Protein AF-A0AA40I6K6-F1 (afdb_monomer)

Radius of gyration: 44.99 Å; Cα contacts (8 Å, |Δi|>4): 572; chains: 1; bounding box: 157×96×134 Å

Organism: Cnephaeus nilssonii (NCBI:txid3371016)

InterPro domains:
  IPR001012 UBX domain [PF00789] (574-652)
  IPR001012 UBX domain [PS50033] (573-650)
  IPR001012 UBX domain [SM00166] (570-652)
  IPR004244 Transposase, L1 [PTHR11505] (8-268)
  IPR006577 UAS [SM00594] (302-425)
  IPR012336 Thioredoxin-like fold [PF13899] (318-398)
  IPR029071 Ubiquitin-like domain superfamily [SSF54236] (543-653)
  IPR035300 L1 transposable element, dsRBD-like domain [PF17490] (204-267)
  IPR036249 Thioredoxin-like superfamily [SSF52833] (298-427)
  IPR042566 L1 transposable element, C-terminal domain [G3DSA:3.30.250.20] (201-272)
  IPR043636 L1 transposable element, RRM domain [PF02994] (105-199)

Sequence (654 aa):
MEENKRLDIEFKTTVIRFFKNFMEKADKFNETLEDMKKDQLEIKHTLTEIKNIIQRPNSRLEDRKNQLKDLEYKEAKDTPPEKHEEKRIQKVEDSVRSLWDNFKRTNIRIMGVPEEEREQDAKNLFEEIMNENFPHLMKEIDLQVQEAHRTPNKRNPKRTTPRHIIIKMPRAKDKERILQAAREKQLVTYKGAPIRLSANFSTETMQARWEWQEIFKVMNSNNLQPRLLYPAKLSFRSEGQIKSFTDKKKLKEFITTKPVLYEMLKDLFLLWLVETSSSFCVSVRQEQELRNGGAIDKKLTTLADLFRPPIDLMHKGSFETAKECGQMQNKWLMINIQNVQDFACQCLNRDVWSNDAVKNIIREHFIFWQVYHDSEEGQRYIQFYKLGDFPYVSILDPRTGQKLVEWHQLDVSSFLDQVTGFLGEHGQLDGLSSSPPKKCARSESLIDASEDSQLEAAIRASLQETHFDSSQTKQDSRSDEESESELFSGSEEFISVCGSDEEEEIENLAKSRKSPHKDLGHRKEENRRLLTEPPPRTEPGTTTNHQGLSVMDSEILEMSPEKSDGIVEGIDVNGPKAQLMLRYPDGKREQITLPEQAKLLALVKHVQSKGYPNERFELLTNFPRRKLSHLDYDITLQEAGLCPQETVFVQERN

Solvent-accessible surface area (backbone atoms only — not comparable to full-atom values): 40325 Å² total; per-residue (Å²): 121,65,64,64,55,51,53,52,52,53,50,52,52,50,52,53,52,50,52,52,55,49,48,61,47,52,54,52,49,52,53,56,50,53,51,55,51,50,52,52,50,53,54,53,49,53,55,51,51,53,49,54,64,53,53,56,56,54,52,56,49,52,54,48,56,52,54,48,53,61,42,53,60,43,53,74,62,72,49,73,64,62,82,52,56,55,54,49,51,52,52,48,50,53,46,52,52,52,50,50,35,57,71,27,56,25,25,36,29,40,37,69,53,77,75,90,66,59,63,84,44,45,53,60,53,48,53,49,33,39,53,77,67,37,56,65,58,62,72,76,37,90,81,64,70,73,46,44,40,54,48,69,84,70,86,58,94,92,52,92,70,54,61,30,36,41,40,31,38,81,44,50,67,59,44,53,50,53,62,43,53,50,59,75,61,64,73,41,50,51,100,84,42,72,39,47,81,44,77,42,67,42,71,68,44,48,49,51,43,54,73,40,43,68,60,44,51,53,37,45,76,67,68,29,65,55,44,82,39,86,87,47,21,50,27,33,50,53,94,90,40,79,50,76,34,81,46,69,67,65,44,50,63,53,26,75,79,32,67,74,57,28,73,73,41,46,67,65,55,53,53,50,56,48,54,72,47,48,82,74,52,40,73,64,43,52,58,49,55,71,69,51,90,67,82,87,72,95,70,78,86,48,83,64,61,49,47,42,74,52,73,95,61,43,60,89,72,55,75,63,57,45,24,53,50,8,54,76,68,43,18,41,26,35,40,37,49,32,45,90,89,39,66,64,33,42,44,35,27,44,62,29,57,60,32,67,69,56,43,48,55,42,68,72,50,33,36,36,43,68,46,42,47,88,38,74,68,27,41,53,48,34,66,72,75,61,66,88,70,77,31,37,37,35,37,26,42,34,83,79,65,47,76,76,50,77,46,62,78,75,45,58,66,58,43,54,53,53,50,53,48,48,45,70,77,66,55,71,64,80,70,83,89,76,80,82,80,83,82,71,88,75,78,87,54,82,85,77,53,54,70,68,58,49,50,50,49,50,54,55,48,64,66,51,76,78,68,86,84,84,88,82,85,88,87,88,81,86,89,80,91,82,90,83,92,82,90,82,85,90,84,88,92,85,86,88,83,88,84,88,86,88,81,83,89,82,90,89,86,83,86,88,83,89,87,82,84,90,82,93,81,89,79,91,90,82,88,89,88,82,91,85,89,90,90,82,92,87,89,84,85,86,81,87,84,89,80,89,89,84,93,87,82,92,80,90,81,89,87,86,88,90,87,86,89,81,88,80,86,87,80,70,89,83,59,64,54,19,39,36,40,37,34,44,84,89,72,51,71,49,80,49,76,46,52,29,80,40,36,40,45,56,58,53,51,53,46,32,76,74,75,44,45,70,93,54,28,43,44,30,41,74,79,80,69,42,60,55,80,79,51,70,47,82,41,27,28,48,80,70,66,41,52,60,62,39,56,38,36,43,40,75,65,131

Foldseek 3Di:
DVVVVVVVVVVVVVVVVVVVVVVVVVVVVVVVVVVVVVVVVVVVVVVVVVVVVVPVVVVVVVVVVVVVVVVVVVCVVVPDPPVVVVVVVVVVVVVVQVVQCVVLLQKKKKFDDDPPDDQVCQVVQVVQLCCVQPVPLVVVDPFDWPDKGFPPNDDDPVDPGDTMMMTGGPDSVSVVVVVVSCVVSVFGDGPRHTMDMDRDHDPVLVVLQVLCVVVQVLCVVVVQCWDQDPPGKIWGHDPNDIDIGPDVVVVVVVCVVPVVSCVSCVVVVLVVVQVVCPPPPQPVVVVVCVVDVDDDDPDDDDSNNLQHALPVQADDDAPLVQLVVCVVVLAWEKEWEAEPPDVQSSVCSRFPCVDPVNSVLCNPHYHYHYDYCPDPRNVVVCVVVVDDAPGWIFIANSVPRDTDDIDHHDGNVRSVVVSVVVCVVPPTSDDDDDDDPDDDDDPDDLVPDDPVRNVVVVVVVVVVVVDDDDDDDDDDDDDDDDDDDDDDDDDDDDDDDDDDDDDDDDDDDDDDDDDDDDDDDDDDDDDDDDDDDDDDDDDDDDDDDDDDDDDDDDDDDDDDDDDDDDDDDDDDPPAAWQWEWEAEPVRDIDTDIGHQQDFLVVVQVVVVVVVQHPVFKWKFFDVVTDTLVVPDRRGGCVVSVRPDYTYIYIGTDD

Mean predicted aligned error: 24.09 Å

Structure (mmCIF, N/CA/C/O backbone):
data_AF-A0AA40I6K6-F1
#
_entry.id   AF-A0AA40I6K6-F1
#
loop_
_atom_site.group_PDB
_atom_site.id
_atom_site.type_symbol
_atom_site.label_atom_id
_atom_site.label_alt_id
_atom_site.label_comp_id
_atom_site.label_asym_id
_atom_site.label_entity_id
_atom_site.label_seq_id
_atom_site.pdbx_PDB_ins_code
_atom_site.Cartn_x
_atom_site.Cartn_y
_atom_site.Cartn_z
_atom_site.occupancy
_atom_site.B_iso_or_equiv
_atom_site.auth_seq_id
_atom_site.auth_comp_id
_atom_site.auth_asym_id
_atom_site.auth_atom_id
_atom_site.pdbx_PDB_model_num
ATOM 1 N N . MET A 1 1 ? -79.881 -4.100 96.043 1.00 56.75 1 MET A N 1
ATOM 2 C CA . MET A 1 1 ? -78.777 -3.210 96.491 1.00 56.75 1 MET A CA 1
ATOM 3 C C . MET A 1 1 ? -77.405 -3.768 96.104 1.00 56.75 1 MET A C 1
ATOM 5 O O . MET A 1 1 ? -76.534 -2.986 95.745 1.00 56.75 1 MET A O 1
ATOM 9 N N . GLU A 1 2 ? -77.197 -5.087 96.149 1.00 59.31 2 GLU A N 1
ATOM 10 C CA . GLU A 1 2 ? -75.897 -5.710 95.838 1.00 59.31 2 GLU A CA 1
ATOM 11 C C . GLU A 1 2 ? -75.481 -5.624 94.361 1.00 59.31 2 GLU A C 1
ATOM 13 O O . GLU A 1 2 ? -74.298 -5.442 94.091 1.00 59.31 2 GLU A O 1
ATOM 18 N N . GLU A 1 3 ? -76.419 -5.654 93.407 1.00 60.03 3 GLU A N 1
ATOM 19 C CA . GLU A 1 3 ? -76.103 -5.541 91.970 1.00 60.03 3 GLU A CA 1
ATOM 20 C C . GLU A 1 3 ? -75.320 -4.267 91.624 1.00 60.03 3 GLU A C 1
ATOM 22 O O . GLU A 1 3 ? -74.302 -4.352 90.944 1.00 60.03 3 GLU A O 1
ATOM 27 N N . ASN A 1 4 ? -75.697 -3.104 92.173 1.00 60.88 4 ASN A N 1
ATOM 28 C CA . ASN A 1 4 ? -74.950 -1.857 91.958 1.00 60.88 4 ASN A CA 1
ATOM 29 C C . ASN A 1 4 ? -73.519 -1.914 92.521 1.00 60.88 4 ASN A C 1
ATOM 31 O O . ASN A 1 4 ? -72.619 -1.315 91.939 1.00 60.88 4 ASN A O 1
ATOM 35 N N . LYS A 1 5 ? -73.277 -2.654 93.617 1.00 66.38 5 LYS A N 1
ATOM 36 C CA . LYS A 1 5 ? -71.908 -2.892 94.112 1.00 66.38 5 LYS A CA 1
ATOM 37 C C . LYS A 1 5 ? -71.134 -3.821 93.177 1.00 66.38 5 LYS A C 1
ATOM 39 O O . LYS A 1 5 ? -69.946 -3.608 92.962 1.00 66.38 5 LYS A O 1
ATOM 44 N N . ARG A 1 6 ? -71.798 -4.830 92.603 1.00 68.31 6 ARG A N 1
ATOM 45 C CA . ARG A 1 6 ? -71.190 -5.750 91.632 1.00 68.31 6 ARG A CA 1
ATOM 46 C C . ARG A 1 6 ? -70.787 -5.016 90.348 1.00 68.31 6 ARG A C 1
ATOM 48 O O . ARG A 1 6 ? -69.643 -5.158 89.928 1.00 68.31 6 ARG A O 1
ATOM 55 N N . LEU A 1 7 ? -71.669 -4.168 89.809 1.00 72.19 7 LEU A N 1
ATOM 56 C CA . LEU A 1 7 ? -71.395 -3.325 88.637 1.00 72.19 7 LEU A CA 1
ATOM 57 C C . LEU A 1 7 ? -70.227 -2.352 88.872 1.00 72.19 7 LEU A C 1
ATOM 59 O O . LEU A 1 7 ? -69.357 -2.221 88.018 1.00 72.19 7 LEU A O 1
ATOM 63 N N . ASP A 1 8 ? -70.180 -1.692 90.033 1.00 75.31 8 ASP A N 1
ATOM 64 C CA . ASP A 1 8 ? -69.096 -0.768 90.403 1.00 75.31 8 ASP A CA 1
ATOM 65 C C . ASP A 1 8 ? -67.734 -1.478 90.504 1.00 75.31 8 ASP A C 1
ATOM 67 O O . ASP A 1 8 ? -66.729 -0.987 89.982 1.00 75.31 8 ASP A O 1
ATOM 71 N N . ILE A 1 9 ? -67.698 -2.672 91.107 1.00 79.88 9 ILE A N 1
ATOM 72 C CA . ILE A 1 9 ? -66.492 -3.511 91.164 1.00 79.88 9 ILE A CA 1
ATOM 73 C C . ILE A 1 9 ? -66.077 -3.955 89.755 1.00 79.88 9 ILE A C 1
ATOM 75 O O . ILE A 1 9 ? -64.894 -3.895 89.425 1.00 79.88 9 ILE A O 1
ATOM 79 N N . GLU A 1 10 ? -67.015 -4.358 88.900 1.00 80.25 10 GLU A N 1
ATOM 80 C CA . GLU A 1 10 ? -66.740 -4.833 87.538 1.00 80.25 10 GLU A CA 1
ATOM 81 C C . GLU A 1 10 ? -66.256 -3.707 86.604 1.00 80.25 10 GLU A C 1
ATOM 83 O O . GLU A 1 10 ? -65.300 -3.893 85.838 1.00 80.25 10 GLU A O 1
ATOM 88 N N . PHE A 1 11 ? -66.824 -2.507 86.750 1.00 85.69 11 PHE A N 1
ATOM 89 C CA . PHE A 1 11 ? -66.365 -1.280 86.101 1.00 85.69 11 PHE A CA 1
ATOM 90 C C . PHE A 1 11 ? -64.946 -0.909 86.550 1.00 85.69 11 PHE A C 1
ATOM 92 O O . PHE A 1 11 ? -64.048 -0.811 85.712 1.00 85.69 11 PHE A O 1
ATOM 99 N N . LYS A 1 12 ? -64.695 -0.794 87.863 1.00 83.81 12 LYS A N 1
ATOM 100 C CA . LYS A 1 12 ? -63.358 -0.505 88.422 1.00 83.81 12 LYS A CA 1
ATOM 101 C C . LYS A 1 12 ? -62.317 -1.537 87.993 1.00 83.81 12 LYS A C 1
ATOM 103 O O . LYS A 1 12 ? -61.239 -1.161 87.540 1.00 83.81 12 LYS A O 1
ATOM 108 N N . THR A 1 13 ? -62.653 -2.826 88.050 1.00 83.38 13 THR A N 1
ATOM 109 C CA . THR A 1 13 ? -61.780 -3.913 87.570 1.00 83.38 13 THR A CA 1
ATOM 110 C C . THR A 1 13 ? -61.442 -3.750 86.087 1.00 83.38 13 THR A C 1
ATOM 112 O O . THR A 1 13 ? -60.300 -3.966 85.682 1.00 83.38 13 THR A O 1
ATOM 115 N N . THR A 1 14 ? -62.403 -3.323 85.266 1.00 86.50 14 THR A N 1
ATOM 116 C CA . THR A 1 14 ? -62.200 -3.115 83.826 1.00 86.50 14 THR A CA 1
ATOM 117 C C . THR A 1 14 ? -61.378 -1.863 83.519 1.00 86.50 14 THR A C 1
ATOM 119 O O . THR A 1 14 ? -60.494 -1.928 82.665 1.00 86.50 14 THR A O 1
ATOM 122 N N . VAL A 1 15 ? -61.568 -0.772 84.264 1.00 88.56 15 VAL A N 1
ATOM 123 C CA . VAL A 1 15 ? -60.722 0.432 84.188 1.00 88.56 15 VAL A CA 1
ATOM 124 C C . VAL A 1 15 ? -59.274 0.110 84.583 1.00 88.56 15 VAL A C 1
ATOM 126 O O . VAL A 1 15 ? -58.354 0.446 83.841 1.00 88.56 15 VAL A O 1
ATOM 129 N N . ILE A 1 16 ? -59.053 -0.617 85.685 1.00 88.06 16 ILE A N 1
ATOM 130 C CA . ILE A 1 16 ? -57.711 -1.056 86.115 1.00 88.06 16 ILE A CA 1
ATOM 131 C C . ILE A 1 16 ? -57.055 -1.950 85.050 1.00 88.06 16 ILE A C 1
ATOM 133 O O . ILE A 1 16 ? -55.886 -1.757 84.715 1.00 88.06 16 ILE A O 1
ATOM 137 N N . ARG A 1 17 ? -57.808 -2.891 84.461 1.00 86.94 17 ARG A N 1
ATOM 138 C CA . ARG A 1 17 ? -57.332 -3.755 83.366 1.00 86.94 17 ARG A CA 1
ATOM 139 C C . ARG A 1 17 ? -56.931 -2.946 82.126 1.00 86.94 17 ARG A C 1
ATOM 141 O O . ARG A 1 17 ? -55.919 -3.261 81.504 1.00 86.94 17 ARG A O 1
ATOM 148 N N . PHE A 1 18 ? -57.692 -1.902 81.787 1.00 92.00 18 PHE A N 1
ATOM 149 C CA . PHE A 1 18 ? -57.385 -1.000 80.675 1.00 92.00 18 PHE A CA 1
ATOM 150 C C . PHE A 1 18 ? -56.106 -0.194 80.937 1.00 92.00 18 PHE A C 1
ATOM 152 O O . PHE A 1 18 ? -55.203 -0.210 80.103 1.00 92.00 18 PHE A O 1
ATOM 159 N N . PHE A 1 19 ? -55.978 0.432 82.113 1.00 90.69 19 PHE A N 1
ATOM 160 C CA . PHE A 1 19 ? -54.765 1.166 82.492 1.00 90.69 19 PHE A CA 1
ATOM 161 C C . PHE A 1 19 ? -53.521 0.269 82.520 1.00 90.69 19 PHE A C 1
ATOM 163 O O . PHE A 1 19 ? -52.481 0.678 82.011 1.00 90.69 19 PHE A O 1
ATOM 170 N N . LYS A 1 20 ? -53.614 -0.970 83.025 1.00 88.56 20 LYS A N 1
ATOM 171 C CA . LYS A 1 20 ? -52.480 -1.912 83.010 1.00 88.56 20 LYS A CA 1
ATOM 172 C C . LYS A 1 20 ? -52.036 -2.256 81.581 1.00 88.56 20 LYS A C 1
ATOM 174 O O . LYS A 1 20 ? -50.850 -2.182 81.289 1.00 88.56 20 LYS A O 1
ATOM 179 N N . ASN A 1 21 ? -52.981 -2.543 80.679 1.00 90.94 21 ASN A N 1
ATOM 180 C CA . ASN A 1 21 ? -52.697 -2.813 79.260 1.00 90.94 21 ASN A CA 1
ATOM 181 C C . ASN A 1 21 ? -52.122 -1.580 78.532 1.00 90.94 21 ASN A C 1
ATOM 183 O O . ASN A 1 21 ? -51.294 -1.720 77.636 1.00 90.94 21 ASN A O 1
ATOM 187 N N . PHE A 1 22 ? -52.549 -0.371 78.916 1.00 93.12 22 PHE A N 1
ATOM 188 C CA . PHE A 1 22 ? -52.002 0.880 78.392 1.00 93.12 22 PHE A CA 1
ATOM 189 C C . PHE A 1 22 ? -50.550 1.102 78.842 1.00 93.12 22 PHE A C 1
ATOM 191 O O . PHE A 1 22 ? -49.703 1.382 77.999 1.00 93.12 22 PHE A O 1
ATOM 198 N N . MET A 1 23 ? -50.244 0.904 80.131 1.00 89.88 23 MET A N 1
ATOM 199 C CA . MET A 1 23 ? -48.870 0.994 80.648 1.00 89.88 23 MET A CA 1
ATOM 200 C C . MET A 1 23 ? -47.953 -0.048 79.993 1.00 89.88 23 MET A C 1
ATOM 202 O O . MET A 1 23 ? -46.938 0.325 79.421 1.00 89.88 23 MET A O 1
ATOM 206 N N . GLU A 1 24 ? -48.369 -1.318 79.923 1.00 90.50 24 GLU A N 1
ATOM 207 C CA . GLU A 1 24 ? -47.605 -2.390 79.252 1.00 90.50 24 GLU A CA 1
ATOM 208 C C . GLU A 1 24 ? -47.314 -2.104 77.764 1.00 90.50 24 GLU A C 1
ATOM 210 O O . GLU A 1 24 ? -46.344 -2.622 77.207 1.00 90.50 24 GLU A O 1
ATOM 215 N N . LYS A 1 25 ? -48.141 -1.285 77.100 1.00 91.12 25 LYS A N 1
ATOM 216 C CA . LYS A 1 25 ? -47.889 -0.796 75.735 1.00 91.12 25 LYS A CA 1
ATOM 217 C C . LYS A 1 25 ? -46.974 0.425 75.698 1.00 91.12 25 LYS A C 1
ATOM 219 O O . LYS A 1 25 ? -46.175 0.525 74.774 1.00 91.12 25 LYS A O 1
ATOM 224 N N . ALA A 1 26 ? -47.078 1.332 76.667 1.00 91.12 26 ALA A N 1
ATOM 225 C CA . ALA A 1 26 ? -46.191 2.486 76.789 1.00 91.12 26 ALA A CA 1
ATOM 226 C C . ALA A 1 26 ? -44.747 2.058 77.107 1.00 91.12 26 ALA A C 1
ATOM 228 O O . ALA A 1 26 ? -43.811 2.575 76.500 1.00 91.12 26 ALA A O 1
ATOM 229 N N . ASP A 1 27 ? -44.574 1.061 77.977 1.00 90.81 27 ASP A N 1
ATOM 230 C CA . ASP A 1 27 ? -43.268 0.494 78.325 1.00 90.81 27 ASP A CA 1
ATOM 231 C C . ASP A 1 27 ? -42.607 -0.154 77.095 1.00 90.81 27 ASP A C 1
ATOM 233 O O . ASP A 1 27 ? -41.481 0.195 76.744 1.00 90.81 27 ASP A O 1
ATOM 237 N N . LYS A 1 28 ? -43.346 -0.996 76.354 1.00 92.12 28 LYS A N 1
ATOM 238 C CA . LYS A 1 28 ? -42.874 -1.576 75.081 1.00 92.12 28 LYS A CA 1
ATOM 239 C C . LYS A 1 28 ? -42.581 -0.533 74.005 1.00 92.12 28 LYS A C 1
ATOM 241 O O . LYS A 1 28 ? -41.655 -0.709 73.222 1.00 92.12 28 LYS A O 1
ATOM 246 N N . PHE A 1 29 ? -43.364 0.544 73.945 1.00 93.12 29 PHE A N 1
ATOM 247 C CA . PHE A 1 29 ? -43.107 1.634 73.007 1.00 93.12 29 PHE A CA 1
ATOM 248 C C . PHE A 1 29 ? -41.784 2.338 73.334 1.00 93.12 29 PHE A C 1
ATOM 250 O O . PHE A 1 29 ? -40.974 2.532 72.431 1.00 93.12 29 PHE A O 1
ATOM 257 N N . ASN A 1 30 ? -41.519 2.636 74.612 1.00 90.25 30 ASN A N 1
ATOM 258 C CA . ASN A 1 30 ? -40.234 3.189 75.054 1.00 90.25 30 ASN A CA 1
ATOM 259 C C . ASN A 1 30 ? -39.059 2.245 74.747 1.00 90.25 30 ASN A C 1
ATOM 261 O O . ASN A 1 30 ? -38.040 2.710 74.244 1.00 90.25 30 ASN A O 1
ATOM 265 N N . GLU A 1 31 ? -39.213 0.939 74.985 1.00 92.38 31 GLU A N 1
ATOM 266 C CA . GLU A 1 31 ? -38.206 -0.086 74.664 1.00 92.38 31 GLU A CA 1
ATOM 267 C C . GLU A 1 31 ? -37.831 -0.042 73.170 1.00 92.38 31 GLU A C 1
ATOM 269 O O . GLU A 1 31 ? -36.672 0.200 72.830 1.00 92.38 31 GLU A O 1
ATOM 274 N N . THR A 1 32 ? -38.823 -0.092 72.268 1.00 91.75 32 THR A N 1
ATOM 275 C 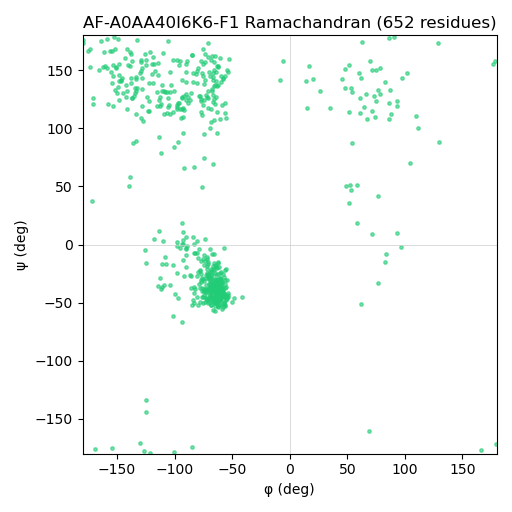CA . THR A 1 32 ? -38.579 0.051 70.818 1.00 91.75 32 THR A CA 1
ATOM 276 C C . THR A 1 32 ? -37.991 1.409 70.412 1.00 91.75 32 THR A C 1
ATOM 278 O O . THR A 1 32 ? -37.325 1.508 69.383 1.00 91.75 32 THR A O 1
ATOM 281 N N . LEU A 1 33 ? -38.212 2.466 71.198 1.00 92.56 33 LEU A N 1
ATOM 282 C CA . LEU A 1 33 ? -37.712 3.813 70.910 1.00 92.56 33 LEU A CA 1
ATOM 283 C C . LEU A 1 33 ? -36.224 3.951 71.282 1.00 92.56 33 LEU A C 1
ATOM 285 O O . LEU A 1 33 ? -35.485 4.631 70.567 1.00 92.56 33 LEU A O 1
ATOM 289 N N . GLU A 1 34 ? -35.753 3.275 72.336 1.00 91.06 34 GLU A N 1
ATOM 290 C CA . GLU A 1 34 ? -34.314 3.178 72.632 1.00 91.06 34 GLU A CA 1
ATOM 291 C C . GLU A 1 34 ? -33.568 2.292 71.623 1.00 91.06 34 GLU A C 1
ATOM 293 O O . GLU A 1 34 ? -32.495 2.693 71.163 1.00 91.06 34 GLU A O 1
ATOM 298 N N . ASP A 1 35 ? -34.151 1.172 71.181 1.00 93.12 35 ASP A N 1
ATOM 299 C CA . ASP A 1 35 ? -33.576 0.369 70.088 1.00 93.12 35 ASP A CA 1
ATOM 300 C C . ASP A 1 35 ? -33.454 1.194 68.793 1.00 93.12 35 ASP A C 1
ATOM 302 O O . ASP A 1 35 ? -32.368 1.302 68.221 1.00 93.12 35 ASP A O 1
ATOM 306 N N . MET A 1 36 ? -34.507 1.917 68.387 1.00 91.94 36 MET A N 1
ATOM 307 C CA . MET A 1 36 ? -34.450 2.814 67.220 1.00 91.94 36 MET A CA 1
ATOM 308 C C . MET A 1 36 ? -33.387 3.924 67.340 1.00 91.94 36 MET A C 1
ATOM 310 O O . MET A 1 36 ? -32.828 4.358 66.328 1.00 91.94 36 MET A O 1
ATOM 314 N N . LYS A 1 37 ? -33.088 4.416 68.552 1.00 92.50 37 LYS A N 1
ATOM 315 C CA . LYS A 1 37 ? -31.997 5.386 68.779 1.00 92.50 37 LYS A CA 1
ATOM 316 C C . LYS A 1 37 ? -30.621 4.740 68.626 1.00 92.50 37 LYS A C 1
ATOM 318 O O . LYS A 1 37 ? -29.719 5.378 68.078 1.00 92.50 37 LYS A O 1
ATOM 323 N N . LYS A 1 38 ? -30.459 3.505 69.108 1.00 93.88 38 LYS A N 1
ATOM 324 C CA . LYS A 1 38 ? -29.228 2.717 68.984 1.00 93.88 38 LYS A CA 1
ATOM 325 C C . LYS A 1 38 ? -28.929 2.415 67.513 1.00 93.88 38 LYS A C 1
ATOM 327 O O . LYS A 1 38 ? -27.845 2.764 67.047 1.00 93.88 38 LYS A O 1
ATOM 332 N N . ASP A 1 39 ? -29.913 1.919 66.766 1.00 93.44 39 ASP A N 1
ATOM 333 C CA . ASP A 1 39 ? -29.803 1.679 65.321 1.00 93.44 39 ASP A CA 1
ATOM 334 C C . ASP A 1 39 ? -29.419 2.964 64.569 1.00 93.44 39 ASP A C 1
ATOM 336 O O . ASP A 1 39 ? -28.532 2.965 63.715 1.00 93.44 39 ASP A O 1
ATOM 340 N N . GLN A 1 40 ? -30.016 4.110 64.928 1.00 92.62 40 GLN A N 1
ATOM 341 C CA . GLN A 1 40 ? -29.657 5.399 64.326 1.00 92.62 40 GLN A CA 1
ATOM 342 C C . GLN A 1 40 ? -28.193 5.799 64.597 1.00 92.62 40 GLN A C 1
ATOM 344 O O . GLN A 1 40 ? -27.577 6.473 63.766 1.00 92.62 40 GLN A O 1
ATOM 349 N N . LEU A 1 41 ? -27.622 5.423 65.745 1.00 94.06 41 LEU A N 1
ATOM 350 C CA . LEU A 1 41 ? -26.220 5.695 66.075 1.00 94.06 41 LEU A CA 1
ATOM 351 C C . LEU A 1 41 ? -25.269 4.804 65.259 1.00 94.06 41 LEU A C 1
ATOM 353 O O . LEU A 1 41 ? -24.259 5.292 64.750 1.00 94.06 41 LEU A O 1
ATOM 357 N N . GLU A 1 42 ? -25.626 3.537 65.063 1.00 92.94 42 GLU A N 1
ATOM 358 C CA . GLU A 1 42 ? -24.865 2.566 64.264 1.00 92.94 42 GLU A CA 1
ATOM 359 C C . GLU A 1 42 ? -24.902 2.905 62.757 1.00 92.94 42 GLU A C 1
ATOM 361 O O . GLU A 1 42 ? -23.869 2.910 62.078 1.00 92.94 42 GLU A O 1
ATOM 366 N N . ILE A 1 43 ? -26.055 3.361 62.252 1.00 93.81 43 ILE A N 1
ATOM 367 C CA . ILE A 1 43 ? -26.203 3.934 60.900 1.00 93.81 43 ILE A CA 1
ATOM 368 C C . ILE A 1 43 ? -25.329 5.192 60.724 1.00 93.81 43 ILE A C 1
ATOM 370 O O . ILE A 1 43 ? -24.725 5.394 59.669 1.00 93.81 43 ILE A O 1
ATOM 374 N N . LYS A 1 44 ? -25.203 6.047 61.749 1.00 91.88 44 LYS A N 1
ATOM 375 C CA . LYS A 1 44 ? -24.311 7.224 61.702 1.00 91.88 44 LYS A CA 1
ATOM 376 C C . LYS A 1 44 ? -22.827 6.843 61.692 1.00 91.88 44 LYS A C 1
ATOM 378 O O . LYS A 1 44 ? -22.042 7.526 61.027 1.00 91.88 44 LYS A O 1
ATOM 383 N N . HIS A 1 45 ? -22.439 5.779 62.398 1.00 95.12 45 HIS A N 1
ATOM 384 C CA . HIS A 1 45 ? -21.065 5.271 62.392 1.00 95.12 45 HIS A CA 1
ATOM 385 C C . HIS A 1 45 ? -20.684 4.748 61.002 1.00 95.12 45 HIS A C 1
ATOM 387 O O . HIS A 1 45 ? -19.784 5.292 60.359 1.00 95.12 45 HIS A O 1
ATOM 393 N N . THR A 1 46 ? -21.453 3.787 60.489 1.00 93.19 46 THR A N 1
ATOM 394 C CA . THR A 1 46 ? -21.221 3.154 59.180 1.00 93.19 46 THR A CA 1
ATOM 395 C C . THR A 1 46 ? -21.231 4.163 58.028 1.00 93.19 46 THR A C 1
ATOM 397 O O . THR A 1 46 ? -20.354 4.126 57.164 1.00 93.19 46 THR A O 1
ATOM 400 N N . LEU A 1 47 ? -22.134 5.152 58.037 1.00 92.69 47 LEU A N 1
ATOM 401 C CA . LEU A 1 47 ? -22.148 6.228 57.035 1.00 92.69 47 LEU A CA 1
ATOM 402 C C . LEU A 1 47 ? -20.896 7.131 57.100 1.00 92.69 47 LEU A C 1
ATOM 404 O O . LEU A 1 47 ? -20.445 7.650 56.075 1.00 92.69 47 LEU A O 1
ATOM 408 N N . THR A 1 48 ? -20.294 7.288 58.282 1.00 90.31 48 THR A N 1
ATOM 409 C CA . THR A 1 48 ? -19.026 8.015 58.463 1.00 90.31 48 THR A CA 1
ATOM 410 C C . THR A 1 48 ? -17.833 7.197 57.956 1.00 90.31 48 THR A C 1
ATOM 412 O O . THR A 1 48 ? -16.936 7.746 57.311 1.00 90.31 48 THR A O 1
ATOM 415 N N . GLU A 1 49 ? -17.835 5.881 58.169 1.00 91.81 49 GLU A N 1
ATOM 416 C CA . GLU A 1 49 ? -16.823 4.965 57.629 1.00 91.81 49 GLU A CA 1
ATOM 417 C C . GLU A 1 49 ? -16.871 4.908 56.100 1.00 91.81 49 GLU A C 1
ATOM 419 O O . GLU A 1 49 ? -15.846 5.129 55.453 1.00 91.81 49 GLU A O 1
ATOM 424 N N . ILE A 1 50 ? -18.059 4.737 55.511 1.00 90.56 50 ILE A N 1
ATOM 425 C CA . ILE A 1 50 ? -18.282 4.764 54.055 1.00 90.56 50 ILE A CA 1
ATOM 426 C C . ILE A 1 50 ? -17.766 6.079 53.453 1.00 90.56 50 ILE A C 1
ATOM 428 O O . ILE A 1 50 ? -17.039 6.065 52.456 1.00 90.56 50 ILE A O 1
ATOM 432 N N . LYS A 1 51 ? -18.055 7.225 54.086 1.00 90.25 51 LYS A N 1
ATOM 433 C CA . LYS A 1 51 ? -17.530 8.529 53.653 1.00 90.25 51 LYS A CA 1
ATOM 434 C C . LYS A 1 51 ? -15.996 8.559 53.648 1.00 90.25 51 LYS A C 1
ATOM 436 O O . LYS A 1 51 ? -15.401 9.007 52.668 1.00 90.25 51 LYS A O 1
ATOM 441 N N . ASN A 1 52 ? -15.350 8.055 54.699 1.00 87.75 52 ASN A N 1
ATOM 442 C CA . ASN A 1 52 ? -13.887 7.999 54.792 1.00 87.75 52 ASN A CA 1
ATOM 443 C C . ASN A 1 52 ? -13.263 7.033 53.764 1.00 87.75 52 ASN A C 1
ATOM 445 O O . ASN A 1 52 ? -12.204 7.334 53.204 1.00 87.75 52 ASN A O 1
ATOM 449 N N . ILE A 1 53 ? -13.933 5.909 53.482 1.00 89.38 53 ILE A N 1
ATOM 450 C CA . ILE A 1 53 ? -13.545 4.926 52.459 1.00 89.38 53 ILE A CA 1
ATOM 451 C C . ILE A 1 53 ? -13.617 5.534 51.053 1.00 89.38 53 ILE A C 1
ATOM 453 O O . ILE A 1 53 ? -12.722 5.279 50.256 1.00 89.38 53 ILE A O 1
ATOM 457 N N . ILE A 1 54 ? -14.612 6.375 50.753 1.00 85.25 54 ILE A N 1
ATOM 458 C CA . ILE A 1 54 ? -14.759 7.043 49.445 1.00 85.25 54 ILE A CA 1
ATOM 459 C C . ILE A 1 54 ? -13.802 8.240 49.297 1.00 85.25 54 ILE A C 1
ATOM 461 O O . ILE A 1 54 ? -13.252 8.484 48.220 1.00 85.25 54 ILE A O 1
ATOM 465 N N . GLN A 1 55 ? -13.570 9.006 50.367 1.00 83.75 55 GLN A N 1
ATOM 466 C CA . GLN A 1 55 ? -12.853 10.281 50.267 1.00 83.75 55 GLN A CA 1
ATOM 467 C C . GLN A 1 55 ? -11.323 10.119 50.110 1.00 83.75 55 GLN A C 1
ATOM 469 O O . GLN A 1 55 ? -10.696 10.948 49.450 1.00 83.75 55 GLN A O 1
ATOM 474 N N . ARG A 1 56 ? -10.720 9.035 50.631 1.00 79.81 56 ARG A N 1
ATOM 475 C CA . ARG A 1 56 ? -9.276 8.726 50.469 1.00 79.81 56 ARG A CA 1
ATOM 476 C C . ARG A 1 56 ? -8.860 8.321 49.038 1.00 79.81 56 ARG A C 1
ATOM 478 O O . ARG A 1 56 ? -7.830 8.812 48.574 1.00 79.81 56 ARG A O 1
ATOM 485 N N . PRO A 1 57 ? -9.586 7.440 48.322 1.00 84.81 57 PRO A N 1
ATOM 486 C CA . PRO A 1 57 ? -9.332 7.155 46.911 1.00 84.81 57 PRO A CA 1
ATOM 487 C C . PRO A 1 57 ? -9.508 8.383 46.020 1.00 84.81 57 PRO A C 1
ATOM 489 O O . PRO A 1 57 ? -8.682 8.601 45.141 1.00 84.81 57 PRO A O 1
ATOM 492 N N . ASN A 1 58 ? -10.525 9.214 46.276 1.00 80.50 58 ASN A N 1
ATOM 493 C CA . ASN A 1 58 ? -10.807 10.383 45.442 1.00 80.50 58 ASN A CA 1
ATOM 494 C C . ASN A 1 58 ? -9.676 11.425 45.457 1.00 80.50 58 ASN A C 1
ATOM 496 O O . ASN A 1 58 ? -9.343 11.947 44.396 1.00 80.50 58 ASN A O 1
ATOM 500 N N . SER A 1 59 ? -9.032 11.691 46.603 1.00 83.88 59 SER A N 1
ATOM 501 C CA . SER A 1 59 ? -7.863 12.588 46.615 1.00 83.88 59 SER A CA 1
ATOM 502 C C . SER A 1 59 ? -6.683 11.977 45.849 1.00 83.88 59 SER A C 1
ATOM 504 O O . SER A 1 59 ? -6.136 12.616 44.956 1.00 83.8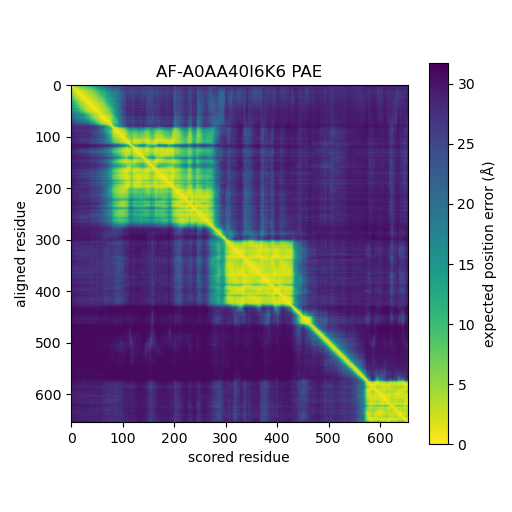8 59 SER A O 1
ATOM 506 N N . ARG A 1 60 ? -6.375 10.694 46.099 1.00 86.25 60 ARG A N 1
ATOM 507 C CA . ARG A 1 60 ? -5.312 9.948 45.396 1.00 86.25 60 ARG A CA 1
ATOM 508 C C . ARG A 1 60 ? -5.531 9.854 43.882 1.00 86.25 60 ARG A C 1
ATOM 510 O O . ARG A 1 60 ? -4.558 9.766 43.134 1.00 86.25 60 ARG A O 1
ATOM 517 N N . LEU A 1 61 ? -6.785 9.836 43.429 1.00 85.50 61 LEU A N 1
ATOM 518 C CA . LEU A 1 61 ? -7.143 9.873 42.013 1.00 85.50 61 LEU A CA 1
ATOM 519 C C . LEU A 1 61 ? -6.773 11.228 41.398 1.00 85.50 61 LEU A C 1
ATOM 521 O O . LEU A 1 61 ? -6.177 11.264 40.325 1.00 85.50 61 LEU A O 1
ATOM 525 N N . GLU A 1 62 ? -7.095 12.332 42.072 1.00 87.00 62 GLU A N 1
ATOM 526 C CA . GLU A 1 62 ? -6.809 13.681 41.573 1.00 87.00 62 GLU A CA 1
ATOM 527 C C . GLU A 1 62 ? -5.304 13.995 41.597 1.00 87.00 62 GLU A C 1
ATOM 529 O O . GLU A 1 62 ? -4.776 14.530 40.620 1.00 87.00 62 GLU A O 1
ATOM 534 N N . ASP A 1 63 ? -4.588 13.550 42.637 1.00 90.12 63 ASP A N 1
ATOM 535 C CA . ASP A 1 63 ? -3.119 13.584 42.695 1.00 90.12 63 ASP A CA 1
ATOM 536 C C . ASP A 1 63 ? -2.505 12.862 41.479 1.00 90.12 63 ASP A C 1
ATOM 538 O O . ASP A 1 63 ? -1.646 13.410 40.783 1.00 90.12 63 ASP A O 1
ATOM 542 N N . ARG A 1 64 ? -2.996 11.652 41.164 1.00 86.75 64 ARG A N 1
ATOM 543 C CA . ARG A 1 64 ? -2.545 10.863 40.005 1.00 86.75 64 ARG A CA 1
ATOM 544 C C . ARG A 1 64 ? -2.892 11.504 38.662 1.00 86.75 64 ARG A C 1
ATOM 546 O O . ARG A 1 64 ? -2.045 11.490 37.775 1.00 86.75 64 ARG A O 1
ATOM 553 N N . LYS A 1 65 ? -4.080 12.098 38.496 1.00 84.81 65 LYS A N 1
ATOM 554 C CA . LYS A 1 65 ? -4.437 12.839 37.267 1.00 84.81 65 LYS A CA 1
ATOM 555 C C . LYS A 1 65 ? -3.490 14.008 37.012 1.00 84.81 65 LYS A C 1
ATOM 557 O O . LYS A 1 65 ? -3.174 14.291 35.862 1.00 84.81 65 LYS A O 1
ATOM 562 N N . ASN A 1 66 ? -3.063 14.709 38.060 1.00 87.94 66 ASN A N 1
ATOM 563 C CA . ASN A 1 66 ? -2.152 15.842 37.913 1.00 87.94 66 ASN A CA 1
ATOM 564 C C . ASN A 1 66 ? -0.721 15.374 37.612 1.00 87.94 66 ASN A C 1
ATOM 566 O O . ASN A 1 66 ? -0.098 15.913 36.702 1.00 87.94 66 ASN A O 1
ATOM 570 N N . GLN A 1 67 ? -0.256 14.295 38.251 1.00 91.00 67 GLN A N 1
ATOM 571 C CA . GLN A 1 67 ? 0.999 13.632 37.870 1.00 91.00 67 GLN A CA 1
ATOM 572 C C . GLN A 1 67 ? 0.989 13.132 36.415 1.00 91.00 67 GLN A C 1
ATOM 574 O O . GLN A 1 67 ? 2.013 13.231 35.746 1.00 91.00 67 GLN A O 1
ATOM 579 N N . LEU A 1 68 ? -0.148 12.639 35.907 1.00 85.19 68 LEU A N 1
ATOM 580 C CA . LEU A 1 68 ? -0.270 12.193 34.515 1.00 85.19 68 LEU A CA 1
ATOM 581 C C . LEU A 1 68 ? -0.086 13.356 33.527 1.00 85.19 68 LEU A C 1
ATOM 583 O O . LEU A 1 68 ? 0.742 13.250 32.631 1.00 85.19 68 LEU A O 1
ATOM 587 N N . LYS A 1 69 ? -0.753 14.499 33.745 1.00 83.88 69 LYS A N 1
ATOM 588 C CA . LYS A 1 69 ? -0.584 15.715 32.917 1.00 83.88 69 LYS A CA 1
ATOM 589 C C . LYS A 1 69 ? 0.864 16.222 32.916 1.00 83.88 69 LYS A C 1
ATOM 591 O O . LYS A 1 69 ? 1.386 16.626 31.880 1.00 83.88 69 LYS A O 1
ATOM 596 N N . ASP A 1 70 ? 1.526 16.183 34.074 1.00 85.25 70 ASP A N 1
ATOM 597 C CA . ASP A 1 70 ? 2.938 16.567 34.218 1.00 85.25 70 ASP A CA 1
ATOM 598 C C . ASP A 1 70 ? 3.901 15.593 33.517 1.00 85.25 70 ASP A C 1
ATOM 600 O O . ASP A 1 70 ? 5.038 15.971 33.222 1.00 85.25 70 ASP A O 1
ATOM 604 N N . LEU A 1 71 ? 3.483 14.344 33.284 1.00 81.06 71 LEU A N 1
ATOM 605 C CA . LEU A 1 71 ? 4.217 13.353 32.495 1.00 81.06 71 LEU A CA 1
ATOM 606 C C . LEU A 1 71 ? 3.939 13.530 30.999 1.00 81.06 71 LEU A C 1
ATOM 608 O O . LEU A 1 71 ? 4.899 13.655 30.247 1.00 81.06 71 LEU A O 1
ATOM 612 N N . GLU A 1 72 ? 2.678 13.673 30.581 1.00 77.81 72 GLU A N 1
ATOM 613 C CA . GLU A 1 72 ? 2.280 13.987 29.196 1.00 77.81 72 GLU A CA 1
ATOM 614 C C . GLU A 1 72 ? 3.000 15.246 28.674 1.00 77.81 72 GLU A C 1
ATOM 616 O O . GLU A 1 72 ? 3.541 15.258 27.568 1.00 77.81 72 GLU A O 1
ATOM 621 N N . TYR A 1 73 ? 3.086 16.301 29.494 1.00 76.38 73 TYR A N 1
ATOM 622 C CA . TYR A 1 73 ? 3.792 17.539 29.146 1.00 76.38 73 TYR A CA 1
ATOM 623 C C . TYR A 1 73 ? 5.321 17.376 29.045 1.00 76.38 73 TYR A C 1
ATOM 625 O O . TYR A 1 73 ? 5.971 18.129 28.317 1.00 76.38 73 TYR A O 1
ATOM 633 N N . LYS A 1 74 ? 5.914 16.406 29.753 1.00 74.94 74 LYS A N 1
ATOM 634 C CA . LYS A 1 74 ? 7.343 16.065 29.618 1.00 74.94 74 LYS A CA 1
ATOM 635 C C . LYS A 1 74 ? 7.579 15.178 28.405 1.00 74.94 74 LYS A C 1
ATOM 637 O O . LYS A 1 74 ? 8.457 15.481 27.612 1.00 74.94 74 LYS A O 1
ATOM 642 N N . GLU A 1 75 ? 6.758 14.157 28.194 1.00 70.25 75 GLU A N 1
ATOM 643 C CA . GLU A 1 75 ? 6.835 13.269 27.032 1.00 70.25 75 GLU A CA 1
ATOM 644 C C . GLU A 1 75 ? 6.706 14.057 25.718 1.00 70.25 75 GLU A C 1
ATOM 646 O O . GLU A 1 75 ? 7.552 13.924 24.833 1.00 70.25 75 GLU A O 1
ATOM 651 N N . ALA A 1 76 ? 5.755 14.994 25.636 1.00 65.12 76 ALA A N 1
ATOM 652 C CA . ALA A 1 76 ? 5.582 15.901 24.496 1.00 65.12 76 ALA A CA 1
ATOM 653 C C . ALA A 1 76 ? 6.723 16.928 24.296 1.00 65.12 76 ALA A C 1
ATOM 655 O O . ALA A 1 76 ? 6.730 17.650 23.296 1.00 65.12 76 ALA A O 1
ATOM 656 N N . LYS A 1 77 ? 7.667 17.025 25.240 1.00 64.25 77 LYS A N 1
ATOM 657 C CA . LYS A 1 77 ? 8.797 17.969 25.232 1.00 64.25 77 LYS A CA 1
ATOM 658 C C . LYS A 1 77 ? 10.150 17.273 25.045 1.00 64.25 77 LYS A C 1
ATOM 660 O O . LYS A 1 77 ? 11.021 17.819 24.370 1.00 64.25 77 LYS A O 1
ATOM 665 N N . ASP A 1 78 ? 10.315 16.102 25.651 1.00 57.50 78 ASP A N 1
ATOM 666 C CA . ASP A 1 78 ? 11.546 15.313 25.648 1.00 57.50 78 ASP A CA 1
ATOM 667 C C . ASP A 1 78 ? 11.582 14.327 24.461 1.00 57.50 78 ASP A C 1
ATOM 669 O O . ASP A 1 78 ? 12.664 13.929 24.025 1.00 57.50 78 ASP A O 1
ATOM 673 N N . THR A 1 79 ? 10.426 14.009 23.856 1.00 53.81 79 THR A N 1
ATOM 674 C CA . THR A 1 79 ? 10.365 13.397 22.518 1.00 53.81 79 THR A CA 1
ATOM 675 C C . THR A 1 79 ? 10.920 14.386 21.484 1.00 53.81 79 THR A C 1
ATOM 677 O O . THR A 1 79 ? 10.367 15.481 21.333 1.00 53.81 79 THR A O 1
ATOM 680 N N . PRO A 1 80 ? 11.983 14.044 20.725 1.00 54.75 80 PRO A N 1
ATOM 681 C CA . PRO A 1 80 ? 12.466 14.900 19.647 1.00 54.75 80 PRO A CA 1
ATOM 682 C C . PRO A 1 80 ? 11.346 15.134 18.626 1.00 54.75 80 PRO A C 1
ATOM 684 O O . PRO A 1 80 ? 10.615 14.193 18.321 1.00 54.75 80 PRO A O 1
ATOM 687 N N . PRO A 1 81 ? 11.207 16.338 18.038 1.00 55.72 81 PRO A N 1
ATOM 688 C CA . PRO A 1 81 ? 10.182 16.570 17.032 1.00 55.72 81 PRO A CA 1
ATOM 689 C C . PRO A 1 81 ? 10.421 15.629 15.847 1.00 55.72 81 PRO A C 1
ATOM 691 O O . PRO A 1 81 ? 11.356 15.829 15.077 1.00 55.72 81 PRO A O 1
ATOM 694 N N . GLU A 1 82 ? 9.558 14.625 15.704 1.00 57.66 82 GLU A N 1
ATOM 695 C CA . GLU A 1 82 ? 9.586 13.539 14.709 1.00 57.66 82 GLU A CA 1
ATOM 696 C C . GLU A 1 82 ? 9.967 14.052 13.304 1.00 57.66 82 GLU A C 1
ATOM 698 O O . GLU A 1 82 ? 10.929 13.601 12.681 1.00 57.66 82 GLU A O 1
ATOM 703 N N . LYS A 1 83 ? 9.340 15.174 12.924 1.00 60.38 83 LYS A N 1
ATOM 704 C CA . LYS A 1 83 ? 9.561 16.007 11.725 1.00 60.38 83 LYS A CA 1
ATOM 705 C C . LYS A 1 83 ? 10.976 16.566 11.523 1.00 60.38 83 LYS A C 1
ATOM 707 O O . LYS A 1 83 ? 11.202 17.300 10.554 1.00 60.38 83 LYS A O 1
ATOM 712 N N . HIS A 1 84 ? 11.906 16.341 12.442 1.00 63.25 84 HIS A N 1
ATOM 713 C CA . HI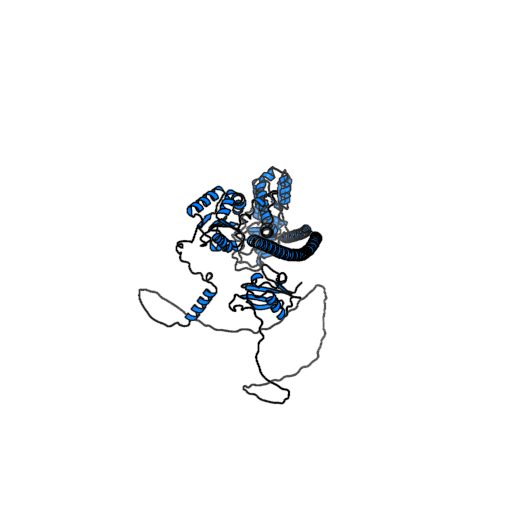S A 1 84 ? 13.328 16.643 12.304 1.00 63.25 84 HIS A CA 1
ATOM 714 C C . HIS A 1 84 ? 14.118 15.385 11.937 1.00 63.25 84 HIS A C 1
ATOM 716 O O . HIS A 1 84 ? 14.949 15.450 11.030 1.00 63.25 84 HIS A O 1
ATOM 722 N N . GLU A 1 85 ? 13.824 14.243 12.562 1.00 66.56 85 GLU A N 1
ATOM 723 C CA . GLU A 1 85 ? 14.499 12.986 12.238 1.00 66.56 85 GLU A CA 1
ATOM 724 C C . GLU A 1 85 ? 14.027 12.430 10.891 1.00 66.56 85 GLU A C 1
ATOM 726 O O . GLU A 1 85 ? 14.870 12.085 10.067 1.00 66.56 85 GLU A O 1
ATOM 731 N N . GLU A 1 86 ? 12.728 12.521 10.576 1.00 67.06 86 GLU A N 1
ATOM 732 C CA . GLU A 1 86 ? 12.193 12.285 9.221 1.00 67.06 86 GLU A CA 1
ATOM 733 C C . GLU A 1 86 ? 12.992 13.055 8.152 1.00 67.06 86 GLU A C 1
ATOM 735 O O . GLU A 1 86 ? 13.403 12.506 7.131 1.00 67.06 86 GLU A O 1
ATOM 740 N N . LYS A 1 87 ? 13.275 14.344 8.399 1.00 73.50 87 LYS A N 1
ATOM 741 C CA . LYS A 1 87 ? 14.034 15.197 7.467 1.00 73.50 87 LYS A CA 1
ATOM 742 C C . LYS A 1 87 ? 15.511 14.823 7.390 1.00 73.50 87 LYS A C 1
ATOM 744 O O . LYS A 1 87 ? 16.129 15.057 6.350 1.00 73.50 87 LYS A O 1
ATOM 749 N N . ARG A 1 88 ? 16.094 14.272 8.458 1.00 75.62 88 ARG A N 1
ATOM 750 C CA . ARG A 1 88 ? 17.467 13.743 8.445 1.00 75.62 88 ARG A CA 1
ATOM 751 C C . ARG A 1 88 ? 17.530 12.446 7.647 1.00 75.62 88 ARG A C 1
ATOM 753 O O . ARG A 1 88 ? 18.371 12.361 6.755 1.00 75.62 88 ARG A O 1
ATOM 760 N N . ILE A 1 89 ? 16.614 11.512 7.896 1.00 74.62 89 ILE A N 1
ATOM 761 C CA . ILE A 1 89 ? 16.476 10.247 7.162 1.00 74.62 89 ILE A CA 1
ATOM 762 C C . ILE A 1 89 ? 16.266 10.534 5.672 1.00 74.62 89 ILE A C 1
ATOM 764 O O . ILE A 1 89 ? 17.096 10.129 4.859 1.00 74.62 89 ILE A O 1
ATOM 768 N N . GLN A 1 90 ? 15.273 11.353 5.308 1.00 76.31 90 GLN A N 1
ATOM 769 C CA . GLN A 1 90 ? 14.996 11.690 3.907 1.00 76.31 90 GLN A CA 1
ATOM 770 C C . GLN A 1 90 ? 16.203 12.332 3.202 1.00 76.31 90 GLN A C 1
ATOM 772 O O . GLN A 1 90 ? 16.495 12.015 2.050 1.00 76.31 90 GLN A O 1
ATOM 777 N N . LYS A 1 91 ? 16.947 13.205 3.897 1.00 81.44 91 LYS A N 1
ATOM 778 C CA . LYS A 1 91 ? 18.171 13.832 3.372 1.00 81.44 91 LYS A CA 1
ATOM 779 C C . LYS A 1 91 ? 19.318 12.827 3.193 1.00 81.44 91 LYS A C 1
ATOM 781 O O . LYS A 1 91 ? 20.124 12.993 2.276 1.00 81.44 91 LYS A O 1
ATOM 786 N N . VAL A 1 92 ? 19.411 11.806 4.046 1.00 78.38 92 VAL A N 1
ATOM 787 C CA . VAL A 1 92 ? 20.374 10.703 3.897 1.00 78.38 92 VAL A CA 1
ATOM 788 C C . VAL A 1 92 ? 19.987 9.818 2.712 1.00 78.38 92 VAL A C 1
ATOM 790 O O . VAL A 1 92 ? 20.843 9.565 1.867 1.00 78.38 92 VAL A O 1
ATOM 793 N N . GLU A 1 93 ? 18.717 9.432 2.575 1.00 73.62 93 GLU A N 1
ATOM 794 C CA . GLU A 1 93 ? 18.214 8.677 1.417 1.00 73.62 93 GLU A CA 1
ATOM 795 C C . GLU A 1 93 ? 18.470 9.403 0.093 1.00 73.62 93 GLU A C 1
ATOM 797 O O . GLU A 1 93 ? 19.023 8.819 -0.838 1.00 73.62 93 GLU A O 1
ATOM 802 N N . ASP A 1 94 ? 18.124 10.691 0.011 1.00 77.12 94 ASP A N 1
ATOM 803 C CA . ASP A 1 94 ? 18.345 11.520 -1.177 1.00 77.12 94 ASP A CA 1
ATOM 804 C C . ASP A 1 94 ? 19.836 11.604 -1.541 1.00 77.12 94 ASP A C 1
ATOM 806 O O . ASP A 1 94 ? 20.200 11.574 -2.721 1.00 77.12 94 ASP A O 1
ATOM 810 N N . SER A 1 95 ? 20.710 11.661 -0.530 1.00 79.81 95 SER A N 1
ATOM 811 C CA . SER A 1 95 ? 22.165 11.630 -0.701 1.00 79.81 95 SER A CA 1
ATOM 812 C C . SER A 1 95 ? 22.645 10.272 -1.226 1.00 79.81 95 SER A C 1
ATOM 814 O O . SER A 1 95 ? 23.355 10.217 -2.231 1.00 79.81 95 SER A O 1
ATOM 816 N N . VAL A 1 96 ? 22.206 9.166 -0.616 1.00 79.50 96 VAL A N 1
ATOM 817 C CA . VAL A 1 96 ? 22.546 7.792 -1.028 1.00 79.50 96 VAL A CA 1
ATOM 818 C C . VAL A 1 96 ? 22.067 7.511 -2.456 1.00 79.50 96 VAL A C 1
ATOM 820 O O . VAL A 1 96 ? 22.846 7.013 -3.270 1.00 79.50 96 VAL A O 1
ATOM 823 N N . ARG A 1 97 ? 20.835 7.904 -2.800 1.00 78.50 97 ARG A N 1
ATOM 824 C CA . ARG A 1 97 ? 20.258 7.792 -4.152 1.00 78.50 97 ARG A CA 1
ATOM 825 C C . ARG A 1 97 ? 21.079 8.585 -5.173 1.00 78.50 97 ARG A C 1
ATOM 827 O O . ARG A 1 97 ? 21.461 8.051 -6.213 1.00 78.50 97 ARG A O 1
ATOM 834 N N . SER A 1 98 ? 21.426 9.832 -4.841 1.00 77.81 98 SER A N 1
ATOM 835 C CA . SER A 1 98 ? 22.270 10.709 -5.666 1.00 77.81 98 SER A CA 1
ATOM 836 C C . SER A 1 98 ? 23.675 10.131 -5.899 1.00 77.81 98 SER A C 1
ATOM 838 O O . SER A 1 98 ? 24.178 10.166 -7.024 1.00 77.81 98 SER A O 1
ATOM 840 N N . LEU A 1 99 ? 24.299 9.542 -4.873 1.00 80.62 99 LEU A N 1
ATOM 841 C CA . LEU A 1 99 ? 25.607 8.885 -4.975 1.00 80.62 99 LEU A CA 1
ATOM 842 C C . LEU A 1 99 ? 25.548 7.609 -5.830 1.00 80.62 99 LEU A C 1
ATOM 844 O O . LEU A 1 99 ? 26.391 7.431 -6.715 1.00 80.62 99 LEU A O 1
ATOM 848 N N . TRP A 1 100 ? 24.534 6.762 -5.634 1.00 77.00 100 TRP A N 1
ATOM 849 C CA . TRP A 1 100 ? 24.315 5.558 -6.445 1.00 77.00 100 TRP A CA 1
ATOM 850 C C . TRP A 1 100 ? 24.064 5.876 -7.918 1.00 77.00 100 TRP A C 1
ATOM 852 O O . TRP A 1 100 ? 24.636 5.222 -8.795 1.00 77.00 100 TRP A O 1
ATOM 862 N N . ASP A 1 101 ? 23.259 6.896 -8.211 1.00 80.81 101 ASP A N 1
ATOM 863 C CA . ASP A 1 101 ? 23.070 7.368 -9.579 1.00 80.81 101 ASP A CA 1
ATOM 864 C C . ASP A 1 101 ? 24.320 8.051 -10.136 1.00 80.81 101 ASP A C 1
ATOM 866 O O . ASP A 1 101 ? 24.558 7.957 -11.337 1.00 80.81 101 ASP A O 1
ATOM 870 N N . ASN A 1 102 ? 25.153 8.710 -9.328 1.00 82.38 102 ASN A N 1
ATOM 871 C CA . ASN A 1 102 ? 26.431 9.240 -9.811 1.00 82.38 102 ASN A CA 1
ATOM 872 C C . ASN A 1 102 ? 27.360 8.090 -10.246 1.00 82.38 102 ASN A C 1
ATOM 874 O O . ASN A 1 102 ? 27.862 8.095 -11.369 1.00 82.38 102 ASN A O 1
ATOM 878 N N . PHE A 1 103 ? 27.477 7.037 -9.430 1.00 81.50 103 PHE A N 1
ATOM 879 C CA . PHE A 1 103 ? 28.232 5.826 -9.772 1.00 81.50 103 PHE A CA 1
ATOM 880 C C . PHE A 1 103 ? 27.672 5.100 -11.010 1.00 81.50 103 PHE A C 1
ATOM 882 O O . PHE A 1 103 ? 28.429 4.667 -11.878 1.00 81.50 103 PHE A O 1
ATOM 889 N N . LYS A 1 104 ? 26.343 5.009 -11.149 1.00 84.50 104 LYS A N 1
ATOM 890 C CA . LYS A 1 104 ? 25.674 4.419 -12.326 1.00 84.50 104 LYS A CA 1
ATOM 891 C C . LYS A 1 104 ? 25.610 5.358 -13.541 1.00 84.50 104 LYS A C 1
ATOM 893 O O . LYS A 1 104 ? 25.168 4.937 -14.618 1.00 84.50 104 LYS A O 1
ATOM 898 N N . ARG A 1 105 ? 26.068 6.612 -13.430 1.00 85.00 105 ARG A N 1
ATOM 899 C CA . ARG A 1 105 ? 25.864 7.644 -14.460 1.00 85.00 105 ARG A CA 1
ATOM 900 C C . ARG A 1 105 ? 26.433 7.259 -15.814 1.00 85.00 105 ARG A C 1
ATOM 902 O O . ARG A 1 105 ? 25.771 7.525 -16.815 1.00 85.00 105 ARG A O 1
ATOM 909 N N . THR A 1 106 ? 27.578 6.584 -15.875 1.00 89.62 106 THR A N 1
ATOM 910 C CA . THR A 1 106 ? 28.180 6.131 -17.141 1.00 89.62 106 THR A CA 1
ATOM 911 C C . THR A 1 106 ? 27.780 4.710 -17.562 1.00 89.62 106 THR A C 1
ATOM 913 O O . THR A 1 106 ? 28.169 4.269 -18.641 1.00 89.62 106 THR A O 1
ATOM 916 N N . ASN A 1 107 ? 26.941 4.018 -16.780 1.00 91.81 107 ASN A N 1
ATOM 917 C CA . ASN A 1 107 ? 26.598 2.611 -17.009 1.00 91.81 107 ASN A CA 1
ATOM 918 C C . ASN A 1 107 ? 25.414 2.433 -17.980 1.00 91.81 107 ASN A C 1
ATOM 920 O O . ASN A 1 107 ? 24.313 2.947 -17.738 1.00 91.81 107 ASN A O 1
ATOM 924 N N . ILE A 1 108 ? 25.619 1.671 -19.049 1.00 91.81 108 ILE A N 1
ATOM 925 C CA . ILE A 1 108 ? 24.587 1.123 -19.941 1.00 91.81 108 ILE A CA 1
ATOM 926 C C . ILE A 1 108 ? 24.168 -0.257 -19.403 1.00 91.81 108 ILE A C 1
ATOM 928 O O . ILE A 1 108 ? 24.972 -0.962 -18.794 1.00 91.81 108 ILE A O 1
ATOM 932 N N . ARG A 1 109 ? 22.905 -0.636 -19.609 1.00 92.69 109 ARG A N 1
ATOM 933 C CA . ARG A 1 109 ? 22.354 -1.974 -19.357 1.00 92.69 109 ARG A CA 1
ATOM 934 C C . ARG A 1 109 ? 21.922 -2.582 -20.692 1.00 92.69 109 ARG A C 1
ATOM 936 O O . ARG A 1 109 ? 21.205 -1.923 -21.444 1.00 92.69 109 ARG A O 1
ATOM 943 N N . ILE A 1 110 ? 22.325 -3.819 -20.960 1.00 92.50 110 ILE A N 1
ATOM 944 C CA . ILE A 1 110 ? 21.909 -4.609 -22.127 1.00 92.50 110 ILE A CA 1
ATOM 945 C C . ILE A 1 110 ? 21.020 -5.757 -21.648 1.00 92.50 110 ILE A C 1
ATOM 947 O O . ILE A 1 110 ? 21.303 -6.390 -20.625 1.00 92.50 110 ILE A O 1
ATOM 951 N N . MET A 1 111 ? 19.929 -6.005 -22.369 1.00 91.25 111 MET A N 1
ATOM 952 C CA . MET A 1 111 ? 18.916 -7.009 -22.042 1.00 91.25 111 MET A CA 1
ATOM 953 C C . MET A 1 111 ? 18.567 -7.820 -23.298 1.00 91.25 111 MET A C 1
ATOM 955 O O . MET A 1 111 ? 18.521 -7.246 -24.385 1.00 91.25 111 MET A O 1
ATOM 959 N N . GLY A 1 112 ? 18.325 -9.128 -23.148 1.00 88.00 112 GLY A N 1
ATOM 960 C CA . GLY A 1 112 ? 18.019 -10.052 -24.256 1.00 88.00 112 GLY A CA 1
ATOM 961 C C . GLY A 1 112 ? 19.205 -10.862 -24.805 1.00 88.00 112 GLY A C 1
ATOM 962 O O . GLY A 1 112 ? 19.008 -11.700 -25.671 1.00 88.00 112 GLY A O 1
ATOM 963 N N . VAL A 1 113 ? 20.425 -10.653 -24.299 1.00 89.31 113 VAL A N 1
ATOM 964 C CA . VAL A 1 113 ? 21.633 -11.360 -24.769 1.00 89.31 113 VAL A CA 1
ATOM 965 C C . VAL A 1 113 ? 21.696 -12.795 -24.202 1.00 89.31 113 VAL A C 1
ATOM 967 O O . VAL A 1 113 ? 21.720 -12.914 -22.970 1.00 89.31 113 VAL A O 1
ATOM 970 N N . PRO A 1 114 ? 21.795 -13.859 -25.034 1.00 84.94 114 PRO A N 1
ATOM 971 C CA . PRO A 1 114 ? 21.918 -15.262 -24.597 1.00 84.94 114 PRO A CA 1
ATOM 972 C C . PRO A 1 114 ? 23.048 -15.515 -23.588 1.00 84.94 114 PRO A C 1
ATOM 974 O O . PRO A 1 114 ? 23.978 -14.720 -23.485 1.00 84.94 114 PRO A O 1
ATOM 977 N N . GLU A 1 115 ? 22.994 -16.609 -22.822 1.00 81.00 115 GLU A N 1
ATOM 978 C CA . GLU A 1 115 ? 23.977 -16.910 -21.755 1.00 81.00 115 GLU A CA 1
ATOM 979 C C . GLU A 1 115 ? 25.169 -17.786 -22.192 1.00 81.00 115 GLU A C 1
ATOM 981 O O . GLU A 1 115 ? 25.919 -18.257 -21.343 1.00 81.00 115 GLU A O 1
ATOM 986 N N . GLU A 1 116 ? 25.347 -18.011 -23.493 1.00 71.62 116 GLU A N 1
ATOM 987 C CA . GLU A 1 116 ? 26.320 -18.969 -24.052 1.00 71.62 116 GLU A CA 1
ATOM 988 C C . GLU A 1 116 ? 27.779 -18.466 -24.050 1.00 71.62 116 GLU A C 1
ATOM 990 O O . GLU A 1 116 ? 28.711 -19.253 -24.202 1.00 71.62 116 GLU A O 1
ATOM 995 N N . GLU A 1 117 ? 27.992 -17.165 -23.834 1.00 61.12 117 GLU A N 1
ATOM 996 C CA . GLU A 1 117 ? 29.306 -16.509 -23.878 1.00 61.12 117 GLU A CA 1
ATOM 997 C C . GLU A 1 117 ? 29.856 -16.191 -22.479 1.00 61.12 117 GLU A C 1
ATOM 999 O O . GLU A 1 117 ? 29.098 -15.917 -21.537 1.00 61.12 117 GLU A O 1
ATOM 1004 N N . ARG A 1 118 ? 31.188 -16.218 -22.324 1.00 60.84 118 ARG A N 1
ATOM 1005 C CA . ARG A 1 118 ? 31.842 -16.107 -21.011 1.00 60.84 118 ARG A CA 1
ATOM 1006 C C . ARG A 1 118 ? 31.844 -14.658 -20.533 1.00 60.84 118 ARG A C 1
ATOM 1008 O O . ARG A 1 118 ? 31.771 -13.708 -21.306 1.00 60.84 118 ARG A O 1
ATOM 1015 N N . GLU A 1 119 ? 31.979 -14.458 -19.224 1.00 59.44 119 GLU A N 1
ATOM 1016 C CA . GLU A 1 119 ? 31.912 -13.105 -18.644 1.00 59.44 119 GLU A CA 1
ATOM 1017 C C . GLU A 1 119 ? 33.092 -12.207 -19.065 1.00 59.44 119 GLU A C 1
ATOM 1019 O O . GLU A 1 119 ? 32.949 -10.985 -19.085 1.00 59.44 119 GLU A O 1
ATOM 1024 N N . GLN A 1 120 ? 34.208 -12.810 -19.495 1.00 57.69 120 GLN A N 1
ATOM 1025 C CA . GLN A 1 120 ? 35.355 -12.129 -20.105 1.00 57.69 120 GLN A CA 1
ATOM 1026 C C . GLN A 1 120 ? 35.002 -11.444 -21.442 1.00 57.69 120 GLN A C 1
ATOM 1028 O O . GLN A 1 120 ? 35.565 -10.399 -21.768 1.00 57.69 120 GLN A O 1
ATOM 1033 N N . ASP A 1 121 ? 34.056 -12.010 -22.199 1.00 72.38 121 ASP A N 1
ATOM 1034 C CA . ASP A 1 121 ? 33.743 -11.622 -23.582 1.00 72.38 121 ASP A CA 1
ATOM 1035 C C . ASP A 1 121 ? 32.806 -10.402 -23.659 1.00 72.38 121 ASP A C 1
ATOM 1037 O O . ASP A 1 121 ? 32.604 -9.821 -24.724 1.00 72.38 121 ASP A O 1
ATOM 1041 N N . ALA A 1 122 ? 32.270 -9.946 -22.519 1.00 81.81 122 ALA A N 1
ATOM 1042 C CA . ALA A 1 122 ? 31.267 -8.881 -22.441 1.00 81.81 122 ALA A CA 1
ATOM 1043 C C . ALA A 1 122 ? 31.731 -7.505 -22.974 1.00 81.81 122 ALA A C 1
ATOM 1045 O O . ALA A 1 122 ? 30.888 -6.639 -23.216 1.00 81.81 122 ALA A O 1
ATOM 1046 N N . LYS A 1 123 ? 33.044 -7.286 -23.164 1.00 85.56 123 LYS A N 1
ATOM 1047 C CA . LYS A 1 123 ? 33.575 -6.121 -23.903 1.00 85.56 123 LYS A CA 1
ATOM 1048 C C . LYS A 1 123 ? 33.486 -6.333 -25.417 1.00 85.56 123 LYS A C 1
ATOM 1050 O O . LYS A 1 123 ? 32.875 -5.517 -26.100 1.00 85.56 123 LYS A O 1
ATOM 1055 N N . ASN A 1 124 ? 34.002 -7.461 -25.904 1.00 86.00 124 ASN A N 1
ATOM 1056 C CA . ASN A 1 124 ? 33.998 -7.847 -27.318 1.00 86.00 124 ASN A CA 1
ATOM 1057 C C . ASN A 1 124 ? 32.565 -7.886 -27.877 1.00 86.00 124 ASN A C 1
ATOM 1059 O O . ASN A 1 124 ? 32.295 -7.325 -28.933 1.00 86.00 124 ASN A O 1
ATOM 1063 N N . LEU A 1 125 ? 31.624 -8.455 -27.117 1.00 88.88 125 LEU A N 1
ATOM 1064 C CA . LEU A 1 125 ? 30.198 -8.467 -27.451 1.00 88.88 125 LEU A CA 1
ATOM 1065 C C . LEU A 1 125 ? 29.602 -7.054 -27.560 1.00 88.88 125 LEU A C 1
ATOM 1067 O O . LEU A 1 125 ? 28.747 -6.806 -28.408 1.00 88.88 125 LEU A O 1
ATOM 1071 N N . PHE A 1 126 ? 30.036 -6.098 -26.732 1.00 89.94 126 PHE A N 1
ATOM 1072 C CA . PHE A 1 126 ? 29.572 -4.717 -26.870 1.00 89.94 126 PHE A CA 1
ATOM 1073 C C . PHE A 1 126 ? 30.123 -4.067 -28.144 1.00 89.94 126 PHE A C 1
ATOM 1075 O O . PHE A 1 126 ? 29.383 -3.373 -28.835 1.00 89.94 126 PHE A O 1
ATOM 1082 N N . GLU A 1 127 ? 31.379 -4.331 -28.495 1.00 88.38 127 GLU A N 1
ATOM 1083 C CA . GLU A 1 127 ? 31.977 -3.882 -29.757 1.00 88.38 127 GLU A CA 1
ATOM 1084 C C . GLU A 1 127 ? 31.300 -4.530 -30.980 1.00 88.38 127 GLU A C 1
ATOM 1086 O O . GLU A 1 127 ? 31.055 -3.845 -31.972 1.00 88.38 127 GLU A O 1
ATOM 1091 N N . GLU A 1 128 ? 30.902 -5.801 -30.901 1.00 89.44 128 GLU A N 1
ATOM 1092 C CA . GLU A 1 128 ? 30.110 -6.489 -31.931 1.00 89.44 128 GLU A CA 1
ATOM 1093 C C . GLU A 1 128 ? 28.720 -5.841 -32.093 1.00 89.44 128 GLU A C 1
ATOM 1095 O O . GLU A 1 128 ? 28.364 -5.435 -33.201 1.00 89.44 128 GLU A O 1
ATOM 1100 N N . ILE A 1 129 ? 27.986 -5.603 -30.994 1.00 91.69 129 ILE A N 1
ATOM 1101 C CA . ILE A 1 129 ? 26.710 -4.855 -31.001 1.00 91.69 129 ILE A CA 1
ATOM 1102 C C . ILE A 1 129 ? 26.886 -3.459 -31.616 1.00 91.69 129 ILE A C 1
ATOM 1104 O O . ILE A 1 129 ? 26.046 -3.020 -32.408 1.00 91.69 129 ILE A O 1
ATOM 1108 N N . MET A 1 130 ? 27.951 -2.738 -31.257 1.00 91.62 130 MET A N 1
ATOM 1109 C CA . MET A 1 130 ? 28.204 -1.383 -31.754 1.00 91.62 130 MET A CA 1
ATOM 1110 C C . MET A 1 130 ? 28.563 -1.362 -33.247 1.00 91.62 130 MET A C 1
ATOM 1112 O O . MET A 1 130 ? 28.108 -0.455 -33.948 1.00 91.62 130 MET A O 1
ATOM 1116 N N . ASN A 1 131 ? 29.284 -2.367 -33.755 1.00 90.25 131 ASN A N 1
ATOM 1117 C CA . ASN A 1 131 ? 29.543 -2.541 -35.189 1.00 90.25 131 ASN A CA 1
ATOM 1118 C C . ASN A 1 131 ? 28.275 -2.933 -35.967 1.00 90.25 131 ASN A C 1
ATOM 1120 O O . ASN A 1 131 ? 27.984 -2.317 -36.991 1.00 90.25 131 ASN A O 1
ATOM 1124 N N . GLU A 1 132 ? 27.498 -3.906 -35.474 1.00 92.25 132 GLU A N 1
ATOM 1125 C CA . GLU A 1 132 ? 26.250 -4.376 -36.102 1.00 92.25 132 GLU A CA 1
ATOM 1126 C C . GLU A 1 132 ? 25.199 -3.252 -36.191 1.00 92.25 132 GLU A C 1
ATOM 1128 O O . GLU A 1 132 ? 24.431 -3.169 -37.152 1.00 92.25 132 GLU A O 1
ATOM 1133 N N . ASN A 1 133 ? 25.157 -2.354 -35.198 1.00 92.81 133 ASN A N 1
ATOM 1134 C CA . ASN A 1 133 ? 24.073 -1.380 -35.076 1.00 92.81 133 ASN A CA 1
ATOM 1135 C C . ASN A 1 133 ? 24.440 0.071 -35.387 1.00 92.81 133 ASN A C 1
ATOM 1137 O O . ASN A 1 133 ? 23.581 0.788 -35.902 1.00 92.81 133 ASN A O 1
ATOM 1141 N N . PHE A 1 134 ? 25.657 0.520 -35.068 1.00 92.31 134 PHE A N 1
ATOM 1142 C CA . PHE A 1 134 ? 26.037 1.938 -35.098 1.00 92.31 134 PHE A CA 1
ATOM 1143 C C . PHE A 1 134 ? 27.458 2.177 -35.671 1.00 92.31 134 PHE A C 1
ATOM 1145 O O . PHE A 1 134 ? 28.240 2.927 -35.075 1.00 92.31 134 PHE A O 1
ATOM 1152 N N . PRO A 1 135 ? 27.816 1.617 -36.847 1.00 88.00 135 PRO A N 1
ATOM 1153 C CA . PRO A 1 135 ? 29.191 1.632 -37.371 1.00 88.00 135 PRO A CA 1
ATOM 1154 C C . PRO A 1 135 ? 29.735 3.034 -37.704 1.00 88.00 135 PRO A C 1
ATOM 1156 O O . PRO A 1 135 ? 30.945 3.219 -37.818 1.00 88.00 135 PRO A O 1
ATOM 1159 N N . HIS A 1 136 ? 28.864 4.038 -37.853 1.00 86.75 136 HIS A N 1
ATOM 1160 C CA . HIS A 1 136 ? 29.265 5.445 -37.965 1.00 86.75 136 HIS A CA 1
ATOM 1161 C C . HIS A 1 136 ? 29.679 6.023 -36.603 1.00 86.75 136 HIS A C 1
ATOM 1163 O O . HIS A 1 136 ? 30.741 6.628 -36.481 1.00 86.75 136 HIS A O 1
ATOM 1169 N N . LEU A 1 137 ? 28.893 5.758 -35.554 1.00 86.81 137 LEU A N 1
ATOM 1170 C CA . LEU A 1 137 ? 29.165 6.231 -34.195 1.00 86.81 137 LEU A CA 1
ATOM 1171 C C . LEU A 1 137 ? 30.460 5.625 -33.631 1.00 86.81 137 LEU A C 1
ATOM 1173 O O . LEU A 1 137 ? 31.186 6.298 -32.904 1.00 86.81 137 LEU A O 1
ATOM 1177 N N . MET A 1 138 ? 30.784 4.389 -34.027 1.00 82.00 138 MET A N 1
ATOM 1178 C CA . MET A 1 138 ? 32.041 3.712 -33.685 1.00 82.00 138 MET A CA 1
ATOM 1179 C C . MET A 1 138 ? 33.281 4.270 -34.411 1.00 82.00 138 MET A C 1
ATOM 1181 O O . MET A 1 138 ? 34.403 3.955 -34.031 1.00 82.00 138 MET A O 1
ATOM 1185 N N . LYS A 1 139 ? 33.100 5.134 -35.421 1.00 80.44 139 LYS A N 1
ATOM 1186 C CA . LYS A 1 139 ? 34.185 5.894 -36.072 1.00 80.44 139 LYS A CA 1
ATOM 1187 C C . LYS A 1 139 ? 34.313 7.323 -35.532 1.00 80.44 139 LYS A C 1
ATOM 1189 O O . LYS A 1 139 ? 35.389 7.905 -35.611 1.00 80.44 139 LYS A O 1
ATOM 1194 N N . GLU A 1 140 ? 33.237 7.888 -34.979 1.00 78.06 140 GLU A N 1
ATOM 1195 C CA . GLU A 1 140 ? 33.234 9.219 -34.346 1.00 78.06 140 GLU A CA 1
ATOM 1196 C C . GLU A 1 140 ? 33.658 9.210 -32.870 1.00 78.06 140 GLU A C 1
ATOM 1198 O O . GLU A 1 140 ? 34.131 10.225 -32.350 1.00 78.06 140 GLU A O 1
ATOM 1203 N N . ILE A 1 141 ? 33.441 8.096 -32.168 1.00 76.06 141 ILE A N 1
ATOM 1204 C CA . ILE A 1 141 ? 33.802 7.917 -30.762 1.00 76.06 141 ILE A CA 1
ATOM 1205 C C . ILE A 1 141 ? 34.917 6.877 -30.682 1.00 76.06 141 ILE A C 1
ATOM 1207 O O . ILE A 1 141 ? 34.698 5.721 -31.025 1.00 76.06 141 ILE A O 1
ATOM 1211 N N . ASP A 1 142 ? 36.077 7.277 -30.158 1.00 71.06 142 ASP A N 1
ATOM 1212 C CA . ASP A 1 142 ? 37.119 6.355 -29.689 1.00 71.06 142 ASP A CA 1
ATOM 1213 C C . ASP A 1 142 ? 36.566 5.533 -28.508 1.00 71.06 142 ASP A C 1
ATOM 1215 O O . ASP A 1 142 ? 36.454 6.014 -27.373 1.00 71.06 142 ASP A O 1
ATOM 1219 N N . LEU A 1 143 ? 36.070 4.334 -28.821 1.00 72.50 143 LEU A N 1
ATOM 1220 C CA . LEU A 1 143 ? 35.026 3.656 -28.053 1.00 72.50 143 LEU A CA 1
ATOM 1221 C C . LEU A 1 143 ? 35.604 2.736 -26.971 1.00 72.50 143 LEU A C 1
ATOM 1223 O O . LEU A 1 143 ? 35.455 1.521 -26.983 1.00 72.50 143 LEU A O 1
ATOM 1227 N N . GLN A 1 144 ? 36.262 3.350 -25.992 1.00 78.06 144 GLN A N 1
ATOM 1228 C CA . GLN A 1 144 ? 36.896 2.644 -24.882 1.00 78.06 144 GLN A CA 1
ATOM 1229 C C . GLN A 1 144 ? 35.856 2.180 -23.842 1.00 78.06 144 GLN A C 1
ATOM 1231 O O . GLN A 1 144 ? 35.111 2.996 -23.295 1.00 78.06 144 GLN A O 1
ATOM 1236 N N . VAL A 1 145 ? 35.827 0.885 -23.507 1.00 84.75 145 VAL A N 1
ATOM 1237 C CA . VAL A 1 145 ? 34.984 0.327 -22.427 1.00 84.75 145 VAL A CA 1
ATOM 1238 C C . VAL A 1 145 ? 35.801 0.167 -21.146 1.00 84.75 145 VAL A C 1
ATOM 1240 O O . VAL A 1 145 ? 36.760 -0.609 -21.108 1.00 84.75 145 VAL A O 1
ATOM 1243 N N . GLN A 1 146 ? 35.402 0.837 -20.058 1.00 86.44 146 GLN A N 1
ATOM 1244 C CA . GLN A 1 146 ? 36.103 0.721 -18.774 1.00 86.44 146 GLN A CA 1
ATOM 1245 C C . GLN A 1 146 ? 35.906 -0.680 -18.176 1.00 86.44 146 GLN A C 1
ATOM 1247 O O . GLN A 1 146 ? 36.872 -1.380 -17.871 1.00 86.44 146 GLN A O 1
ATOM 1252 N N . GLU A 1 147 ? 34.655 -1.122 -18.077 1.00 87.69 147 GLU A N 1
ATOM 1253 C CA . GLU A 1 147 ? 34.244 -2.340 -17.372 1.00 87.69 147 GLU A CA 1
ATOM 1254 C C . GLU A 1 147 ? 33.023 -2.952 -18.076 1.00 87.69 147 GLU A C 1
ATOM 1256 O O . GLU A 1 147 ? 32.182 -2.213 -18.593 1.00 87.69 147 GLU A O 1
ATOM 1261 N N . ALA A 1 148 ? 32.918 -4.279 -18.093 1.00 89.38 148 ALA A N 1
ATOM 1262 C CA . ALA A 1 148 ? 31.762 -5.006 -18.609 1.00 89.38 148 ALA A CA 1
ATOM 1263 C C . ALA A 1 148 ? 31.549 -6.270 -17.765 1.00 89.38 148 ALA A C 1
ATOM 1265 O O . ALA A 1 148 ? 32.514 -6.991 -17.524 1.00 89.38 148 ALA A O 1
ATOM 1266 N N . HIS A 1 149 ? 30.326 -6.526 -17.295 1.00 88.19 149 HIS A N 1
ATOM 1267 C CA . HIS A 1 149 ? 30.007 -7.719 -16.498 1.00 88.19 149 HIS A CA 1
ATOM 1268 C C . HIS A 1 149 ? 28.528 -8.129 -16.617 1.00 88.19 149 HIS A C 1
ATOM 1270 O O . HIS A 1 149 ? 27.654 -7.290 -16.857 1.00 88.19 149 HIS A O 1
ATOM 1276 N N . ARG A 1 150 ? 28.219 -9.417 -16.407 1.00 88.56 150 ARG A N 1
ATOM 1277 C CA . ARG A 1 150 ? 26.837 -9.907 -16.214 1.00 88.56 150 ARG A CA 1
ATOM 1278 C C . ARG A 1 150 ? 26.356 -9.564 -14.803 1.00 88.56 150 ARG A C 1
ATOM 1280 O O . ARG A 1 150 ? 27.140 -9.561 -13.861 1.00 88.56 150 ARG A O 1
ATOM 1287 N N . THR A 1 151 ? 25.060 -9.305 -14.631 1.00 83.69 151 THR A N 1
ATOM 1288 C CA . THR A 1 151 ? 24.460 -9.064 -13.312 1.00 83.69 151 THR A CA 1
ATOM 1289 C C . THR A 1 151 ? 23.142 -9.838 -13.130 1.00 83.69 151 THR A C 1
ATOM 1291 O O . THR A 1 151 ? 22.270 -9.768 -14.005 1.00 83.69 151 THR A O 1
ATOM 1294 N N . PRO A 1 152 ? 22.954 -10.574 -12.011 1.00 79.81 152 PRO A N 1
ATOM 1295 C CA . PRO A 1 152 ? 23.919 -10.838 -10.930 1.00 79.81 152 PRO A CA 1
ATOM 1296 C C . PRO A 1 152 ? 25.096 -11.729 -11.368 1.00 79.81 152 PRO A C 1
ATOM 1298 O O . PRO A 1 152 ? 24.968 -12.492 -12.320 1.00 79.81 152 PRO A O 1
ATOM 1301 N N . ASN A 1 153 ? 26.226 -11.689 -10.658 1.00 78.56 153 ASN A N 1
ATOM 1302 C CA . ASN A 1 153 ? 27.421 -12.474 -11.015 1.00 78.56 153 ASN A CA 1
ATOM 1303 C C . ASN A 1 153 ? 27.181 -13.996 -10.930 1.00 78.56 153 ASN A C 1
ATOM 1305 O O . ASN A 1 153 ? 27.747 -14.756 -11.703 1.00 78.56 153 ASN A O 1
ATOM 1309 N N . LYS A 1 154 ? 26.308 -14.459 -10.023 1.00 79.62 154 LYS A N 1
ATOM 1310 C CA . LYS A 1 154 ? 25.897 -15.870 -9.951 1.00 79.62 154 LYS A CA 1
ATOM 1311 C C . LYS A 1 154 ? 24.663 -16.117 -10.827 1.00 79.62 154 LYS A C 1
ATOM 1313 O O . LYS A 1 154 ? 23.657 -15.414 -10.702 1.00 79.62 154 LYS A O 1
ATOM 1318 N N . ARG A 1 155 ? 24.728 -17.139 -11.686 1.00 79.81 155 ARG A N 1
ATOM 1319 C CA . ARG A 1 155 ? 23.578 -17.670 -12.439 1.00 79.81 155 ARG A CA 1
ATOM 1320 C C . ARG A 1 155 ? 22.562 -18.280 -11.467 1.00 79.81 155 ARG A C 1
ATOM 1322 O O . ARG A 1 155 ? 22.954 -18.992 -10.547 1.00 79.81 155 ARG A O 1
ATOM 1329 N N . ASN A 1 156 ? 21.270 -18.027 -11.671 1.00 76.12 156 ASN A N 1
ATOM 1330 C CA . ASN A 1 156 ? 20.196 -18.678 -10.917 1.00 76.12 156 ASN A CA 1
ATOM 1331 C C . ASN A 1 156 ? 19.456 -19.655 -11.850 1.00 76.12 156 ASN A C 1
ATOM 1333 O O . ASN A 1 156 ? 18.779 -19.174 -12.759 1.00 76.12 156 ASN A O 1
ATOM 1337 N N . PRO A 1 157 ? 19.538 -20.984 -11.642 1.00 75.88 157 PRO A N 1
ATOM 1338 C CA . PRO A 1 157 ? 18.917 -21.967 -12.534 1.00 75.88 157 PRO A CA 1
ATOM 1339 C C . PRO A 1 157 ? 17.381 -21.906 -12.544 1.00 75.88 157 PRO A C 1
ATOM 1341 O O . PRO A 1 157 ? 16.764 -22.406 -13.476 1.00 75.88 157 PRO A O 1
ATOM 1344 N N . LYS A 1 158 ? 16.747 -21.253 -11.557 1.00 80.25 158 LYS A N 1
ATOM 1345 C CA . LYS A 1 158 ? 15.289 -21.031 -11.521 1.00 80.25 158 LYS A CA 1
ATOM 1346 C C . LYS A 1 158 ? 14.821 -19.845 -12.385 1.00 80.25 158 LYS A C 1
ATOM 1348 O O . LYS A 1 158 ? 13.642 -19.506 -12.347 1.00 80.25 158 LYS A O 1
ATOM 1353 N N . ARG A 1 159 ? 15.710 -19.166 -13.126 1.00 78.38 159 ARG A N 1
ATOM 1354 C CA . ARG A 1 159 ? 15.352 -18.073 -14.051 1.00 78.38 159 ARG A CA 1
ATOM 1355 C C . ARG A 1 159 ? 15.660 -18.453 -15.495 1.00 78.38 159 ARG A C 1
ATOM 1357 O O . ARG A 1 159 ? 16.813 -18.644 -15.854 1.00 78.38 159 ARG A O 1
ATOM 1364 N N . THR A 1 160 ? 14.618 -18.474 -16.321 1.00 81.38 160 THR A N 1
ATOM 1365 C CA . THR A 1 160 ? 14.684 -18.726 -17.771 1.00 81.38 160 THR A CA 1
ATOM 1366 C C . THR A 1 160 ? 15.150 -17.508 -18.578 1.00 81.38 160 THR A C 1
ATOM 1368 O O . THR A 1 160 ? 15.651 -17.654 -19.687 1.00 81.38 160 THR A O 1
ATOM 1371 N N . THR A 1 161 ? 15.013 -16.295 -18.034 1.00 83.38 161 THR A N 1
ATOM 1372 C CA . THR A 1 161 ? 15.455 -15.048 -18.680 1.00 83.38 161 THR A CA 1
ATOM 1373 C C . THR A 1 161 ? 16.976 -14.856 -18.559 1.00 83.38 161 THR A C 1
ATOM 1375 O O . THR A 1 161 ? 17.466 -14.840 -17.423 1.00 83.38 161 THR A O 1
ATOM 1378 N N . PRO A 1 162 ? 17.721 -14.609 -19.657 1.00 86.81 162 PRO A N 1
ATOM 1379 C CA . PRO A 1 162 ? 19.167 -14.382 -19.604 1.00 86.81 162 PRO A CA 1
ATOM 1380 C C . PRO A 1 162 ? 19.584 -13.211 -18.705 1.00 86.81 162 PRO A C 1
ATOM 1382 O O . PRO A 1 162 ? 18.923 -12.167 -18.669 1.00 86.81 162 PRO A O 1
ATOM 1385 N N . ARG A 1 163 ? 20.719 -13.344 -18.005 1.00 89.69 163 ARG A N 1
ATOM 1386 C CA . ARG A 1 163 ? 21.261 -12.263 -17.167 1.00 89.69 163 ARG A CA 1
ATOM 1387 C C . ARG A 1 163 ? 21.643 -11.032 -17.988 1.00 89.69 163 ARG A C 1
ATOM 1389 O O . ARG A 1 163 ? 22.319 -11.127 -19.014 1.00 89.69 163 ARG A O 1
ATOM 1396 N N . HIS A 1 164 ? 21.272 -9.864 -17.469 1.00 91.38 164 HIS A N 1
ATOM 1397 C CA . HIS A 1 164 ? 21.596 -8.564 -18.053 1.00 91.38 164 HIS A CA 1
ATOM 1398 C C . HIS A 1 164 ? 23.104 -8.284 -18.017 1.00 91.38 164 HIS A C 1
ATOM 1400 O O . HIS A 1 164 ? 23.788 -8.698 -17.081 1.00 91.38 164 HIS A O 1
ATOM 1406 N N . ILE A 1 165 ? 23.607 -7.520 -18.987 1.00 91.44 165 ILE A N 1
ATOM 1407 C CA . ILE A 1 165 ? 24.997 -7.038 -19.009 1.00 91.44 165 ILE A CA 1
ATOM 1408 C C . ILE A 1 165 ? 25.020 -5.565 -18.599 1.00 91.44 165 ILE A C 1
ATOM 1410 O O . ILE A 1 165 ? 24.175 -4.784 -19.045 1.00 91.44 165 ILE A O 1
ATOM 1414 N N . ILE A 1 166 ? 25.981 -5.176 -17.764 1.00 92.31 166 ILE A N 1
ATOM 1415 C CA . ILE A 1 166 ? 26.301 -3.779 -17.462 1.00 92.31 166 ILE A CA 1
ATOM 1416 C C . ILE A 1 166 ? 27.605 -3.414 -18.168 1.00 92.31 166 ILE A C 1
ATOM 1418 O O . ILE A 1 166 ? 28.616 -4.079 -17.964 1.00 92.31 166 ILE A O 1
ATOM 1422 N N . ILE A 1 167 ? 27.578 -2.344 -18.965 1.00 92.44 167 ILE A N 1
ATOM 1423 C CA . ILE A 1 167 ? 28.752 -1.762 -19.631 1.00 92.44 167 ILE A CA 1
ATOM 1424 C C . ILE A 1 167 ? 29.023 -0.388 -19.022 1.00 92.44 167 ILE A C 1
ATOM 1426 O O . ILE A 1 167 ? 28.127 0.457 -18.977 1.00 92.44 167 ILE A O 1
ATOM 1430 N N . LYS A 1 168 ? 30.248 -0.142 -18.566 1.00 91.94 168 LYS A N 1
ATOM 1431 C CA . LYS A 1 168 ? 30.671 1.116 -17.941 1.00 91.94 168 LYS A CA 1
ATOM 1432 C C . LYS A 1 168 ? 31.497 1.939 -18.918 1.00 91.94 168 LYS A C 1
ATOM 1434 O O . LYS A 1 168 ? 32.626 1.576 -19.256 1.00 91.94 168 LYS A O 1
ATOM 1439 N N . MET A 1 169 ? 30.940 3.067 -19.351 1.00 90.88 169 MET A N 1
ATOM 1440 C CA . MET A 1 169 ? 31.654 4.004 -20.217 1.00 90.88 169 MET A CA 1
ATOM 1441 C C . MET A 1 169 ? 32.603 4.894 -19.390 1.00 90.88 169 MET A C 1
ATOM 1443 O O . MET A 1 169 ? 32.275 5.243 -18.253 1.00 90.88 169 MET A O 1
ATOM 1447 N N . PRO A 1 170 ? 33.741 5.348 -19.944 1.00 88.19 170 PRO A N 1
ATOM 1448 C CA . PRO A 1 170 ? 34.619 6.321 -19.290 1.00 88.19 170 PRO A CA 1
ATOM 1449 C C . PRO A 1 170 ? 34.013 7.734 -19.263 1.00 88.19 170 PRO A C 1
ATOM 1451 O O . PRO A 1 170 ? 34.406 8.566 -18.447 1.00 88.19 170 PRO A O 1
ATOM 1454 N N . ARG A 1 171 ? 33.051 8.036 -20.149 1.00 89.00 171 ARG A N 1
ATOM 1455 C CA . ARG A 1 171 ? 32.416 9.356 -20.276 1.00 89.00 171 ARG A CA 1
ATOM 1456 C C . ARG A 1 171 ? 30.897 9.221 -20.384 1.00 89.00 171 ARG A C 1
ATOM 1458 O O . ARG A 1 171 ? 30.379 8.434 -21.171 1.00 89.00 171 ARG A O 1
ATOM 1465 N N . ALA A 1 172 ? 30.164 10.052 -19.639 1.00 86.25 172 ALA A N 1
ATOM 1466 C CA . ALA A 1 172 ? 28.696 10.056 -19.673 1.00 86.25 172 ALA A CA 1
ATOM 1467 C C . ALA A 1 172 ? 28.125 10.505 -21.034 1.00 86.25 172 ALA A C 1
ATOM 1469 O O . ALA A 1 172 ? 27.100 9.981 -21.461 1.00 86.25 172 ALA A O 1
ATOM 1470 N N . LYS A 1 173 ? 28.815 11.422 -21.734 1.00 87.75 173 LYS A N 1
ATOM 1471 C CA . LYS A 1 173 ? 28.420 11.916 -23.067 1.00 87.75 173 LYS A CA 1
ATOM 1472 C C . LYS A 1 173 ? 28.314 10.791 -24.100 1.00 87.75 173 LYS A C 1
ATOM 1474 O O . LYS A 1 173 ? 27.405 10.800 -24.922 1.00 87.75 173 LYS A O 1
ATOM 1479 N N . ASP A 1 174 ? 29.213 9.815 -24.031 1.00 89.06 174 ASP A N 1
ATOM 1480 C CA . ASP A 1 174 ? 29.295 8.747 -25.027 1.00 89.06 174 ASP A CA 1
ATOM 1481 C C . ASP A 1 174 ? 28.166 7.729 -24.795 1.00 89.06 174 ASP A C 1
ATOM 1483 O O . ASP A 1 174 ? 27.455 7.376 -25.733 1.00 89.06 174 ASP A O 1
ATOM 1487 N N . LYS A 1 175 ? 27.865 7.401 -23.526 1.00 88.94 175 LYS A N 1
ATOM 1488 C CA . LYS A 1 175 ? 26.620 6.705 -23.142 1.00 88.94 175 LYS A CA 1
ATOM 1489 C C . LYS A 1 175 ? 25.368 7.444 -23.626 1.00 88.94 175 LYS A C 1
ATOM 1491 O O . LYS A 1 175 ? 24.441 6.804 -24.115 1.00 88.94 175 LYS A O 1
ATOM 1496 N N . GLU A 1 176 ? 25.304 8.766 -23.463 1.00 88.56 176 GLU A N 1
ATOM 1497 C CA . GLU A 1 176 ? 24.144 9.563 -23.883 1.00 88.56 176 GLU A CA 1
ATOM 1498 C C . GLU A 1 176 ? 23.949 9.528 -25.408 1.00 88.56 176 GLU A C 1
ATOM 1500 O O . GLU A 1 176 ? 22.813 9.362 -25.851 1.00 88.56 176 GLU A O 1
ATOM 1505 N N . ARG A 1 177 ? 25.034 9.576 -26.197 1.00 89.94 177 ARG A N 1
ATOM 1506 C CA . ARG A 1 177 ? 25.014 9.389 -27.662 1.00 89.94 177 ARG A CA 1
ATOM 1507 C C . ARG A 1 177 ? 24.556 7.986 -28.070 1.00 89.94 177 ARG A C 1
ATOM 1509 O O . ARG A 1 177 ? 23.633 7.864 -28.868 1.00 89.94 177 ARG A O 1
ATOM 1516 N N . ILE A 1 178 ? 25.139 6.936 -27.489 1.00 90.81 178 ILE A N 1
ATOM 1517 C CA . ILE A 1 178 ? 24.806 5.533 -27.806 1.00 90.81 178 ILE A CA 1
ATOM 1518 C C . ILE A 1 178 ? 23.333 5.236 -27.481 1.00 90.81 178 ILE A C 1
ATOM 1520 O O . ILE A 1 178 ? 22.606 4.680 -28.301 1.00 90.81 178 ILE A O 1
ATOM 1524 N N . LEU A 1 179 ? 22.851 5.681 -26.316 1.00 91.06 179 LEU A N 1
ATOM 1525 C CA . LEU A 1 179 ? 21.443 5.537 -25.932 1.00 91.06 179 LEU A CA 1
ATOM 1526 C C . LEU A 1 179 ? 20.490 6.442 -26.725 1.00 91.06 179 LEU A C 1
ATOM 1528 O O . LEU A 1 179 ? 19.284 6.219 -26.657 1.00 91.06 179 LEU A O 1
ATOM 1532 N N . GLN A 1 180 ? 20.986 7.459 -27.431 1.00 89.19 180 GLN A N 1
ATOM 1533 C CA . GLN A 1 180 ? 20.179 8.267 -28.344 1.00 89.19 180 GLN A CA 1
ATOM 1534 C C . GLN A 1 180 ? 20.056 7.582 -29.710 1.00 89.19 180 GLN A C 1
ATOM 1536 O O . GLN A 1 180 ? 18.933 7.323 -30.138 1.00 89.19 180 GLN A O 1
ATOM 1541 N N . ALA A 1 181 ? 21.174 7.159 -30.306 1.00 90.12 181 ALA A N 1
ATOM 1542 C CA . ALA A 1 181 ? 21.186 6.388 -31.551 1.00 90.12 181 ALA A CA 1
ATOM 1543 C C . ALA A 1 181 ? 20.345 5.098 -31.442 1.00 90.12 181 ALA A C 1
ATOM 1545 O O . ALA A 1 181 ? 19.602 4.754 -32.358 1.00 90.12 181 ALA A O 1
ATOM 1546 N N . ALA A 1 182 ? 20.371 4.423 -30.286 1.00 91.75 182 ALA A N 1
ATOM 1547 C CA . ALA A 1 182 ? 19.531 3.252 -30.022 1.00 91.75 182 ALA A CA 1
ATOM 1548 C C . ALA A 1 182 ? 18.016 3.549 -30.002 1.00 91.75 182 ALA A C 1
ATOM 1550 O O . ALA A 1 182 ? 17.226 2.686 -30.377 1.00 91.75 182 ALA A O 1
ATOM 1551 N N . ARG A 1 183 ? 17.591 4.757 -29.597 1.00 87.12 183 ARG A N 1
ATOM 1552 C CA . ARG A 1 183 ? 16.176 5.180 -29.686 1.00 87.12 183 ARG A CA 1
ATOM 1553 C C . ARG A 1 183 ? 15.789 5.541 -31.113 1.00 87.12 183 ARG A C 1
ATOM 1555 O O . ARG A 1 183 ? 14.671 5.258 -31.519 1.00 87.12 183 ARG A O 1
ATOM 1562 N N . GLU A 1 184 ? 16.702 6.170 -31.845 1.00 88.50 184 GLU A N 1
ATOM 1563 C CA . GLU A 1 184 ? 16.491 6.605 -33.228 1.00 88.50 184 GLU A CA 1
ATOM 1564 C C . GLU A 1 184 ? 16.421 5.408 -34.188 1.00 88.50 184 GLU A C 1
ATOM 1566 O O . GLU A 1 184 ? 15.549 5.384 -35.052 1.00 88.50 184 GLU A O 1
ATOM 1571 N N . LYS A 1 185 ? 17.245 4.369 -33.977 1.00 88.19 185 LYS A N 1
ATOM 1572 C CA . LYS A 1 185 ? 17.164 3.095 -34.718 1.00 88.19 185 LYS A CA 1
ATOM 1573 C C . LYS A 1 185 ? 15.928 2.255 -34.345 1.00 88.19 185 LYS A C 1
ATOM 1575 O O . LYS A 1 185 ? 15.463 1.472 -35.166 1.00 88.19 185 LYS A O 1
ATOM 1580 N N . GLN A 1 186 ? 15.396 2.422 -33.129 1.00 83.62 186 GLN A N 1
ATOM 1581 C CA . GLN A 1 186 ? 14.288 1.670 -32.503 1.00 83.62 186 GLN A CA 1
ATOM 1582 C C . GLN A 1 186 ? 14.539 0.163 -32.299 1.00 83.62 186 GLN A C 1
ATOM 1584 O O . GLN A 1 186 ? 14.381 -0.329 -31.181 1.00 83.62 186 GLN A O 1
ATOM 1589 N N . LEU A 1 187 ? 14.956 -0.560 -33.340 1.00 91.62 187 LEU A N 1
ATOM 1590 C CA . LEU A 1 187 ? 15.349 -1.966 -33.290 1.00 91.62 187 LEU A CA 1
ATOM 1591 C C . LEU A 1 187 ? 16.877 -2.084 -33.206 1.00 91.62 187 LEU A C 1
ATOM 1593 O O . LEU A 1 187 ? 17.597 -1.696 -34.126 1.00 91.62 187 LEU A O 1
ATOM 1597 N N . VAL A 1 188 ? 17.366 -2.646 -32.101 1.00 93.44 188 VAL A N 1
ATOM 1598 C CA . VAL A 1 188 ? 18.777 -3.004 -31.906 1.00 93.44 188 VAL A CA 1
ATOM 1599 C C . VAL A 1 188 ? 18.869 -4.526 -31.883 1.00 93.44 188 VAL A C 1
ATOM 1601 O O . VAL A 1 188 ? 18.078 -5.178 -31.203 1.00 93.44 188 VAL A O 1
ATOM 1604 N N . THR A 1 189 ? 19.809 -5.091 -32.630 1.00 93.00 189 THR A N 1
ATOM 1605 C CA . THR A 1 189 ? 19.987 -6.544 -32.767 1.00 93.00 189 THR A CA 1
ATOM 1606 C C . THR A 1 189 ? 21.358 -6.994 -32.274 1.00 93.00 189 THR A C 1
ATOM 1608 O O . THR A 1 189 ? 22.267 -6.181 -32.100 1.00 93.00 189 THR A O 1
ATOM 1611 N N . TYR A 1 190 ? 21.483 -8.284 -31.987 1.00 91.25 190 TYR A N 1
ATOM 1612 C CA . TYR A 1 190 ? 22.745 -8.960 -31.736 1.00 91.25 190 TYR A CA 1
ATOM 1613 C C . TYR A 1 190 ? 22.695 -10.347 -32.365 1.00 91.25 190 TYR A C 1
ATOM 1615 O O . TYR A 1 190 ? 21.846 -11.153 -31.975 1.00 91.25 190 TYR A O 1
ATOM 1623 N N . LYS A 1 191 ? 23.551 -10.618 -33.357 1.00 88.19 191 LYS A N 1
ATOM 1624 C CA . LYS A 1 191 ? 23.539 -11.885 -34.122 1.00 88.19 191 LYS A CA 1
ATOM 1625 C C . LYS A 1 191 ? 22.134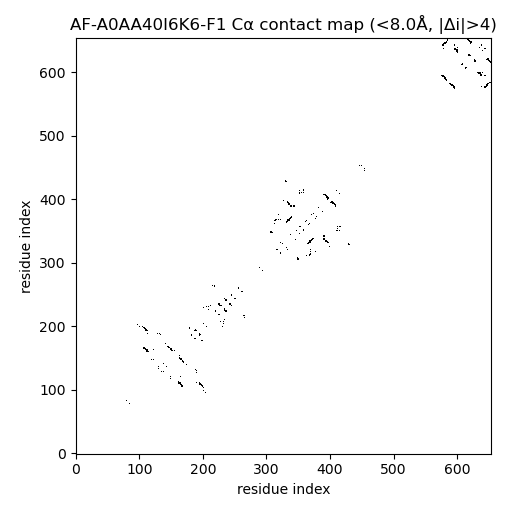 -12.206 -34.674 1.00 88.19 191 LYS A C 1
ATOM 1627 O O . LYS A 1 191 ? 21.696 -13.351 -34.696 1.00 88.19 191 LYS A O 1
ATOM 1632 N N . GLY A 1 192 ? 21.397 -11.162 -35.073 1.00 85.12 192 GLY A N 1
ATOM 1633 C CA . GLY A 1 192 ? 20.008 -11.237 -35.548 1.00 85.12 192 GLY A CA 1
ATOM 1634 C C . GLY A 1 192 ? 18.919 -11.281 -34.461 1.00 85.12 192 GLY A C 1
ATOM 1635 O O . GLY A 1 192 ? 17.760 -11.005 -34.768 1.00 85.12 192 GLY A O 1
ATOM 1636 N N . ALA A 1 193 ? 19.248 -11.553 -33.194 1.00 89.06 193 ALA A N 1
ATOM 1637 C CA . ALA A 1 193 ? 18.279 -11.541 -32.095 1.00 89.06 193 ALA A CA 1
ATOM 1638 C C . ALA A 1 193 ? 17.999 -10.103 -31.600 1.00 89.06 193 ALA A C 1
ATOM 1640 O O . ALA A 1 193 ? 18.938 -9.317 -31.462 1.00 89.06 193 ALA A O 1
ATOM 1641 N N . PRO A 1 194 ? 16.745 -9.717 -31.296 1.00 92.00 194 PRO A N 1
ATOM 1642 C CA . PRO A 1 194 ? 16.433 -8.376 -30.801 1.00 92.00 194 PRO A CA 1
ATOM 1643 C C . PRO A 1 194 ? 16.903 -8.179 -29.351 1.00 92.00 194 PRO A C 1
ATOM 1645 O O . PRO A 1 194 ? 16.556 -8.951 -28.456 1.00 92.00 194 PRO A O 1
ATOM 1648 N N . ILE A 1 195 ? 17.645 -7.099 -29.098 1.00 93.62 195 ILE A N 1
ATOM 1649 C CA . ILE A 1 195 ? 18.163 -6.727 -27.773 1.00 93.62 195 ILE A CA 1
ATOM 1650 C C . ILE A 1 195 ? 17.737 -5.311 -27.376 1.00 93.62 195 ILE A C 1
ATOM 1652 O O . ILE A 1 195 ? 17.414 -4.466 -28.211 1.00 93.62 195 ILE A O 1
ATOM 1656 N N . ARG A 1 196 ? 17.757 -5.016 -26.072 1.00 92.50 196 ARG A N 1
ATOM 1657 C CA . ARG A 1 196 ? 17.349 -3.708 -25.537 1.00 92.50 196 ARG A CA 1
ATOM 1658 C C . ARG A 1 196 ? 18.468 -3.044 -24.742 1.00 92.50 196 ARG A C 1
ATOM 1660 O O . ARG A 1 196 ? 18.836 -3.506 -23.662 1.00 92.50 196 ARG A O 1
ATOM 1667 N N . LEU A 1 197 ? 18.949 -1.914 -25.260 1.00 92.38 197 LEU A N 1
ATOM 1668 C CA . LEU A 1 197 ? 19.865 -1.002 -24.574 1.00 92.38 197 LEU A CA 1
ATOM 1669 C C . LEU A 1 197 ? 19.077 -0.011 -23.702 1.00 92.38 197 LEU A C 1
ATOM 1671 O O . LEU A 1 197 ? 18.138 0.636 -24.168 1.00 92.38 197 LEU A O 1
ATOM 1675 N N . SER A 1 198 ? 19.466 0.149 -22.438 1.00 88.94 198 SER A N 1
ATOM 1676 C CA . SER A 1 198 ? 18.924 1.183 -21.547 1.00 88.94 198 SER A CA 1
ATOM 1677 C C . SER A 1 198 ? 20.016 1.834 -20.700 1.00 88.94 198 SER A C 1
ATOM 1679 O O . SER A 1 198 ? 21.125 1.322 -20.561 1.00 88.94 198 SER A O 1
ATOM 1681 N N . ALA A 1 199 ? 19.708 2.971 -20.076 1.00 87.19 199 ALA A N 1
ATOM 1682 C CA . ALA A 1 199 ? 20.524 3.443 -18.963 1.00 87.19 199 ALA A CA 1
ATOM 1683 C C . ALA A 1 199 ? 20.337 2.517 -17.747 1.00 87.19 199 ALA A C 1
ATOM 1685 O O . ALA A 1 199 ? 19.242 1.997 -17.517 1.00 87.19 199 ALA A O 1
ATOM 1686 N N . ASN A 1 200 ? 21.407 2.327 -16.977 1.00 84.81 200 ASN A N 1
ATOM 1687 C CA . ASN A 1 200 ? 21.354 1.789 -15.620 1.00 84.81 200 ASN A CA 1
ATOM 1688 C C . ASN A 1 200 ? 21.050 2.941 -14.633 1.00 84.81 200 ASN A C 1
ATOM 1690 O O . ASN A 1 200 ? 21.580 4.041 -14.809 1.00 84.81 200 ASN A O 1
ATOM 1694 N N . PHE A 1 201 ? 20.206 2.686 -13.630 1.00 80.88 201 PHE A N 1
ATOM 1695 C CA . PHE A 1 201 ? 19.709 3.639 -12.623 1.00 80.88 201 PHE A CA 1
ATOM 1696 C C . PHE A 1 201 ? 19.623 2.962 -11.243 1.00 80.88 201 PHE A C 1
ATOM 1698 O O . PHE A 1 201 ? 19.740 1.732 -11.139 1.00 80.88 201 PHE A O 1
ATOM 1705 N N . SER A 1 202 ? 19.419 3.723 -10.167 1.00 76.62 202 SER A N 1
ATOM 1706 C CA . SER A 1 202 ? 18.880 3.160 -8.919 1.00 76.62 202 SER A CA 1
ATOM 1707 C C . SER A 1 202 ? 17.437 2.647 -9.100 1.00 76.62 202 SER A C 1
ATOM 1709 O O . SER A 1 202 ? 16.767 2.977 -10.083 1.00 76.62 202 SER A O 1
ATOM 1711 N N . THR A 1 203 ? 16.970 1.799 -8.182 1.00 73.31 203 THR A N 1
ATOM 1712 C CA . THR A 1 203 ? 15.589 1.284 -8.143 1.00 73.31 203 THR A CA 1
ATOM 1713 C C . THR A 1 203 ? 14.598 2.429 -7.932 1.00 73.31 203 THR A C 1
ATOM 1715 O O . THR A 1 203 ? 13.671 2.607 -8.717 1.00 73.31 203 THR A O 1
ATOM 1718 N N . GLU A 1 204 ? 14.891 3.286 -6.962 1.00 77.25 204 GLU A N 1
ATOM 1719 C CA . GLU A 1 204 ? 14.140 4.495 -6.606 1.00 77.25 204 GLU A CA 1
ATOM 1720 C C . GLU A 1 204 ? 14.101 5.498 -7.774 1.00 77.25 204 GLU A C 1
ATOM 1722 O O . GLU A 1 204 ? 13.062 6.075 -8.072 1.00 77.25 204 GLU A O 1
ATOM 1727 N N . THR A 1 205 ? 15.209 5.678 -8.502 1.00 80.94 205 THR A N 1
ATOM 1728 C CA . THR A 1 205 ? 15.257 6.534 -9.701 1.00 80.94 205 THR A CA 1
ATOM 1729 C C . THR A 1 205 ? 14.538 5.905 -10.896 1.00 80.94 205 THR A C 1
ATOM 1731 O O . THR A 1 205 ? 13.995 6.627 -11.735 1.00 80.94 205 THR A O 1
ATOM 1734 N N . MET A 1 206 ? 14.478 4.573 -10.990 1.00 80.69 206 MET A N 1
ATOM 1735 C CA . MET A 1 206 ? 13.636 3.892 -11.977 1.00 80.69 206 MET A CA 1
ATOM 1736 C C . MET A 1 206 ? 12.148 4.080 -11.653 1.00 80.69 206 MET A C 1
ATOM 1738 O O . MET A 1 206 ? 11.381 4.401 -12.559 1.00 80.69 206 MET A O 1
ATOM 1742 N N . GLN A 1 207 ? 11.762 3.988 -10.379 1.00 79.56 207 GLN A N 1
ATOM 1743 C CA . GLN A 1 207 ? 10.409 4.273 -9.895 1.00 79.56 207 GLN A CA 1
ATOM 1744 C C . GLN A 1 207 ? 10.030 5.745 -10.110 1.00 79.56 207 GLN A C 1
ATOM 1746 O O . GLN A 1 207 ? 9.019 6.020 -10.744 1.00 79.56 207 GLN A O 1
ATOM 1751 N N . ALA A 1 208 ? 10.896 6.697 -9.751 1.00 80.94 208 ALA A N 1
ATOM 1752 C CA . ALA A 1 208 ? 10.686 8.119 -10.030 1.00 80.94 208 ALA A CA 1
ATOM 1753 C C . ALA A 1 208 ? 10.576 8.421 -11.541 1.00 80.94 208 ALA A C 1
ATOM 1755 O O . ALA A 1 208 ? 9.895 9.360 -11.943 1.00 80.94 208 ALA A O 1
ATOM 1756 N N . ARG A 1 209 ? 11.214 7.627 -12.417 1.00 84.38 209 ARG A N 1
ATOM 1757 C CA . ARG A 1 209 ? 11.018 7.700 -13.881 1.00 84.38 209 ARG A CA 1
ATOM 1758 C C . ARG A 1 209 ? 9.719 7.052 -14.357 1.00 84.38 209 ARG A C 1
ATOM 1760 O O . ARG A 1 209 ? 9.165 7.528 -15.351 1.00 84.38 209 ARG A O 1
ATOM 1767 N N . TRP A 1 210 ? 9.255 6.000 -13.685 1.00 80.69 210 TRP A N 1
ATOM 1768 C CA . TRP A 1 210 ? 7.950 5.376 -13.915 1.00 80.69 210 TRP A CA 1
ATOM 1769 C C . TRP A 1 210 ? 6.819 6.344 -13.552 1.00 80.69 210 TRP A C 1
ATOM 1771 O O . TRP A 1 210 ? 5.927 6.604 -14.352 1.00 80.69 210 TRP A O 1
ATOM 1781 N N . GLU A 1 211 ? 6.940 6.993 -12.398 1.00 82.19 211 GLU A N 1
ATOM 1782 C CA . GLU A 1 211 ? 6.049 8.041 -11.899 1.00 82.19 211 GLU A CA 1
ATOM 1783 C C . GLU A 1 211 ? 5.885 9.250 -12.835 1.00 82.19 211 GLU A C 1
ATOM 1785 O O . GLU A 1 211 ? 4.897 9.978 -12.724 1.00 82.19 211 GLU A O 1
ATOM 1790 N N . TRP A 1 212 ? 6.835 9.478 -13.747 1.00 86.88 212 TRP A N 1
ATOM 1791 C CA . TRP A 1 212 ? 6.735 10.507 -14.783 1.00 86.88 212 TRP A CA 1
ATOM 1792 C C . TRP A 1 212 ? 6.091 10.014 -16.095 1.00 86.88 212 TRP A C 1
ATOM 1794 O O . TRP A 1 212 ? 5.834 10.859 -16.948 1.00 86.88 212 TRP A O 1
ATOM 1804 N N . GLN A 1 213 ? 5.834 8.712 -16.307 1.00 85.56 213 GLN A N 1
ATOM 1805 C CA . GLN A 1 213 ? 5.417 8.176 -17.621 1.00 85.56 213 GLN A CA 1
ATOM 1806 C C . GLN A 1 213 ? 4.084 8.745 -18.116 1.00 85.56 213 GLN A C 1
ATOM 1808 O O . GLN A 1 213 ? 4.042 9.294 -19.215 1.00 85.56 213 GLN A O 1
ATOM 1813 N N . GLU A 1 214 ? 3.015 8.683 -17.320 1.00 83.62 214 GLU A N 1
ATOM 1814 C CA . GLU A 1 214 ? 1.695 9.154 -17.768 1.00 83.62 214 GLU A CA 1
ATOM 1815 C C . GLU A 1 214 ? 1.662 10.679 -17.958 1.00 83.62 214 GLU A C 1
ATOM 1817 O O . GLU A 1 214 ? 1.129 11.175 -18.951 1.00 83.62 214 GLU A O 1
ATOM 1822 N N . ILE A 1 215 ? 2.355 11.429 -17.094 1.00 86.88 215 ILE A N 1
ATOM 1823 C CA . ILE A 1 215 ? 2.553 12.879 -17.263 1.00 86.88 215 ILE A CA 1
ATOM 1824 C C . ILE A 1 215 ? 3.327 13.163 -18.564 1.00 86.88 215 ILE A C 1
ATOM 1826 O O . ILE A 1 215 ? 2.940 14.037 -19.338 1.00 86.88 215 ILE A O 1
ATOM 1830 N N . PHE A 1 216 ? 4.393 12.408 -18.848 1.00 86.88 216 PHE A N 1
ATOM 1831 C CA . PHE A 1 216 ? 5.185 12.536 -20.075 1.00 86.88 216 PHE A CA 1
ATOM 1832 C C . PHE A 1 216 ? 4.348 12.224 -21.325 1.00 86.88 216 PHE A C 1
ATOM 1834 O O . PHE A 1 216 ? 4.404 12.970 -22.299 1.00 86.88 216 PHE A O 1
ATOM 1841 N N . LYS A 1 217 ? 3.540 11.161 -21.290 1.00 86.19 217 LYS A N 1
ATOM 1842 C CA . LYS A 1 217 ? 2.624 10.720 -22.355 1.00 86.19 217 LYS A CA 1
ATOM 1843 C C . LYS A 1 217 ? 1.568 11.784 -22.677 1.00 86.19 217 LYS A C 1
ATOM 1845 O O . LYS A 1 217 ? 1.410 12.143 -23.848 1.00 86.19 217 LYS A O 1
ATOM 1850 N N . VAL A 1 218 ? 0.923 12.365 -21.662 1.00 87.06 218 VAL A N 1
ATOM 1851 C CA . VAL A 1 218 ? -0.035 13.473 -21.841 1.00 87.06 218 VAL A CA 1
ATOM 1852 C C . VAL A 1 218 ? 0.659 14.738 -22.362 1.00 87.06 218 VAL A C 1
ATOM 1854 O O . VAL A 1 218 ? 0.192 15.327 -23.339 1.00 87.06 218 VAL A O 1
ATOM 1857 N N . MET A 1 219 ? 1.812 15.127 -21.805 1.00 86.56 219 MET A N 1
ATOM 1858 C CA . MET A 1 219 ? 2.585 16.280 -22.298 1.00 86.56 219 MET A CA 1
ATOM 1859 C C . MET A 1 219 ? 3.074 16.103 -23.744 1.00 86.56 219 MET A C 1
ATOM 1861 O O . MET A 1 219 ? 3.149 17.079 -24.492 1.00 86.56 219 MET A O 1
ATOM 1865 N N . ASN A 1 220 ? 3.407 14.875 -24.150 1.00 84.56 220 ASN A N 1
ATOM 1866 C CA . ASN A 1 220 ? 3.860 14.570 -25.506 1.00 84.56 220 ASN A CA 1
ATOM 1867 C C . ASN A 1 220 ? 2.698 14.637 -26.506 1.00 84.56 220 ASN A C 1
ATOM 1869 O O . ASN A 1 220 ? 2.842 15.247 -27.561 1.00 84.56 220 ASN A O 1
ATOM 1873 N N . SER A 1 221 ? 1.528 14.108 -26.130 1.00 86.88 221 SER A N 1
ATOM 1874 C CA . SER A 1 221 ? 0.284 14.215 -26.913 1.00 86.88 221 SER A CA 1
ATOM 1875 C C . SER A 1 221 ? -0.152 15.673 -27.126 1.00 86.88 221 SER A C 1
ATOM 1877 O O . SER A 1 221 ? -0.720 16.009 -28.158 1.00 86.88 221 SER A O 1
ATOM 1879 N N . ASN A 1 222 ? 0.179 16.558 -26.180 1.00 84.38 222 ASN A N 1
ATOM 1880 C CA . ASN A 1 222 ? -0.082 18.000 -26.245 1.00 84.38 222 ASN A CA 1
ATOM 1881 C C . ASN A 1 222 ? 1.098 18.824 -26.810 1.00 84.38 222 ASN A C 1
ATOM 1883 O O . ASN A 1 222 ? 1.164 20.036 -26.613 1.00 84.38 222 ASN A O 1
ATOM 1887 N N . ASN A 1 223 ? 2.042 18.191 -27.519 1.00 83.19 223 ASN A N 1
ATOM 1888 C CA . ASN A 1 223 ? 3.164 18.839 -28.217 1.00 83.19 223 ASN A CA 1
ATOM 1889 C C . ASN A 1 223 ? 4.123 19.685 -27.342 1.00 83.19 223 ASN A C 1
ATOM 1891 O O . ASN A 1 223 ? 4.917 20.465 -27.870 1.00 83.19 223 ASN A O 1
ATOM 1895 N N . LEU A 1 224 ? 4.146 19.499 -26.015 1.00 83.44 224 LEU A N 1
ATOM 1896 C CA . LEU A 1 224 ? 4.981 20.287 -25.084 1.00 83.44 224 LEU A CA 1
ATOM 1897 C C . LEU A 1 224 ? 6.488 19.937 -25.123 1.00 83.44 224 LEU A C 1
ATOM 1899 O O . LEU A 1 224 ? 7.278 20.471 -24.341 1.00 83.44 224 LEU A O 1
ATOM 1903 N N . GLN A 1 225 ? 6.903 19.052 -26.036 1.00 86.38 225 GLN A N 1
ATOM 1904 C CA . GLN A 1 225 ? 8.284 18.578 -26.220 1.00 86.38 225 GLN A CA 1
ATOM 1905 C C . GLN A 1 225 ? 8.938 18.053 -24.916 1.00 86.38 225 GLN A C 1
ATOM 1907 O O . GLN A 1 225 ? 10.037 18.505 -24.564 1.00 86.38 225 GLN A O 1
ATOM 1912 N N . PRO A 1 226 ? 8.295 17.131 -24.165 1.00 90.25 226 PRO A N 1
ATOM 1913 C CA . PRO A 1 226 ? 8.825 16.663 -22.889 1.00 90.25 226 PRO A CA 1
ATOM 1914 C C . PRO A 1 226 ? 10.126 15.853 -23.046 1.00 90.25 226 PRO A C 1
ATOM 1916 O O . PRO A 1 226 ? 10.354 15.151 -24.031 1.00 90.25 226 PRO A O 1
ATOM 1919 N N . ARG A 1 227 ? 11.007 15.950 -22.047 1.00 88.31 227 ARG A N 1
ATOM 1920 C CA . ARG A 1 227 ? 12.327 15.304 -21.970 1.00 88.31 227 ARG A CA 1
ATOM 1921 C C . ARG A 1 227 ? 12.599 14.850 -20.535 1.00 88.31 227 ARG A C 1
ATOM 1923 O O . ARG A 1 227 ? 12.540 15.655 -19.610 1.00 88.31 227 ARG A O 1
ATOM 1930 N N . LEU A 1 228 ? 12.935 13.572 -20.346 1.00 87.19 228 LEU A N 1
ATOM 1931 C CA . LEU A 1 228 ? 13.156 12.975 -19.021 1.00 87.19 228 LEU A CA 1
ATOM 1932 C C . LEU A 1 228 ? 14.660 12.861 -18.702 1.00 87.19 228 LEU A C 1
ATOM 1934 O O . LEU A 1 228 ? 15.299 11.825 -18.926 1.00 87.19 228 LEU A O 1
ATOM 1938 N N . LEU A 1 229 ? 15.223 13.964 -18.207 1.00 83.81 229 LEU A N 1
ATOM 1939 C CA . LEU A 1 229 ? 16.650 14.202 -17.965 1.00 83.81 229 LEU A CA 1
ATOM 1940 C C . LEU A 1 229 ? 17.189 13.474 -16.715 1.00 83.81 229 LEU A C 1
ATOM 1942 O O . LEU A 1 229 ? 16.439 12.936 -15.899 1.00 83.81 229 LEU A O 1
ATOM 1946 N N . TYR A 1 230 ? 18.515 13.450 -16.563 1.00 74.00 230 TYR A N 1
ATOM 1947 C CA . TYR A 1 230 ? 19.208 12.731 -15.487 1.00 74.00 230 TYR A CA 1
ATOM 1948 C C . TYR A 1 230 ? 19.085 13.416 -14.100 1.00 74.00 230 TYR A C 1
ATOM 1950 O O . TYR A 1 230 ? 19.200 14.645 -14.025 1.00 74.00 230 TYR A O 1
ATOM 1958 N N . PRO A 1 231 ? 18.934 12.665 -12.986 1.00 74.00 231 PRO A N 1
ATOM 1959 C CA . PRO A 1 231 ? 18.618 11.236 -12.920 1.00 74.00 231 PRO A CA 1
ATOM 1960 C C . PRO A 1 231 ? 17.150 10.953 -13.275 1.00 74.00 231 PRO A C 1
ATOM 1962 O O . PRO A 1 231 ? 16.917 10.155 -14.176 1.00 74.00 231 PRO A O 1
ATOM 1965 N N . ALA A 1 232 ? 16.185 11.670 -12.686 1.00 84.69 232 ALA A N 1
ATOM 1966 C CA . ALA A 1 232 ? 14.743 11.553 -12.959 1.00 84.69 232 ALA A CA 1
ATOM 1967 C C . ALA A 1 232 ? 14.047 12.933 -13.006 1.00 84.69 232 ALA A C 1
ATOM 1969 O O . ALA A 1 232 ? 13.142 13.217 -12.223 1.00 84.69 232 ALA A O 1
ATOM 1970 N N . LYS A 1 233 ? 14.500 13.830 -13.893 1.00 88.50 233 LYS A N 1
ATOM 1971 C CA . LYS A 1 233 ? 13.974 15.206 -13.992 1.00 88.50 233 LYS A CA 1
ATOM 1972 C C . LYS A 1 233 ? 13.092 15.379 -15.226 1.00 88.50 233 LYS A C 1
ATOM 1974 O O . LYS A 1 233 ? 13.592 15.250 -16.344 1.00 88.50 233 LYS A O 1
ATOM 1979 N N . LEU A 1 234 ? 11.817 15.712 -15.048 1.00 90.88 234 LEU A N 1
ATOM 1980 C CA . LEU A 1 234 ? 10.929 16.047 -16.161 1.00 90.88 234 LEU A CA 1
ATOM 1981 C C . LEU A 1 234 ? 11.186 17.488 -16.621 1.00 90.88 234 LEU A C 1
ATOM 1983 O O . LEU A 1 234 ? 11.163 18.421 -15.822 1.00 90.88 234 LEU A O 1
ATOM 1987 N N . SER A 1 235 ? 11.418 17.678 -17.914 1.00 91.50 235 SER A N 1
ATOM 1988 C CA . SER A 1 235 ? 11.583 18.984 -18.550 1.00 91.50 235 SER A CA 1
ATOM 1989 C C . SER A 1 235 ? 10.661 19.097 -19.758 1.00 91.50 235 SER A C 1
ATOM 1991 O O . SER A 1 235 ? 10.462 18.110 -20.453 1.00 91.50 235 SER A O 1
ATOM 1993 N N . PHE A 1 236 ? 10.093 20.274 -20.011 1.00 91.75 236 PHE A N 1
ATOM 1994 C CA . PHE A 1 236 ? 9.233 20.539 -21.170 1.00 91.75 236 PHE A CA 1
ATOM 1995 C C . PHE A 1 236 ? 9.265 22.030 -21.531 1.00 91.75 236 PHE A C 1
ATOM 1997 O O . PHE A 1 236 ? 9.768 22.858 -20.758 1.00 91.75 236 PHE A O 1
ATOM 2004 N N . ARG A 1 237 ? 8.755 22.380 -22.716 1.00 88.25 237 ARG A N 1
ATOM 2005 C CA . ARG A 1 237 ? 8.639 23.770 -23.167 1.00 88.25 237 ARG A CA 1
ATOM 2006 C C . ARG A 1 237 ? 7.304 24.359 -22.710 1.00 88.25 237 ARG A C 1
ATOM 2008 O O . ARG A 1 237 ? 6.251 23.810 -23.004 1.00 88.25 237 ARG A O 1
ATOM 2015 N N . SER A 1 238 ? 7.352 25.508 -22.043 1.00 84.94 238 SER A N 1
ATOM 2016 C CA . SER A 1 238 ? 6.188 26.292 -21.624 1.00 84.94 238 SER A CA 1
ATOM 2017 C C . SER A 1 238 ? 6.470 27.765 -21.894 1.00 84.94 238 SER A C 1
ATOM 2019 O O . SER A 1 238 ? 7.487 28.279 -21.434 1.00 84.94 238 SER A O 1
ATOM 2021 N N . GLU A 1 239 ? 5.579 28.445 -22.623 1.00 83.06 239 GLU A N 1
ATOM 2022 C CA . GLU A 1 239 ? 5.684 29.891 -22.910 1.00 83.06 239 GLU A CA 1
ATOM 2023 C C . GLU A 1 239 ? 7.054 30.264 -23.519 1.00 83.06 239 GLU A C 1
ATOM 2025 O O . GLU A 1 239 ? 7.760 31.162 -23.065 1.00 83.06 239 GLU A O 1
ATOM 2030 N N . GLY A 1 240 ? 7.489 29.477 -24.511 1.00 81.94 240 GLY A N 1
ATOM 2031 C CA . GLY A 1 240 ? 8.798 29.591 -25.169 1.00 81.94 240 GLY A CA 1
ATOM 2032 C C . GLY A 1 240 ? 9.983 29.046 -24.358 1.00 81.94 240 GLY A C 1
ATOM 2033 O O . GLY A 1 240 ? 10.904 28.472 -24.947 1.00 81.94 240 GLY A O 1
ATOM 2034 N N . GLN A 1 241 ? 9.941 29.152 -23.027 1.00 87.12 241 GLN A N 1
ATOM 2035 C CA . GLN A 1 241 ? 11.010 28.745 -22.110 1.00 87.12 241 GLN A CA 1
ATOM 2036 C C . GLN A 1 241 ? 11.025 27.233 -21.843 1.00 87.12 241 GLN A C 1
ATOM 2038 O O . GLN A 1 241 ? 9.993 26.566 -21.853 1.00 87.12 241 GLN A O 1
ATOM 2043 N N . ILE A 1 242 ? 12.203 26.685 -21.535 1.00 89.25 242 ILE A N 1
ATOM 2044 C CA . ILE A 1 242 ? 12.340 25.313 -21.030 1.00 89.25 242 ILE A CA 1
ATOM 2045 C C . ILE A 1 242 ? 12.224 25.353 -19.503 1.00 89.25 242 ILE A C 1
ATOM 2047 O O . ILE A 1 242 ? 13.013 26.024 -18.838 1.00 89.25 242 ILE A O 1
ATOM 2051 N N . LYS A 1 243 ? 11.258 24.624 -18.938 1.00 90.44 243 LYS A N 1
ATOM 2052 C CA . LYS A 1 243 ? 11.148 24.392 -17.488 1.00 90.44 243 LYS A CA 1
ATOM 2053 C C . LYS A 1 243 ? 11.667 22.991 -17.144 1.00 90.44 243 LYS A C 1
ATOM 2055 O O . LYS A 1 243 ? 11.809 22.140 -18.024 1.00 90.44 243 LYS A O 1
ATOM 2060 N N . SER A 1 244 ? 12.041 22.761 -15.887 1.00 89.12 244 SER A N 1
ATOM 2061 C CA . SER A 1 244 ? 12.627 21.498 -15.412 1.00 89.12 244 SER A CA 1
ATOM 2062 C C . SER A 1 244 ? 12.280 21.255 -13.947 1.00 89.12 244 SER A C 1
ATOM 2064 O O . SER A 1 244 ? 12.501 22.129 -13.112 1.00 89.12 244 SER A O 1
ATOM 2066 N N . PHE A 1 245 ? 11.796 20.056 -13.635 1.00 89.62 245 PHE A N 1
ATOM 2067 C CA . PHE A 1 245 ? 11.269 19.673 -12.329 1.00 89.62 245 PHE A CA 1
ATOM 2068 C C . PHE A 1 245 ? 11.943 18.388 -11.842 1.00 89.62 245 PHE A C 1
ATOM 2070 O O . PHE A 1 245 ? 12.100 17.428 -12.594 1.00 89.62 245 PHE A O 1
ATOM 2077 N N . THR A 1 246 ? 12.366 18.377 -10.578 1.00 81.44 246 THR A N 1
ATOM 2078 C CA . THR A 1 246 ? 12.953 17.202 -9.905 1.00 81.44 246 THR A CA 1
ATOM 2079 C C . THR A 1 246 ? 11.922 16.367 -9.150 1.00 81.44 246 THR A C 1
ATOM 2081 O O . THR A 1 246 ? 12.255 15.291 -8.680 1.00 81.44 246 THR A O 1
ATOM 2084 N N . ASP A 1 247 ? 10.721 16.911 -8.957 1.00 79.81 247 ASP A N 1
ATOM 2085 C CA . ASP A 1 247 ? 9.718 16.471 -7.987 1.00 79.81 247 ASP A CA 1
ATOM 2086 C C . ASP A 1 247 ? 8.328 16.888 -8.497 1.00 79.81 247 ASP A C 1
ATOM 2088 O O . ASP A 1 247 ? 8.158 18.003 -9.010 1.00 79.81 247 ASP A O 1
ATOM 2092 N N . LYS A 1 248 ? 7.341 15.998 -8.346 1.00 79.50 248 LYS A N 1
ATOM 2093 C CA . LYS A 1 248 ? 5.928 16.233 -8.672 1.00 79.50 248 LYS A CA 1
ATOM 2094 C C . LYS A 1 248 ? 5.323 17.397 -7.886 1.00 79.50 248 LYS A C 1
ATOM 2096 O O . LYS A 1 248 ? 4.507 18.118 -8.455 1.00 79.50 248 LYS A O 1
ATOM 2101 N N . LYS A 1 249 ? 5.732 17.645 -6.634 1.00 82.38 249 LYS A N 1
ATOM 2102 C CA . LYS A 1 249 ? 5.215 18.764 -5.815 1.00 82.38 249 LYS A CA 1
ATOM 2103 C C . LYS A 1 249 ? 5.520 20.115 -6.471 1.00 82.38 249 LYS A C 1
ATOM 2105 O O . LYS A 1 249 ? 4.615 20.914 -6.687 1.00 82.38 249 LYS A O 1
ATOM 2110 N N . LYS A 1 250 ? 6.760 20.301 -6.934 1.00 85.69 250 LYS A N 1
ATOM 2111 C CA . LYS A 1 250 ? 7.198 21.507 -7.664 1.00 85.69 250 LYS A CA 1
ATOM 2112 C C . LYS A 1 250 ? 6.545 21.652 -9.040 1.00 85.69 250 LYS A C 1
ATOM 2114 O O . LYS A 1 250 ? 6.360 22.771 -9.513 1.00 85.69 250 LYS A O 1
ATOM 2119 N N . LEU A 1 251 ? 6.183 20.540 -9.692 1.00 87.50 251 LEU A N 1
ATOM 2120 C CA . LEU A 1 251 ? 5.348 20.600 -10.895 1.00 87.50 251 LEU A CA 1
ATOM 2121 C C . LEU A 1 251 ? 3.918 21.038 -10.551 1.00 87.50 251 LEU A C 1
ATOM 2123 O O . LEU A 1 251 ? 3.385 21.894 -11.250 1.00 87.50 251 LEU A O 1
ATOM 2127 N N . LYS A 1 252 ? 3.320 20.498 -9.478 1.00 85.50 252 LYS A N 1
ATOM 2128 C CA . LYS A 1 252 ? 1.969 20.847 -9.010 1.00 85.50 252 LYS A CA 1
ATOM 2129 C C . LYS A 1 252 ? 1.849 22.350 -8.751 1.00 85.50 252 LYS A C 1
ATOM 2131 O O . LYS A 1 252 ? 0.982 22.989 -9.335 1.00 85.50 252 LYS A O 1
ATOM 2136 N N . GLU A 1 253 ? 2.776 22.904 -7.968 1.00 87.06 253 GLU A N 1
ATOM 2137 C CA . GLU A 1 253 ? 2.900 24.344 -7.689 1.00 87.06 253 GLU A CA 1
ATOM 2138 C C . GLU A 1 253 ? 2.969 25.179 -8.979 1.00 87.06 253 GLU A C 1
ATOM 2140 O O . GLU A 1 253 ? 2.261 26.178 -9.125 1.00 87.06 253 GLU A O 1
ATOM 2145 N N . PHE A 1 254 ? 3.775 24.747 -9.957 1.00 88.50 254 PHE A N 1
ATOM 2146 C CA . PHE A 1 254 ? 3.883 25.431 -11.244 1.00 88.50 254 PHE A CA 1
ATOM 2147 C C . PHE A 1 254 ? 2.575 25.381 -12.045 1.00 88.50 254 PHE A C 1
ATOM 2149 O O . PHE A 1 254 ? 2.100 26.433 -12.483 1.00 88.50 254 PHE A O 1
ATOM 2156 N N . ILE A 1 255 ? 1.957 24.206 -12.220 1.00 87.75 255 ILE A N 1
ATOM 2157 C CA . ILE A 1 255 ? 0.734 24.089 -13.030 1.00 87.75 255 ILE A CA 1
ATOM 2158 C C . ILE A 1 255 ? -0.468 24.775 -12.378 1.00 87.75 255 ILE A C 1
ATOM 2160 O O . ILE A 1 255 ? -1.293 25.319 -13.104 1.00 87.75 255 ILE A O 1
ATOM 2164 N N . THR A 1 256 ? -0.535 24.883 -11.044 1.00 85.50 256 THR A N 1
ATOM 2165 C CA . THR A 1 256 ? -1.580 25.685 -10.376 1.00 85.50 256 THR A CA 1
ATOM 2166 C C . THR A 1 256 ? -1.530 27.178 -10.726 1.00 85.50 256 THR A C 1
ATOM 2168 O O . THR A 1 256 ? -2.524 27.870 -10.543 1.00 85.50 256 THR A O 1
ATOM 2171 N N . THR A 1 257 ? -0.426 27.680 -11.298 1.00 87.81 257 THR A N 1
ATOM 2172 C CA . THR A 1 257 ? -0.339 29.052 -11.847 1.00 87.81 257 THR A CA 1
ATOM 2173 C C . THR A 1 257 ? -0.660 29.146 -13.348 1.00 87.81 257 THR A C 1
ATOM 2175 O O . THR A 1 257 ? -0.590 30.232 -13.926 1.00 87.81 257 THR A O 1
ATOM 2178 N N . LYS A 1 258 ? -0.982 28.023 -14.008 1.00 88.25 258 LYS A N 1
ATOM 2179 C CA . LYS A 1 258 ? -1.112 27.889 -15.468 1.00 88.25 258 LYS A CA 1
ATOM 2180 C C . LYS A 1 258 ? -2.367 27.077 -15.831 1.00 88.25 258 LYS A C 1
ATOM 2182 O O . LYS A 1 258 ? -2.248 25.871 -16.043 1.00 88.25 258 LYS A O 1
ATOM 2187 N N . PRO A 1 259 ? -3.556 27.700 -15.968 1.00 84.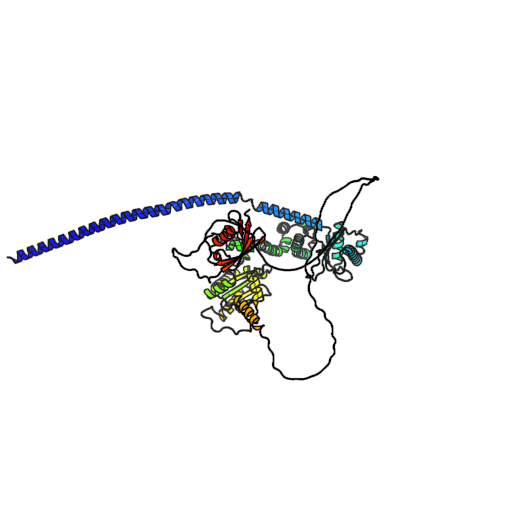75 259 PRO A N 1
ATOM 2188 C CA . PRO A 1 259 ? -4.830 26.977 -16.078 1.00 84.75 259 PRO A CA 1
ATOM 2189 C C . PRO A 1 259 ? -4.877 25.949 -17.219 1.00 84.75 259 PRO A C 1
ATOM 2191 O O . PRO A 1 259 ? -5.383 24.854 -17.019 1.00 84.75 259 PRO A O 1
ATOM 2194 N N . VAL A 1 260 ? -4.264 26.228 -18.376 1.00 84.62 260 VAL A N 1
ATOM 2195 C CA . VAL A 1 260 ? -4.195 25.269 -19.499 1.00 84.62 260 VAL A CA 1
ATOM 2196 C C . VAL A 1 260 ? -3.373 24.015 -19.155 1.00 84.62 260 VAL A C 1
ATOM 2198 O O . VAL A 1 260 ? -3.721 22.918 -19.578 1.00 84.62 260 VAL A O 1
ATOM 2201 N N . LEU A 1 261 ? -2.297 24.148 -18.368 1.00 84.75 261 LEU A N 1
ATOM 2202 C CA . LEU A 1 261 ? -1.503 23.003 -17.896 1.00 84.75 261 LEU A CA 1
ATOM 2203 C C . LEU A 1 261 ? -2.150 22.306 -16.694 1.00 84.75 261 LEU A C 1
ATOM 2205 O O . LEU A 1 261 ? -1.931 21.113 -16.501 1.00 84.75 261 LEU A O 1
ATOM 2209 N N . TYR A 1 262 ? -2.934 23.036 -15.895 1.00 85.56 262 TYR A N 1
ATOM 2210 C CA . TYR A 1 262 ? -3.737 22.465 -14.820 1.00 85.56 262 TYR A CA 1
ATOM 2211 C C . TYR A 1 262 ? -4.841 21.568 -15.387 1.00 85.56 262 TYR A C 1
ATOM 2213 O O . TYR A 1 262 ? -4.854 20.378 -15.093 1.00 85.56 262 TYR A O 1
ATOM 2221 N N . GLU A 1 263 ? -5.691 22.090 -16.274 1.00 84.31 263 GLU A N 1
ATOM 2222 C CA . GLU A 1 263 ? -6.790 21.331 -16.890 1.00 84.31 263 GLU A CA 1
ATOM 2223 C C . GLU A 1 263 ? -6.307 20.099 -17.668 1.00 84.31 263 GLU A C 1
ATOM 2225 O O . GLU A 1 263 ? -6.970 19.068 -17.657 1.00 84.31 263 GLU A O 1
ATOM 2230 N N . MET A 1 264 ? -5.121 20.173 -18.280 1.00 84.44 264 MET A N 1
ATOM 2231 C CA . MET A 1 264 ? -4.479 19.060 -18.990 1.00 84.44 264 MET A CA 1
ATOM 2232 C C . MET A 1 264 ? -3.985 17.928 -18.068 1.00 84.44 264 MET A C 1
ATOM 2234 O O . MET A 1 264 ? -3.792 16.808 -18.533 1.00 84.44 264 MET A O 1
ATOM 2238 N N . LEU A 1 265 ? -3.715 18.207 -16.788 1.00 84.12 265 LEU A N 1
ATOM 2239 C CA . LEU A 1 265 ? -3.040 17.275 -15.869 1.00 84.12 265 LEU A CA 1
ATOM 2240 C C . LEU A 1 265 ? -3.815 17.010 -14.568 1.00 84.12 265 LEU A C 1
ATOM 2242 O O . LEU A 1 265 ? -3.381 16.173 -13.773 1.00 84.12 265 LEU A O 1
ATOM 2246 N N . LYS A 1 266 ? -4.943 17.692 -14.338 1.00 81.44 266 LYS A N 1
ATOM 2247 C CA . LYS A 1 266 ? -5.751 17.598 -13.111 1.00 81.44 266 LYS A CA 1
ATOM 2248 C C . LYS A 1 266 ? -6.136 16.157 -12.774 1.00 81.44 266 LYS A C 1
ATOM 2250 O O . LYS A 1 266 ? -5.994 15.768 -11.621 1.00 81.44 266 LYS A O 1
ATOM 2255 N N . ASP A 1 267 ? -6.512 15.351 -13.765 1.00 74.50 267 ASP A N 1
ATOM 2256 C CA . ASP A 1 267 ? -7.022 13.992 -13.546 1.00 74.50 267 ASP A CA 1
ATOM 2257 C C . ASP A 1 267 ? -5.899 13.039 -13.097 1.00 74.50 267 ASP A C 1
ATOM 2259 O O . ASP A 1 267 ? -6.070 12.267 -12.154 1.00 74.50 267 ASP A O 1
ATOM 2263 N N . LEU A 1 268 ? -4.690 13.194 -13.656 1.00 75.44 268 LEU A N 1
ATOM 2264 C CA . LEU A 1 268 ? -3.483 12.504 -13.174 1.00 75.44 268 LEU A CA 1
ATOM 2265 C C . LEU A 1 268 ? -3.091 12.949 -11.753 1.00 75.44 268 LEU A C 1
ATOM 2267 O O . LEU A 1 268 ? -2.614 12.142 -10.956 1.00 75.44 268 LEU A O 1
ATOM 2271 N N . PHE A 1 269 ? -3.289 14.227 -11.412 1.00 69.12 269 PHE A N 1
ATOM 2272 C CA . PHE A 1 269 ? -3.018 14.746 -10.065 1.00 69.12 269 PHE A CA 1
ATOM 2273 C C . PHE A 1 269 ? -4.102 14.399 -9.032 1.00 69.12 269 PHE A C 1
ATOM 2275 O O . PHE A 1 269 ? -3.794 14.385 -7.838 1.00 69.12 269 PHE A O 1
ATOM 2282 N N . LEU A 1 270 ? -5.333 14.110 -9.466 1.00 64.69 270 LEU A N 1
ATOM 2283 C CA . LEU A 1 270 ? -6.408 13.560 -8.637 1.00 64.69 270 LEU A CA 1
ATOM 2284 C C . LEU A 1 270 ? -6.128 12.091 -8.304 1.00 64.69 270 LEU A C 1
ATOM 2286 O O . LEU A 1 270 ? -6.165 11.731 -7.130 1.00 64.69 270 LEU A O 1
ATOM 2290 N N . LEU A 1 271 ? -5.740 11.281 -9.295 1.00 57.56 271 LEU A N 1
ATOM 2291 C CA . LEU A 1 271 ? -5.317 9.890 -9.087 1.00 57.56 271 LEU A CA 1
ATOM 2292 C C . LEU A 1 271 ? -4.141 9.802 -8.090 1.00 57.56 271 LEU A C 1
ATOM 2294 O O . LEU A 1 271 ? -4.220 9.112 -7.074 1.00 57.56 271 LEU A O 1
ATOM 2298 N N . TRP A 1 272 ? -3.091 10.601 -8.308 1.00 54.16 272 TRP A N 1
ATOM 2299 C CA . TRP A 1 272 ? -1.891 10.630 -7.457 1.00 54.16 272 TRP A CA 1
ATOM 2300 C C . TRP A 1 272 ? -2.140 11.128 -6.017 1.00 54.16 272 TRP A C 1
ATOM 2302 O O . TRP A 1 272 ? -1.392 10.785 -5.097 1.00 54.16 272 TRP A O 1
ATOM 2312 N N . LEU A 1 273 ? -3.192 11.925 -5.787 1.00 53.47 273 LEU A N 1
ATOM 2313 C CA . LEU A 1 273 ? -3.619 12.330 -4.438 1.00 53.47 273 LEU A CA 1
ATOM 2314 C C . LEU A 1 273 ? -4.150 11.146 -3.612 1.00 53.47 273 LEU A C 1
ATOM 2316 O O . LEU A 1 273 ? -3.971 11.131 -2.391 1.00 53.47 273 LEU A O 1
ATOM 2320 N N . VAL A 1 274 ? -4.765 10.158 -4.271 1.00 51.25 274 VAL A N 1
ATOM 2321 C CA . VAL A 1 274 ? -5.229 8.919 -3.634 1.00 51.25 274 VAL A CA 1
ATOM 2322 C C . VAL A 1 274 ? -4.048 7.972 -3.404 1.00 51.25 274 VAL A C 1
ATOM 2324 O O . VAL A 1 274 ? -3.827 7.555 -2.268 1.00 51.25 274 VAL A O 1
ATOM 2327 N N . GLU A 1 275 ? -3.211 7.728 -4.423 1.00 45.09 275 GLU A N 1
ATOM 2328 C CA . GLU A 1 275 ? -2.000 6.886 -4.320 1.00 45.09 275 GLU A CA 1
ATOM 2329 C C . GLU A 1 275 ? -1.103 7.275 -3.130 1.00 45.09 275 GLU A C 1
ATOM 2331 O O . GLU A 1 275 ? -0.732 6.429 -2.315 1.00 45.09 275 GLU A O 1
ATOM 2336 N N . THR A 1 276 ? -0.794 8.571 -2.991 1.00 42.75 276 THR A N 1
ATOM 2337 C CA . THR A 1 276 ? 0.106 9.086 -1.938 1.00 42.75 276 THR A CA 1
ATOM 2338 C C . THR A 1 276 ? -0.497 9.103 -0.537 1.00 42.75 276 THR A C 1
ATOM 2340 O O . THR A 1 276 ? 0.242 9.226 0.439 1.00 42.75 276 THR A O 1
ATOM 2343 N N . SER A 1 277 ? -1.816 8.944 -0.422 1.00 44.31 277 SER A N 1
ATOM 2344 C CA . SER A 1 277 ? -2.500 8.732 0.856 1.00 44.31 277 SER A CA 1
ATOM 2345 C C . SER A 1 277 ? -2.642 7.233 1.166 1.00 44.31 277 SER A C 1
ATOM 2347 O O . SER A 1 277 ? -2.649 6.845 2.332 1.00 44.31 277 SER A O 1
ATOM 2349 N N . SER A 1 278 ? -2.683 6.381 0.137 1.00 41.78 278 SER A N 1
ATOM 2350 C CA . SER A 1 278 ? -2.860 4.932 0.260 1.00 41.78 278 SER A CA 1
ATOM 2351 C C . SER A 1 278 ? -1.627 4.208 0.826 1.00 41.78 278 SER A C 1
ATOM 2353 O O . SER A 1 278 ? -1.734 3.439 1.781 1.00 41.78 278 SER A O 1
ATOM 2355 N N . SER A 1 279 ? -0.427 4.495 0.305 1.00 40.19 279 SER A N 1
ATOM 2356 C CA . SER A 1 279 ? 0.763 3.649 0.534 1.00 40.19 279 SER A CA 1
ATOM 2357 C C . SER A 1 279 ? 1.414 3.734 1.923 1.00 40.19 279 SER A C 1
ATOM 2359 O O . SER A 1 279 ? 2.203 2.860 2.269 1.00 40.19 279 SER A O 1
ATOM 2361 N N . PHE A 1 280 ? 1.135 4.778 2.710 1.00 36.75 280 PHE A N 1
ATOM 2362 C CA . PHE A 1 280 ? 1.685 4.954 4.070 1.00 36.75 280 PHE A CA 1
ATOM 2363 C C . PHE A 1 280 ? 0.598 5.155 5.139 1.00 36.75 280 PHE A C 1
ATOM 2365 O O . PHE A 1 280 ? 0.868 5.034 6.330 1.00 36.75 280 PHE A O 1
ATOM 2372 N N . CYS A 1 281 ? -0.640 5.465 4.734 1.00 40.84 281 CYS A N 1
ATOM 2373 C CA . CYS A 1 281 ? -1.691 5.923 5.645 1.00 40.84 281 CYS A CA 1
ATOM 2374 C C . CYS A 1 281 ? -2.916 5.001 5.722 1.00 40.84 281 CYS A C 1
ATOM 2376 O O . CYS A 1 281 ? -3.867 5.355 6.411 1.00 40.84 281 CYS A O 1
ATOM 2378 N N . VAL A 1 282 ? -2.909 3.837 5.060 1.00 43.53 282 VAL A N 1
ATOM 2379 C CA . VAL A 1 282 ? -4.001 2.851 5.160 1.00 43.53 282 VAL A CA 1
ATOM 2380 C C . VAL A 1 282 ? -3.700 1.808 6.234 1.00 43.53 282 VAL A C 1
ATOM 2382 O O . VAL A 1 282 ? -4.345 1.842 7.274 1.00 43.53 282 VAL A O 1
ATOM 2385 N N . SER A 1 283 ? -2.692 0.945 6.069 1.00 39.22 283 SER A N 1
ATOM 2386 C CA . SER A 1 283 ? -2.459 -0.186 6.990 1.00 39.22 283 SER A CA 1
ATOM 2387 C C . SER A 1 283 ? -2.203 0.251 8.441 1.00 39.22 283 SER A C 1
ATOM 2389 O O . SER A 1 283 ? -2.905 -0.178 9.353 1.00 39.22 283 SER A O 1
ATOM 2391 N N . VAL A 1 284 ? -1.255 1.175 8.652 1.00 37.66 284 VAL A N 1
ATOM 2392 C CA . VAL A 1 284 ? -0.890 1.679 9.993 1.00 37.66 284 VAL A CA 1
ATOM 2393 C C . VAL A 1 284 ? -2.053 2.427 10.650 1.00 37.66 284 VAL A C 1
ATOM 2395 O O . VAL A 1 284 ? -2.310 2.265 11.842 1.00 37.66 284 VAL A O 1
ATOM 2398 N N . ARG A 1 285 ? -2.787 3.237 9.877 1.00 39.59 285 ARG A N 1
ATOM 2399 C CA . ARG A 1 285 ? -3.891 4.039 10.414 1.00 39.59 285 ARG A CA 1
ATOM 2400 C C . ARG A 1 285 ? -5.147 3.201 10.649 1.00 39.59 285 ARG A C 1
ATOM 2402 O O . ARG A 1 285 ? -5.858 3.479 11.602 1.00 39.59 285 ARG A O 1
ATOM 2409 N N . GLN A 1 286 ? -5.383 2.151 9.861 1.00 42.75 286 GLN A N 1
ATOM 2410 C CA . GLN A 1 286 ? -6.449 1.184 10.117 1.00 42.75 286 GLN A CA 1
ATOM 2411 C C . GLN A 1 286 ? -6.185 0.437 11.433 1.00 42.75 286 GLN A C 1
ATOM 2413 O O . GLN A 1 286 ? -7.092 0.352 12.251 1.00 42.75 286 GLN A O 1
ATOM 2418 N N . GLU A 1 287 ? -4.951 0.002 11.719 1.00 43.91 287 GLU A N 1
ATOM 2419 C CA . GLU A 1 287 ? -4.611 -0.542 13.046 1.00 43.91 287 GLU A CA 1
ATOM 2420 C C . GLU A 1 287 ? -4.760 0.478 14.190 1.00 43.91 287 GLU A C 1
ATOM 2422 O O . GLU A 1 287 ? -5.194 0.110 15.282 1.00 43.91 287 GLU A O 1
ATOM 2427 N N . GLN A 1 288 ? -4.414 1.752 13.977 1.00 37.97 288 GLN A N 1
ATOM 2428 C CA . GLN A 1 288 ? -4.524 2.787 15.015 1.00 37.97 288 GLN A CA 1
ATOM 2429 C C . GLN A 1 288 ? -5.977 3.224 15.278 1.00 37.97 288 GLN A C 1
ATOM 2431 O O . GLN A 1 288 ? -6.378 3.338 16.436 1.00 37.97 288 GLN A O 1
ATOM 2436 N N . GLU A 1 289 ? -6.788 3.422 14.238 1.00 46.06 289 GLU A N 1
ATOM 2437 C CA . GLU A 1 289 ? -8.211 3.779 14.354 1.00 46.06 289 GLU A CA 1
ATOM 2438 C C . GLU A 1 289 ? -9.069 2.591 14.835 1.00 46.06 289 GLU A C 1
ATOM 2440 O O . GLU A 1 289 ? -10.075 2.805 15.504 1.00 46.06 289 GLU A O 1
ATOM 2445 N N . LEU A 1 290 ? -8.651 1.338 14.597 1.00 44.12 290 LEU A N 1
ATOM 2446 C CA . LEU A 1 290 ? -9.278 0.154 15.209 1.00 44.12 290 LEU A CA 1
ATOM 2447 C C . LEU A 1 290 ? -8.991 0.018 16.714 1.00 44.12 290 LEU A C 1
ATOM 2449 O O . LEU A 1 290 ? -9.787 -0.596 17.423 1.00 44.12 290 LEU A O 1
ATOM 2453 N N . ARG A 1 291 ? -7.877 0.572 17.212 1.00 38.62 291 ARG A N 1
ATOM 2454 C CA . ARG A 1 291 ? -7.533 0.580 18.649 1.00 38.62 291 ARG A CA 1
ATOM 2455 C C . ARG A 1 291 ? -8.162 1.763 19.387 1.00 38.62 291 ARG A C 1
ATOM 2457 O O . ARG A 1 291 ? -8.608 1.610 20.521 1.00 38.62 291 ARG A O 1
ATOM 2464 N N . ASN A 1 292 ? -8.229 2.928 18.745 1.00 38.16 292 ASN A N 1
ATOM 2465 C CA . ASN A 1 292 ? -8.757 4.154 19.339 1.00 38.16 292 ASN A CA 1
ATOM 2466 C C . ASN A 1 292 ? -10.227 4.369 18.954 1.00 38.16 292 ASN A C 1
ATOM 2468 O O . ASN A 1 292 ? -10.524 5.073 17.990 1.00 38.16 292 ASN A O 1
ATOM 2472 N N . GLY A 1 293 ? -11.146 3.809 19.749 1.00 40.94 293 GLY A N 1
ATOM 2473 C CA . GLY A 1 293 ? -12.600 3.983 19.608 1.00 40.94 293 GLY A CA 1
ATOM 2474 C C . GLY A 1 293 ? -13.088 5.415 19.878 1.00 40.94 293 GLY A C 1
ATOM 2475 O O . GLY A 1 293 ? -13.738 5.676 20.888 1.00 40.94 293 GLY A O 1
ATOM 2476 N N . GLY A 1 294 ? -12.758 6.350 18.986 1.00 33.59 294 GLY A N 1
ATOM 2477 C CA . GLY A 1 294 ? -13.164 7.754 19.037 1.00 33.59 294 GLY A CA 1
ATOM 2478 C C . GLY A 1 294 ? -14.434 8.035 18.230 1.00 33.59 294 GLY A C 1
ATOM 2479 O O . GLY A 1 294 ? -14.622 7.510 17.134 1.00 33.59 294 GLY A O 1
ATOM 2480 N N . ALA A 1 295 ? -15.303 8.903 18.753 1.00 37.31 295 ALA A N 1
ATOM 2481 C CA . ALA A 1 295 ? -16.471 9.378 18.015 1.00 37.31 295 ALA A CA 1
ATOM 2482 C C . ALA A 1 295 ? -16.048 10.220 16.794 1.00 37.31 295 ALA A C 1
ATOM 2484 O O . ALA A 1 295 ? -15.170 11.077 16.897 1.00 37.31 295 ALA A O 1
ATOM 2485 N N . ILE A 1 296 ? -16.694 9.993 15.646 1.00 42.09 296 ILE A N 1
ATOM 2486 C CA . ILE A 1 296 ? -16.373 10.676 14.384 1.00 42.09 296 ILE A CA 1
ATOM 2487 C C . ILE A 1 296 ? -16.890 12.122 14.438 1.00 42.09 296 ILE A C 1
ATOM 2489 O O . ILE A 1 296 ? -18.061 12.392 14.157 1.00 42.09 296 ILE A O 1
ATOM 2493 N N . ASP A 1 297 ? -16.016 13.053 14.817 1.00 34.06 297 ASP A N 1
ATOM 2494 C CA . ASP A 1 297 ? -16.350 14.475 14.902 1.00 34.06 297 ASP A CA 1
ATOM 2495 C C . ASP A 1 297 ? -16.532 15.089 13.499 1.00 34.06 297 ASP A C 1
ATOM 2497 O O . ASP A 1 297 ? -15.729 14.879 12.584 1.00 34.06 297 ASP A O 1
ATOM 2501 N N . LYS A 1 298 ? -17.622 15.836 13.291 1.00 45.03 298 LYS A N 1
ATOM 2502 C CA . LYS A 1 298 ? -18.115 16.215 11.951 1.00 45.03 298 LYS A CA 1
ATOM 2503 C C . LYS A 1 298 ? -17.389 17.440 11.379 1.00 45.03 298 LYS A C 1
ATOM 2505 O O . LYS A 1 298 ? -17.997 18.494 11.180 1.00 45.03 298 LYS A O 1
ATOM 2510 N N . LYS A 1 299 ? -16.094 17.309 11.073 1.00 41.59 299 LYS A N 1
ATOM 2511 C CA . LYS A 1 299 ? -15.283 18.370 10.444 1.00 41.59 299 LYS A CA 1
ATOM 2512 C C . LYS A 1 299 ? -14.513 17.905 9.208 1.00 41.59 299 LYS A C 1
ATOM 2514 O O . LYS A 1 299 ? -13.488 17.252 9.321 1.00 41.59 299 LYS A O 1
ATOM 2519 N N . LEU A 1 300 ? -14.977 18.393 8.052 1.00 38.94 300 LEU A N 1
ATOM 2520 C CA . LEU A 1 300 ? -14.291 18.415 6.752 1.00 38.94 300 LEU A CA 1
ATOM 2521 C C . LEU A 1 300 ? -13.770 17.054 6.260 1.00 38.94 300 LEU A C 1
ATOM 2523 O O . LEU A 1 300 ? -12.595 16.734 6.404 1.00 38.94 300 LEU A O 1
ATOM 2527 N N . THR A 1 301 ? -14.633 16.317 5.557 1.00 51.41 301 THR A N 1
ATOM 2528 C CA . THR A 1 301 ? -14.228 15.187 4.708 1.00 51.41 301 THR A CA 1
ATOM 2529 C C . THR A 1 301 ? -13.197 15.639 3.673 1.00 51.41 301 THR A C 1
ATOM 2531 O O . THR A 1 301 ? -13.507 16.417 2.764 1.00 51.41 301 THR A O 1
ATOM 2534 N N . THR A 1 302 ? -11.971 15.146 3.795 1.00 57.28 302 THR A N 1
ATOM 2535 C CA . THR A 1 302 ? -10.937 15.261 2.767 1.00 57.28 302 THR A CA 1
ATOM 2536 C C . THR A 1 302 ? -11.242 14.315 1.602 1.00 57.28 302 THR A C 1
ATOM 2538 O O . THR A 1 302 ? -12.012 13.366 1.739 1.00 57.28 302 THR A O 1
ATOM 2541 N N . LEU A 1 303 ? -10.597 14.520 0.448 1.00 52.47 303 LEU A N 1
ATOM 2542 C CA . LEU A 1 303 ? -10.747 13.605 -0.694 1.00 52.47 303 LEU A CA 1
ATOM 2543 C C . LEU A 1 303 ? -10.302 12.165 -0.380 1.00 52.47 303 LEU A C 1
ATOM 2545 O O . LEU A 1 303 ? -10.790 11.247 -1.027 1.00 52.47 303 LEU A O 1
ATOM 2549 N N . ALA A 1 304 ? -9.419 11.953 0.603 1.00 52.56 304 ALA A N 1
ATOM 2550 C CA . ALA A 1 304 ? -9.028 10.613 1.043 1.00 52.56 304 ALA A CA 1
ATOM 2551 C C . ALA A 1 304 ? -10.125 9.932 1.883 1.00 52.56 304 ALA A C 1
ATOM 2553 O O . ALA A 1 304 ? -10.285 8.715 1.813 1.00 52.56 304 ALA A O 1
ATOM 2554 N N . ASP A 1 305 ? -10.921 10.706 2.629 1.00 63.88 305 ASP A N 1
ATOM 2555 C CA . ASP A 1 305 ? -12.011 10.171 3.456 1.00 63.88 305 ASP A CA 1
ATOM 2556 C C . ASP A 1 305 ? -13.149 9.585 2.606 1.00 63.88 305 ASP A C 1
ATOM 2558 O O . ASP A 1 305 ? -13.827 8.665 3.051 1.00 63.88 305 ASP A O 1
ATOM 2562 N N . LEU A 1 306 ? -13.295 10.052 1.360 1.00 68.62 306 LEU A N 1
ATOM 2563 C CA . LEU A 1 306 ? -14.251 9.524 0.381 1.00 68.62 306 LEU A CA 1
ATOM 2564 C C . LEU A 1 306 ? -13.954 8.083 -0.067 1.00 68.62 306 LEU A C 1
ATOM 2566 O O . LEU A 1 306 ? -14.858 7.422 -0.558 1.00 68.62 306 LEU A O 1
ATOM 2570 N N . PHE A 1 307 ? -12.715 7.599 0.065 1.00 70.69 307 PHE A N 1
ATOM 2571 C CA . PHE A 1 307 ? -12.314 6.252 -0.374 1.00 70.69 307 PHE A CA 1
ATOM 2572 C C . PHE A 1 307 ? -12.014 5.297 0.794 1.00 70.69 307 PHE A C 1
ATOM 2574 O O . PHE A 1 307 ? -11.610 4.153 0.560 1.00 70.69 307 PHE A O 1
ATOM 2581 N N . ARG A 1 308 ? -12.195 5.740 2.050 1.00 71.81 308 ARG A N 1
ATOM 2582 C CA . ARG A 1 308 ? -11.998 4.886 3.233 1.00 71.81 308 ARG A CA 1
ATOM 2583 C C . ARG A 1 308 ? -12.938 3.670 3.192 1.00 71.81 308 ARG A C 1
ATOM 2585 O O . ARG A 1 308 ? -14.090 3.818 2.786 1.00 71.81 308 ARG A O 1
ATOM 2592 N N . PRO A 1 309 ? -12.499 2.495 3.680 1.00 80.44 309 PRO A N 1
ATOM 2593 C CA . PRO A 1 309 ? -13.403 1.382 3.951 1.00 80.44 309 PRO A CA 1
ATOM 2594 C C . PRO A 1 309 ? -14.567 1.811 4.867 1.00 80.44 309 PRO A C 1
ATOM 2596 O O . PRO A 1 309 ? -14.365 2.662 5.742 1.00 80.44 309 PRO A O 1
ATOM 2599 N N . PRO A 1 310 ? -15.769 1.222 4.727 1.00 83.94 310 PRO A N 1
ATOM 2600 C CA . PRO A 1 310 ? -16.938 1.555 5.540 1.00 83.94 310 PRO A CA 1
ATOM 2601 C C . PRO A 1 310 ? -16.795 0.967 6.957 1.00 83.94 310 PRO A C 1
ATOM 2603 O O . PRO A 1 310 ? -17.414 -0.035 7.318 1.00 83.94 310 PRO A O 1
ATOM 2606 N N . ILE A 1 311 ? -15.937 1.570 7.784 1.00 80.56 311 ILE A N 1
ATOM 2607 C CA . ILE A 1 311 ? -15.580 1.057 9.118 1.00 80.56 311 ILE A CA 1
ATOM 2608 C C . ILE A 1 311 ? -16.768 0.966 10.091 1.00 80.56 311 ILE A C 1
ATOM 2610 O O . ILE A 1 311 ? -16.688 0.197 11.049 1.00 80.56 311 ILE A O 1
ATOM 2614 N N . ASP A 1 312 ? -17.858 1.691 9.829 1.00 81.69 312 ASP A N 1
ATOM 2615 C CA . ASP A 1 312 ? -19.146 1.639 10.540 1.00 81.69 312 ASP A CA 1
ATOM 2616 C C . ASP A 1 312 ? -20.054 0.467 10.115 1.00 81.69 312 ASP A C 1
ATOM 2618 O O . ASP A 1 312 ? -21.110 0.253 10.709 1.00 81.69 312 ASP A O 1
ATOM 2622 N N . LEU A 1 313 ? -19.657 -0.264 9.071 1.00 89.00 313 LEU A N 1
ATOM 2623 C CA . LEU A 1 313 ? -20.379 -1.389 8.475 1.00 89.00 313 LEU A CA 1
ATOM 2624 C C . LEU A 1 313 ? -19.617 -2.713 8.641 1.00 89.00 313 LEU A C 1
ATOM 2626 O O . LEU A 1 313 ? -20.222 -3.761 8.842 1.00 89.00 313 LEU A O 1
ATOM 2630 N N . MET A 1 314 ? -18.284 -2.659 8.563 1.00 90.44 314 MET A N 1
ATOM 2631 C CA . MET A 1 314 ? -17.406 -3.832 8.602 1.00 90.44 314 MET A CA 1
ATOM 2632 C C . MET A 1 314 ? -17.414 -4.556 9.956 1.00 90.44 314 MET A C 1
ATOM 2634 O O . MET A 1 314 ? -17.085 -3.954 10.985 1.00 90.44 314 MET A O 1
ATOM 2638 N N . HIS A 1 315 ? -17.641 -5.870 9.930 1.00 87.94 315 HIS A N 1
ATOM 2639 C CA . HIS A 1 315 ? -17.327 -6.795 11.024 1.00 87.94 315 HIS A CA 1
ATOM 2640 C C . HIS A 1 315 ? -15.851 -6.696 11.434 1.00 87.94 315 HIS A C 1
ATOM 2642 O O . HIS A 1 315 ? -14.983 -6.377 10.617 1.00 87.94 315 HIS A O 1
ATOM 2648 N N . LYS A 1 316 ? -15.556 -6.964 12.709 1.00 79.38 316 LYS A N 1
ATOM 2649 C CA . LYS A 1 316 ? -14.202 -6.905 13.277 1.00 79.38 316 LYS A CA 1
ATOM 2650 C C . LYS A 1 316 ? -13.757 -8.316 13.672 1.00 79.38 316 LYS A C 1
ATOM 2652 O O . LYS A 1 316 ? -14.053 -8.773 14.770 1.00 79.38 316 LYS A O 1
ATOM 2657 N N . GLY A 1 317 ? -13.068 -9.011 12.768 1.00 75.69 317 GLY A N 1
ATOM 2658 C CA . GLY A 1 317 ? -12.583 -10.370 13.010 1.00 75.69 317 GLY A CA 1
ATOM 2659 C C . GLY A 1 317 ? -12.129 -11.098 11.745 1.00 75.69 317 GLY A C 1
ATOM 2660 O O . GLY A 1 317 ? -12.141 -10.529 10.651 1.00 75.69 317 GLY A O 1
ATOM 2661 N N . SER A 1 318 ? -11.734 -12.360 11.911 1.00 82.62 318 SER A N 1
ATOM 2662 C CA . SER A 1 318 ? -11.415 -13.285 10.818 1.00 82.62 318 SER A CA 1
ATOM 2663 C C . SER A 1 318 ? -12.670 -13.719 10.049 1.00 82.62 318 SER A C 1
ATOM 2665 O O . SER A 1 318 ? -13.802 -13.431 10.449 1.00 82.62 318 SER A O 1
ATOM 2667 N N . PHE A 1 319 ? -12.470 -14.449 8.953 1.00 87.00 319 PHE A N 1
ATOM 2668 C CA . PHE A 1 319 ? -13.546 -15.083 8.189 1.00 87.00 319 PHE A CA 1
ATOM 2669 C C . PHE A 1 319 ? -14.409 -16.020 9.055 1.00 87.00 319 PHE A C 1
ATOM 2671 O O . PHE A 1 319 ? -15.621 -16.106 8.858 1.00 87.00 319 PHE A O 1
ATOM 2678 N N . GLU A 1 320 ? -13.805 -16.693 10.041 1.00 84.81 320 GLU A N 1
ATOM 2679 C CA . GLU A 1 320 ? -14.522 -17.623 10.918 1.00 84.81 320 GLU A CA 1
ATOM 2680 C C . GLU A 1 320 ? -15.509 -16.887 11.827 1.00 84.81 320 GLU A C 1
ATOM 2682 O O . GLU A 1 320 ? -16.707 -17.162 11.770 1.00 84.81 320 GLU A O 1
ATOM 2687 N N . THR A 1 321 ? -15.060 -15.858 12.556 1.00 87.88 321 THR A N 1
ATOM 2688 C CA . THR A 1 321 ? -15.969 -15.113 13.443 1.00 87.88 321 THR A CA 1
ATOM 2689 C C . THR A 1 321 ? -17.006 -14.299 12.670 1.00 87.88 321 THR A C 1
ATOM 2691 O O . THR A 1 321 ? -18.062 -13.980 13.213 1.00 87.88 321 THR A O 1
ATOM 2694 N N . ALA A 1 322 ? -16.761 -13.989 11.390 1.00 90.81 322 ALA A N 1
ATOM 2695 C CA . ALA A 1 322 ? -17.771 -13.413 10.503 1.00 90.81 322 ALA A CA 1
ATOM 2696 C C . ALA A 1 322 ? -18.899 -14.415 10.179 1.00 90.81 322 ALA A C 1
ATOM 2698 O O . ALA A 1 322 ? -20.073 -14.035 10.214 1.00 90.81 322 ALA A O 1
ATOM 2699 N N . LYS A 1 323 ? -18.573 -15.696 9.933 1.00 90.88 323 LYS A N 1
ATOM 2700 C CA . LYS A 1 323 ? -19.572 -16.773 9.793 1.00 90.88 323 LYS A CA 1
ATOM 2701 C C . LYS A 1 323 ? -20.327 -17.007 11.097 1.00 90.88 323 LYS A C 1
ATOM 2703 O O . LYS A 1 323 ? -21.553 -16.986 11.078 1.00 90.88 323 LYS A O 1
ATOM 2708 N N . GLU A 1 324 ? -19.631 -17.168 12.222 1.00 86.69 324 GLU A N 1
ATOM 2709 C CA . GLU A 1 324 ? -20.254 -17.357 13.545 1.00 86.69 324 GLU A CA 1
ATOM 2710 C C . GLU A 1 324 ? -21.229 -16.214 13.872 1.00 86.69 324 GLU A C 1
ATOM 2712 O O . GLU A 1 324 ? -22.365 -16.450 14.280 1.00 86.69 324 GLU A O 1
ATOM 2717 N N . CYS A 1 325 ? -20.825 -14.967 13.613 1.00 88.06 325 CYS A N 1
ATOM 2718 C CA . CYS A 1 325 ? -21.668 -13.784 13.771 1.00 88.06 325 CYS A CA 1
ATOM 2719 C C . CYS A 1 325 ? -22.915 -13.830 12.866 1.00 88.06 325 CYS A C 1
ATOM 2721 O O . CYS A 1 325 ? -24.013 -13.504 13.319 1.00 88.06 325 CYS A O 1
ATOM 2723 N N . GLY A 1 326 ? -22.777 -14.297 11.619 1.00 92.19 326 GLY A N 1
ATOM 2724 C CA . GLY A 1 326 ? -23.897 -14.491 10.691 1.00 92.19 326 GLY A CA 1
ATOM 2725 C C . GLY A 1 326 ? -24.860 -15.595 11.133 1.00 92.19 326 GLY A C 1
ATOM 2726 O O . GLY A 1 326 ? -26.075 -15.414 11.056 1.00 92.19 326 GLY A O 1
ATOM 2727 N N . GLN A 1 327 ? -24.340 -16.699 11.677 1.00 89.62 327 GLN A N 1
ATOM 2728 C CA . GLN A 1 327 ? -25.153 -17.760 12.281 1.00 89.62 327 GLN A CA 1
ATOM 2729 C C . GLN A 1 327 ? -25.911 -17.249 13.516 1.00 89.62 327 GLN A C 1
ATOM 2731 O O . GLN A 1 327 ? -27.119 -17.447 13.608 1.00 89.62 327 GLN A O 1
ATOM 2736 N N . MET A 1 328 ? -25.234 -16.550 14.436 1.00 88.75 328 MET A N 1
ATOM 2737 C CA . MET A 1 328 ? -25.840 -16.027 15.669 1.00 88.75 328 MET A CA 1
ATOM 2738 C C . MET A 1 328 ? -26.880 -14.925 15.422 1.00 88.75 328 MET A C 1
ATOM 2740 O O . MET A 1 328 ? -27.870 -14.856 16.145 1.00 88.75 328 MET A O 1
ATOM 2744 N N . GLN A 1 329 ? -26.672 -14.059 14.423 1.00 88.88 329 GLN A N 1
ATOM 2745 C CA . GLN A 1 329 ? -27.617 -12.986 14.080 1.00 88.88 329 GLN A CA 1
ATOM 2746 C C . GLN A 1 329 ? -28.683 -13.400 13.051 1.00 88.88 329 GLN A C 1
ATOM 2748 O O . GLN A 1 329 ? -29.544 -12.582 12.743 1.00 88.88 329 GLN A O 1
ATOM 2753 N N . ASN A 1 330 ? -28.625 -14.622 12.500 1.00 90.12 330 ASN A N 1
ATOM 2754 C CA . ASN A 1 330 ? -29.389 -15.042 11.315 1.00 90.12 330 ASN A CA 1
ATOM 2755 C C . ASN A 1 330 ? -29.274 -14.034 10.150 1.00 90.12 330 ASN A C 1
ATOM 2757 O O . ASN A 1 330 ? -30.268 -13.616 9.554 1.00 90.12 330 ASN A O 1
ATOM 2761 N N . LYS A 1 331 ? -28.035 -13.650 9.820 1.00 94.62 331 LYS A N 1
ATOM 2762 C CA . LYS A 1 331 ? -27.697 -12.717 8.734 1.00 94.62 331 LYS A CA 1
ATOM 2763 C C . LYS A 1 331 ? -26.756 -13.352 7.724 1.00 94.62 331 LYS A C 1
ATOM 2765 O O . LYS A 1 331 ? -25.803 -14.032 8.099 1.00 94.62 331 LYS A O 1
ATOM 2770 N N . TRP A 1 332 ? -27.000 -13.087 6.446 1.00 96.81 332 TRP A N 1
ATOM 2771 C CA . TRP A 1 332 ? -26.181 -13.576 5.339 1.00 96.81 332 TRP A CA 1
ATOM 2772 C C . TRP A 1 332 ? -24.761 -12.993 5.406 1.00 96.81 332 TRP A C 1
ATOM 2774 O O . TRP A 1 332 ? -24.568 -11.866 5.862 1.00 96.81 332 TRP A O 1
ATOM 2784 N N . LEU A 1 333 ? -23.742 -13.720 4.947 1.00 97.12 333 LEU A N 1
ATOM 2785 C CA . LEU A 1 333 ? -22.360 -13.234 4.998 1.00 97.12 333 LEU A CA 1
ATOM 2786 C C . LEU A 1 333 ? -21.987 -12.567 3.668 1.00 97.12 333 LEU A C 1
ATOM 2788 O O . LEU A 1 333 ? -21.826 -13.245 2.657 1.00 97.12 333 LEU A O 1
ATOM 2792 N N . MET A 1 334 ? -21.844 -11.240 3.662 1.00 97.56 334 MET A N 1
ATOM 2793 C CA . MET A 1 334 ? -21.414 -10.476 2.488 1.00 97.56 334 MET A CA 1
ATOM 2794 C C . MET A 1 334 ? -19.904 -10.239 2.538 1.00 97.56 334 MET A C 1
ATOM 2796 O O . MET A 1 334 ? -19.396 -9.551 3.425 1.00 97.56 334 MET A O 1
ATOM 2800 N N . ILE A 1 335 ? -19.195 -10.797 1.561 1.00 96.94 335 ILE A N 1
ATOM 2801 C CA . ILE A 1 335 ? -17.743 -10.704 1.410 1.00 96.94 335 ILE A CA 1
ATOM 2802 C C . ILE A 1 335 ? -17.405 -9.642 0.358 1.00 96.94 335 ILE A C 1
ATOM 2804 O O . ILE A 1 335 ? -17.956 -9.680 -0.741 1.00 96.94 335 ILE A O 1
ATOM 2808 N N . ASN A 1 336 ? -16.466 -8.744 0.663 1.00 95.88 336 ASN A N 1
ATOM 2809 C CA . ASN A 1 336 ? -15.878 -7.792 -0.288 1.00 95.88 336 ASN A CA 1
ATOM 2810 C C . ASN A 1 336 ? -14.341 -7.899 -0.253 1.00 95.88 336 ASN A C 1
ATOM 2812 O O . ASN A 1 336 ? -13.712 -7.438 0.703 1.00 95.88 336 ASN A O 1
ATOM 2816 N N . ILE A 1 337 ? -13.728 -8.490 -1.284 1.00 92.81 337 ILE A N 1
ATOM 2817 C CA . ILE A 1 337 ? -12.263 -8.584 -1.388 1.00 92.81 337 ILE A CA 1
ATOM 2818 C C . ILE A 1 337 ? -11.734 -7.406 -2.209 1.00 92.81 337 ILE A C 1
ATOM 2820 O O . ILE A 1 337 ? -12.162 -7.156 -3.337 1.00 92.81 337 ILE A O 1
ATOM 2824 N N . GLN A 1 338 ? -10.786 -6.675 -1.630 1.00 89.31 338 GLN A N 1
ATOM 2825 C CA . GLN A 1 338 ? -10.307 -5.397 -2.153 1.00 89.31 338 GLN A CA 1
ATOM 2826 C C . GLN A 1 338 ? -8.847 -5.485 -2.606 1.00 89.31 338 GLN A C 1
ATOM 2828 O O . GLN A 1 338 ? -7.962 -5.806 -1.814 1.00 89.31 338 GLN A O 1
ATOM 2833 N N . ASN A 1 339 ? -8.570 -5.129 -3.858 1.00 86.88 339 ASN A N 1
ATOM 2834 C CA . ASN A 1 339 ? -7.212 -4.877 -4.325 1.00 86.88 339 ASN A CA 1
ATOM 2835 C C . ASN A 1 339 ? -6.947 -3.365 -4.304 1.00 86.88 339 ASN A C 1
ATOM 2837 O O . ASN A 1 339 ? -7.607 -2.604 -5.004 1.00 86.88 339 ASN A O 1
ATOM 2841 N N . VAL A 1 340 ? -5.964 -2.920 -3.516 1.00 77.25 340 VAL A N 1
ATOM 2842 C CA . VAL A 1 340 ? -5.602 -1.493 -3.404 1.00 77.25 340 VAL A CA 1
ATOM 2843 C C . VAL A 1 340 ? -5.076 -0.926 -4.731 1.00 77.25 340 VAL A C 1
ATOM 2845 O O . VAL A 1 340 ? -5.209 0.272 -4.977 1.00 77.25 340 VAL A O 1
ATOM 2848 N N . GLN A 1 341 ? -4.506 -1.771 -5.595 1.00 78.31 341 GLN A N 1
ATOM 2849 C CA . GLN A 1 341 ? -4.001 -1.390 -6.919 1.00 78.31 341 GLN A CA 1
ATOM 2850 C C . GLN A 1 341 ? -5.116 -1.275 -7.973 1.00 78.31 341 GLN A C 1
ATOM 2852 O O . GLN A 1 341 ? -4.869 -0.736 -9.051 1.00 78.31 341 GLN A O 1
ATOM 2857 N N . ASP A 1 342 ? -6.329 -1.749 -7.672 1.00 81.44 342 ASP A N 1
ATOM 2858 C CA . ASP A 1 342 ? -7.495 -1.621 -8.543 1.00 81.44 342 ASP A CA 1
ATOM 2859 C C . ASP A 1 342 ? -8.353 -0.414 -8.129 1.00 81.44 342 ASP A C 1
ATOM 2861 O O . ASP A 1 342 ? -8.845 -0.305 -7.003 1.00 81.44 342 ASP A O 1
ATOM 2865 N N . PHE A 1 343 ? -8.557 0.511 -9.065 1.00 79.25 343 PHE A N 1
ATOM 2866 C CA . PHE A 1 343 ? -9.394 1.687 -8.849 1.00 79.25 343 PHE A CA 1
ATOM 2867 C C . PHE A 1 343 ? -10.889 1.339 -8.747 1.00 79.25 343 PHE A C 1
ATOM 2869 O O . PHE A 1 343 ? -11.625 2.028 -8.039 1.00 79.25 343 PHE A O 1
ATOM 2876 N N . ALA A 1 344 ? -11.348 0.254 -9.380 1.00 81.38 344 ALA A N 1
ATOM 2877 C CA . ALA A 1 344 ? -12.737 -0.190 -9.289 1.00 81.38 344 ALA A CA 1
ATOM 2878 C C . ALA A 1 344 ? -13.090 -0.665 -7.868 1.00 81.38 344 ALA A C 1
ATOM 2880 O O . ALA A 1 344 ? -14.151 -0.307 -7.354 1.00 81.38 344 ALA A O 1
ATOM 2881 N N . CYS A 1 345 ? -12.169 -1.354 -7.177 1.00 85.88 345 CYS A N 1
ATOM 2882 C CA . CYS A 1 345 ? -12.301 -1.653 -5.746 1.00 85.88 345 CYS A CA 1
ATOM 2883 C C . CYS A 1 345 ? -12.516 -0.379 -4.911 1.00 85.88 345 CYS A C 1
ATOM 2885 O O . CYS A 1 345 ? -13.440 -0.327 -4.097 1.00 85.88 345 CYS A O 1
ATOM 2887 N N . GLN A 1 346 ? -11.711 0.664 -5.151 1.00 80.75 346 GLN A N 1
ATOM 2888 C CA . GLN A 1 346 ? -11.797 1.938 -4.426 1.00 80.75 346 GLN A CA 1
ATOM 2889 C C . GLN A 1 346 ? -13.105 2.696 -4.716 1.00 80.75 346 GLN A C 1
ATOM 2891 O O . GLN A 1 346 ? -13.677 3.307 -3.810 1.00 80.75 346 GLN A O 1
ATOM 2896 N N . CYS A 1 347 ? -13.616 2.634 -5.951 1.00 85.31 347 CYS A N 1
ATOM 2897 C CA . CYS A 1 347 ? -14.914 3.208 -6.314 1.00 85.31 347 CYS A CA 1
ATOM 2898 C C . CYS A 1 347 ? -16.079 2.603 -5.517 1.00 85.31 347 CYS A C 1
ATOM 2900 O O . CYS A 1 347 ? -16.984 3.349 -5.146 1.00 85.31 347 CYS A O 1
ATOM 2902 N N . LEU A 1 348 ? -16.039 1.311 -5.162 1.00 90.50 348 LEU A N 1
ATOM 2903 C CA . LEU A 1 348 ? -17.078 0.709 -4.316 1.00 90.50 348 LEU A CA 1
ATOM 2904 C C . LEU A 1 348 ? -17.173 1.390 -2.942 1.00 90.50 348 LEU A C 1
ATOM 2906 O O . LEU A 1 348 ? -18.280 1.702 -2.509 1.00 90.50 348 LEU A O 1
ATOM 2910 N N . ASN A 1 349 ? -16.043 1.698 -2.290 1.00 88.00 349 ASN A N 1
ATOM 2911 C CA . ASN A 1 349 ? -16.040 2.445 -1.021 1.00 88.00 349 ASN A CA 1
ATOM 2912 C C . ASN A 1 349 ? -16.695 3.832 -1.174 1.00 88.00 349 ASN A C 1
ATOM 2914 O O . ASN A 1 349 ? -17.462 4.248 -0.306 1.00 88.00 349 ASN A O 1
ATOM 2918 N N . ARG A 1 350 ? -16.400 4.535 -2.279 1.00 84.94 350 ARG A N 1
ATOM 2919 C CA . ARG A 1 350 ? -16.848 5.916 -2.521 1.00 84.94 350 ARG A CA 1
ATOM 2920 C C . ARG A 1 350 ? -18.307 6.030 -2.933 1.00 84.94 350 ARG A C 1
ATOM 2922 O O . ARG A 1 350 ? -18.994 6.924 -2.446 1.00 84.94 350 ARG A O 1
ATOM 2929 N N . ASP A 1 351 ? -18.758 5.181 -3.848 1.00 86.56 351 ASP A N 1
ATOM 2930 C CA . ASP A 1 351 ? -20.034 5.367 -4.545 1.00 86.56 351 ASP A CA 1
ATOM 2931 C C . ASP A 1 351 ? -21.123 4.425 -4.019 1.00 86.56 351 ASP A C 1
ATOM 2933 O O . ASP A 1 351 ? -22.286 4.817 -3.952 1.00 86.56 351 ASP A O 1
ATOM 2937 N N . VAL A 1 352 ? -20.752 3.201 -3.622 1.00 93.62 352 VAL A N 1
ATOM 2938 C CA . VAL A 1 352 ? -21.701 2.145 -3.234 1.00 93.62 352 VAL A CA 1
ATOM 2939 C C . VAL A 1 352 ? -21.785 2.014 -1.716 1.00 93.62 352 VAL A C 1
ATOM 2941 O O . VAL A 1 352 ? -22.833 2.274 -1.133 1.00 93.62 352 VAL A O 1
ATOM 2944 N N . TRP A 1 353 ? -20.682 1.678 -1.043 1.00 93.44 353 TRP A N 1
ATOM 2945 C CA . TRP A 1 353 ? -20.656 1.465 0.408 1.00 93.44 353 TRP A CA 1
ATOM 2946 C C . TRP A 1 353 ? -20.797 2.749 1.227 1.00 93.44 353 TRP A C 1
ATOM 2948 O O . TRP A 1 353 ? -21.027 2.669 2.430 1.00 93.44 353 TRP A O 1
ATOM 2958 N N . SER A 1 354 ? -20.668 3.925 0.610 1.00 88.94 354 SER A N 1
ATOM 2959 C CA . SER A 1 354 ? -20.965 5.213 1.245 1.00 88.94 354 SER A CA 1
ATOM 2960 C C . SER A 1 354 ? -22.469 5.496 1.339 1.00 88.94 354 SER A C 1
ATOM 2962 O O . SER A 1 354 ? -22.888 6.239 2.225 1.00 88.94 354 SER A O 1
ATOM 2964 N N . ASN A 1 355 ? -23.273 4.909 0.446 1.00 92.62 355 ASN A N 1
ATOM 2965 C CA . ASN A 1 355 ? -24.678 5.241 0.253 1.00 92.62 355 ASN A CA 1
ATOM 2966 C C . ASN A 1 355 ? -25.539 4.746 1.427 1.00 92.62 355 ASN A C 1
ATOM 2968 O O . ASN A 1 355 ? -25.525 3.563 1.761 1.00 92.62 355 ASN A O 1
ATOM 2972 N N . ASP A 1 356 ? -26.331 5.632 2.035 1.00 91.69 356 ASP A N 1
ATOM 2973 C CA . ASP A 1 356 ? -27.105 5.295 3.236 1.00 91.69 356 ASP A CA 1
ATOM 2974 C C . ASP A 1 356 ? -28.143 4.179 3.015 1.00 91.69 356 ASP A C 1
ATOM 2976 O O . ASP A 1 356 ? -28.356 3.368 3.916 1.00 91.69 356 ASP A O 1
ATOM 2980 N N . ALA A 1 357 ? -28.757 4.072 1.829 1.00 93.50 357 ALA A N 1
ATOM 2981 C CA . ALA A 1 357 ? -29.710 2.996 1.536 1.00 93.50 357 ALA A CA 1
ATOM 2982 C C . ALA A 1 357 ? -29.004 1.633 1.451 1.00 93.50 357 ALA A C 1
ATOM 2984 O O . ALA A 1 357 ? -29.439 0.671 2.087 1.00 93.50 357 ALA A O 1
ATOM 2985 N N . VAL A 1 358 ? -27.867 1.582 0.748 1.00 95.69 358 VAL A N 1
ATOM 2986 C CA . VAL A 1 358 ? -26.977 0.409 0.688 1.00 95.69 358 VAL A CA 1
ATOM 2987 C C . VAL A 1 358 ? -26.525 0.009 2.093 1.00 95.69 358 VAL A C 1
ATOM 2989 O O . VAL A 1 358 ? -26.700 -1.140 2.501 1.00 95.69 358 VAL A O 1
ATOM 2992 N N . LYS A 1 359 ? -26.002 0.964 2.872 1.00 94.44 359 LYS A N 1
ATOM 2993 C CA . LYS A 1 359 ? -25.553 0.736 4.252 1.00 94.44 359 LYS A CA 1
ATOM 2994 C C . LYS A 1 359 ? -26.663 0.180 5.141 1.00 94.44 359 LYS A C 1
ATOM 2996 O O . LYS A 1 359 ? -26.394 -0.710 5.942 1.00 94.44 359 LYS A O 1
ATOM 3001 N N . ASN A 1 360 ? -27.890 0.685 5.030 1.00 93.44 360 ASN A N 1
ATOM 3002 C CA . ASN A 1 360 ? -29.008 0.226 5.856 1.00 93.44 360 ASN A CA 1
ATOM 3003 C C . ASN A 1 360 ? -29.392 -1.227 5.538 1.00 93.44 360 ASN A C 1
ATOM 3005 O O . ASN A 1 360 ? -29.422 -2.042 6.457 1.00 93.44 360 ASN A O 1
ATOM 3009 N N . ILE A 1 361 ? -29.559 -1.570 4.256 1.00 94.81 361 ILE A N 1
ATOM 3010 C CA . ILE A 1 361 ? -29.847 -2.943 3.796 1.00 94.81 361 ILE A CA 1
ATOM 3011 C C . ILE A 1 361 ? -28.759 -3.922 4.262 1.00 94.81 361 ILE A C 1
ATOM 3013 O O . ILE A 1 361 ? -29.066 -5.012 4.749 1.00 94.81 361 ILE A O 1
ATOM 3017 N N . ILE A 1 362 ? -27.485 -3.524 4.168 1.00 96.12 362 ILE A N 1
ATOM 3018 C CA . ILE A 1 362 ? -26.368 -4.355 4.631 1.00 96.12 362 ILE A CA 1
ATOM 3019 C C . ILE A 1 362 ? -26.411 -4.537 6.157 1.00 96.12 362 ILE A C 1
ATOM 3021 O O . ILE A 1 362 ? -26.326 -5.672 6.615 1.00 96.12 362 ILE A O 1
ATOM 3025 N N . ARG A 1 363 ? -26.599 -3.476 6.960 1.00 94.31 363 ARG A N 1
ATOM 3026 C CA . ARG A 1 363 ? -26.695 -3.606 8.434 1.00 94.31 363 ARG A CA 1
ATOM 3027 C C . ARG A 1 363 ? -27.873 -4.478 8.881 1.00 94.31 363 ARG A C 1
ATOM 3029 O O . ARG A 1 363 ? -27.769 -5.146 9.916 1.00 94.31 363 ARG A O 1
ATOM 3036 N N . GLU A 1 364 ? -28.981 -4.447 8.145 1.00 93.50 364 GLU A N 1
ATOM 3037 C CA . GLU A 1 364 ? -30.200 -5.182 8.483 1.00 93.50 364 GLU A CA 1
ATOM 3038 C C . GLU A 1 364 ? -30.074 -6.681 8.184 1.00 93.50 364 GLU A C 1
ATOM 3040 O O . GLU A 1 364 ? -30.306 -7.490 9.081 1.00 93.50 364 GLU A O 1
ATOM 3045 N N . HIS A 1 365 ? -29.646 -7.065 6.977 1.00 95.00 365 HIS A N 1
ATOM 3046 C CA . HIS A 1 365 ? -29.707 -8.465 6.526 1.00 95.00 365 HIS A CA 1
ATOM 3047 C C . HIS A 1 365 ? -28.354 -9.187 6.445 1.00 95.00 365 HIS A C 1
ATOM 3049 O O . HIS A 1 365 ? -28.335 -10.409 6.276 1.00 95.00 365 HIS A O 1
ATOM 3055 N N . PHE A 1 366 ? -27.230 -8.470 6.565 1.00 97.00 366 PHE A N 1
ATOM 3056 C CA . PHE A 1 366 ? -25.897 -9.017 6.307 1.00 97.00 366 PHE A CA 1
ATOM 3057 C C . PHE A 1 366 ? -24.891 -8.782 7.444 1.00 97.00 366 PHE A C 1
ATOM 3059 O O . PHE A 1 366 ? -24.932 -7.790 8.172 1.00 97.00 366 PHE A O 1
ATOM 3066 N N . ILE A 1 367 ? -23.920 -9.689 7.551 1.00 96.94 367 ILE A N 1
ATOM 3067 C CA . ILE A 1 367 ? -22.613 -9.412 8.153 1.00 96.94 367 ILE A CA 1
ATOM 3068 C C . ILE A 1 367 ? -21.681 -9.005 7.016 1.00 96.94 367 ILE A C 1
ATOM 3070 O O . ILE A 1 367 ? -21.438 -9.791 6.103 1.00 96.94 367 ILE A O 1
ATOM 3074 N N . PHE A 1 368 ? -21.173 -7.774 7.049 1.00 97.38 368 PHE A N 1
ATOM 3075 C CA . PHE A 1 368 ? -20.281 -7.253 6.014 1.00 97.38 368 PHE A CA 1
ATOM 3076 C C . PHE A 1 368 ? -18.821 -7.464 6.408 1.00 97.38 368 PHE A C 1
ATOM 3078 O O . PHE A 1 368 ? -18.350 -6.898 7.397 1.00 97.38 368 PHE A O 1
ATOM 3085 N N . TRP A 1 369 ? -18.087 -8.259 5.636 1.00 96.31 369 TRP A N 1
ATOM 3086 C CA . TRP A 1 369 ? -16.685 -8.568 5.895 1.00 96.31 369 TRP A CA 1
ATOM 3087 C C . TRP A 1 369 ? -15.826 -8.180 4.689 1.00 96.31 369 TRP A C 1
ATOM 3089 O O . TRP A 1 369 ? -15.964 -8.723 3.592 1.00 96.31 369 TRP A O 1
ATOM 3099 N N . GLN A 1 370 ? -14.951 -7.195 4.899 1.00 94.06 370 GLN A N 1
ATOM 3100 C CA . GLN A 1 370 ? -14.104 -6.601 3.867 1.00 94.06 370 GLN A CA 1
ATOM 3101 C C . GLN A 1 370 ? -12.633 -6.726 4.262 1.00 94.06 370 GLN A C 1
ATOM 3103 O O . GLN A 1 370 ? -12.229 -6.236 5.318 1.00 94.06 370 GLN A O 1
ATOM 3108 N N . VAL A 1 371 ? -11.834 -7.343 3.392 1.00 89.38 371 VAL A N 1
ATOM 3109 C CA . VAL A 1 371 ? -10.388 -7.546 3.581 1.00 89.38 371 VAL A CA 1
ATOM 3110 C C . VAL A 1 371 ? -9.624 -7.258 2.291 1.00 89.38 371 VAL A C 1
ATOM 3112 O O . VAL A 1 371 ? -10.185 -7.314 1.194 1.00 89.38 371 VAL A O 1
ATOM 3115 N N . TYR A 1 372 ? -8.331 -6.952 2.411 1.00 91.31 372 TYR A N 1
ATOM 3116 C CA . TYR A 1 372 ? -7.478 -6.765 1.240 1.00 91.31 372 TYR A CA 1
ATOM 3117 C C . TYR A 1 372 ? -6.982 -8.099 0.680 1.00 91.31 372 TYR A C 1
ATOM 3119 O O . TYR A 1 372 ? -6.721 -9.041 1.432 1.00 91.31 372 TYR A O 1
ATOM 3127 N N . HIS A 1 373 ? -6.815 -8.156 -0.639 1.00 88.31 373 HIS A N 1
ATOM 3128 C CA . HIS A 1 373 ? -6.395 -9.348 -1.379 1.00 88.31 373 HIS A CA 1
ATOM 3129 C C . HIS A 1 373 ? -5.052 -9.943 -0.917 1.00 88.31 373 HIS A C 1
ATOM 3131 O O . HIS A 1 373 ? -4.834 -11.141 -1.039 1.00 88.31 373 HIS A O 1
ATOM 3137 N N . ASP A 1 374 ? -4.170 -9.111 -0.372 1.00 82.06 374 ASP A N 1
ATOM 3138 C CA . ASP A 1 374 ? -2.802 -9.383 0.072 1.00 82.06 374 ASP A CA 1
ATOM 3139 C C . ASP A 1 374 ? -2.697 -9.632 1.588 1.00 82.06 374 ASP A C 1
ATOM 3141 O O . ASP A 1 374 ? -1.622 -9.947 2.093 1.00 82.06 374 ASP A O 1
ATOM 3145 N N . SER A 1 375 ? -3.817 -9.552 2.316 1.00 82.62 375 SER A N 1
ATOM 3146 C CA . SER A 1 375 ? -3.907 -10.028 3.702 1.00 82.62 375 SER A CA 1
ATOM 3147 C C . SER A 1 375 ? -3.977 -11.558 3.765 1.00 82.62 375 SER A C 1
ATOM 3149 O O . SER A 1 375 ? -4.451 -12.199 2.829 1.00 82.62 375 SER A O 1
ATOM 3151 N N . GLU A 1 376 ? -3.567 -12.164 4.883 1.00 77.88 376 GLU A N 1
ATOM 3152 C CA . GLU A 1 376 ? -3.612 -13.627 5.061 1.00 77.88 376 GLU A CA 1
ATOM 3153 C C . GLU A 1 376 ? -5.029 -14.207 4.923 1.00 77.88 376 GLU A C 1
ATOM 3155 O O . GLU A 1 376 ? -5.221 -15.245 4.291 1.00 77.88 376 GLU A O 1
ATOM 3160 N N . GLU A 1 377 ? -6.025 -13.519 5.488 1.00 83.69 377 GLU A N 1
ATOM 3161 C CA . GLU A 1 377 ? -7.445 -13.863 5.358 1.00 83.69 377 GLU A CA 1
ATOM 3162 C C . GLU A 1 377 ? -7.906 -13.765 3.892 1.00 83.69 377 GLU A C 1
ATOM 3164 O O . GLU A 1 377 ? -8.580 -14.664 3.389 1.00 83.69 377 GLU A O 1
ATOM 3169 N N . GLY A 1 378 ? -7.494 -12.705 3.184 1.00 87.44 378 GLY A N 1
ATOM 3170 C CA . GLY A 1 378 ? -7.789 -12.501 1.765 1.00 87.44 378 GLY A CA 1
ATOM 3171 C C . GLY A 1 378 ? -7.159 -13.566 0.868 1.00 87.44 378 GLY A C 1
ATOM 3172 O O . GLY A 1 378 ? -7.852 -14.141 0.034 1.00 87.44 378 GLY A O 1
ATOM 3173 N N . GLN A 1 379 ? -5.882 -13.898 1.076 1.00 86.88 379 GLN A N 1
ATOM 3174 C CA . GLN A 1 379 ? -5.183 -14.965 0.350 1.00 86.88 379 GLN A CA 1
ATOM 3175 C C . GLN A 1 379 ? -5.830 -16.337 0.591 1.00 86.88 379 GLN A C 1
ATOM 3177 O O . GLN A 1 379 ? -6.090 -17.061 -0.373 1.00 86.88 379 GLN A O 1
ATOM 3182 N N . ARG A 1 380 ? -6.171 -16.675 1.845 1.00 81.81 380 ARG A N 1
ATOM 3183 C CA . ARG A 1 380 ? -6.904 -17.913 2.176 1.00 81.81 380 ARG A CA 1
ATOM 3184 C C . ARG A 1 380 ? -8.263 -17.974 1.469 1.00 81.81 380 ARG A C 1
ATOM 3186 O O . ARG A 1 380 ? -8.599 -19.006 0.887 1.00 81.81 380 ARG A O 1
ATOM 3193 N N . TYR A 1 381 ? -9.013 -16.871 1.446 1.00 90.06 381 TYR A N 1
ATOM 3194 C CA . TYR A 1 381 ? -10.294 -16.785 0.739 1.00 90.06 381 TYR A CA 1
ATOM 3195 C C . TYR A 1 381 ? -10.136 -16.938 -0.786 1.00 90.06 381 TYR A C 1
ATOM 3197 O O . TYR A 1 381 ? -10.842 -17.737 -1.406 1.00 90.06 381 TYR A O 1
ATOM 3205 N N . ILE A 1 382 ? -9.173 -16.228 -1.387 1.00 88.75 382 ILE A N 1
ATOM 3206 C CA . ILE A 1 382 ? -8.844 -16.297 -2.821 1.00 88.75 382 ILE A CA 1
ATOM 3207 C C . ILE A 1 382 ? -8.484 -17.729 -3.232 1.00 88.75 382 ILE A C 1
ATOM 3209 O O . ILE A 1 382 ? -8.991 -18.214 -4.243 1.00 88.75 382 ILE A O 1
ATOM 3213 N N . GLN A 1 383 ? -7.665 -18.424 -2.437 1.00 87.38 383 GLN A N 1
ATOM 3214 C CA . GLN A 1 383 ? -7.260 -19.806 -2.701 1.00 87.38 383 GLN A CA 1
ATOM 3215 C C . GLN A 1 383 ? -8.436 -20.792 -2.606 1.00 87.38 383 GLN A C 1
ATOM 3217 O O . GLN A 1 383 ? -8.553 -21.681 -3.451 1.00 87.38 383 GLN A O 1
ATOM 3222 N N . PHE A 1 384 ? -9.311 -20.639 -1.605 1.00 87.50 384 PHE A N 1
ATOM 3223 C CA . PHE A 1 384 ? -10.439 -21.548 -1.376 1.00 87.50 384 PHE A CA 1
ATOM 3224 C C . PHE A 1 384 ? -11.535 -21.400 -2.445 1.00 87.50 384 PHE A C 1
ATOM 3226 O O . PHE A 1 384 ? -11.942 -22.388 -3.058 1.00 87.50 384 PHE A O 1
ATOM 3233 N N . TYR A 1 385 ? -11.981 -20.168 -2.715 1.00 89.69 385 TYR A N 1
ATOM 3234 C CA . TYR A 1 385 ? -13.059 -19.885 -3.676 1.00 89.69 385 TYR A CA 1
ATOM 3235 C C . TYR A 1 385 ? -12.566 -19.659 -5.118 1.00 89.69 385 TYR A C 1
ATOM 3237 O O . TYR A 1 385 ? -13.392 -19.488 -6.014 1.00 89.69 385 TYR A O 1
ATOM 3245 N N . LYS A 1 386 ? -11.245 -19.713 -5.350 1.00 89.12 386 LYS A N 1
ATOM 3246 C CA . LYS A 1 386 ? -10.564 -19.598 -6.657 1.00 89.12 386 LYS A CA 1
ATOM 3247 C C . LYS A 1 386 ? -10.863 -18.288 -7.397 1.00 89.12 386 LYS A C 1
ATOM 3249 O O . LYS A 1 386 ? -11.224 -18.293 -8.571 1.00 89.12 386 LYS A O 1
ATOM 3254 N N . LEU A 1 387 ? -10.693 -17.168 -6.698 1.00 88.19 387 LEU A N 1
ATOM 3255 C CA . LEU A 1 387 ? -10.875 -15.823 -7.255 1.00 88.19 387 LEU A CA 1
ATOM 3256 C C . LEU A 1 387 ? -9.788 -15.508 -8.297 1.00 88.19 387 LEU A C 1
ATOM 3258 O O . LEU A 1 387 ? -8.602 -15.692 -8.022 1.00 88.19 387 LEU A O 1
ATOM 3262 N N . GLY A 1 388 ? -10.198 -14.996 -9.461 1.00 79.44 388 GLY A N 1
ATOM 3263 C CA . GLY A 1 388 ? -9.297 -14.501 -10.512 1.00 79.44 388 GLY A CA 1
ATOM 3264 C C . GLY A 1 388 ? -9.332 -12.982 -10.715 1.00 79.44 388 GLY A C 1
ATOM 3265 O O . GLY A 1 388 ? -8.288 -12.378 -10.953 1.00 79.44 388 GLY A O 1
ATOM 3266 N N . ASP A 1 389 ? -10.513 -12.370 -10.581 1.00 85.94 389 ASP A N 1
ATOM 3267 C CA . ASP A 1 389 ? -10.791 -10.998 -11.023 1.00 85.94 389 ASP A CA 1
ATOM 3268 C C . ASP A 1 389 ? -11.223 -10.063 -9.882 1.00 85.94 389 ASP A C 1
ATOM 3270 O O . ASP A 1 389 ? -11.778 -10.498 -8.869 1.00 85.94 389 ASP A O 1
ATOM 3274 N N . PHE A 1 390 ? -11.004 -8.760 -10.085 1.00 87.81 390 PHE A N 1
ATOM 3275 C CA . PHE A 1 390 ? -11.396 -7.674 -9.183 1.00 87.81 390 PHE A CA 1
ATOM 3276 C C . PHE A 1 390 ? -12.264 -6.627 -9.919 1.00 87.81 390 PHE A C 1
ATOM 3278 O O . PHE A 1 390 ? -12.152 -6.509 -11.142 1.00 87.81 390 PHE A O 1
ATOM 3285 N N . PRO A 1 391 ? -13.128 -5.876 -9.204 1.00 88.44 391 PRO A N 1
ATOM 3286 C CA . PRO A 1 391 ? -13.478 -6.052 -7.794 1.00 88.44 391 PRO A CA 1
ATOM 3287 C C . PRO A 1 391 ? -14.260 -7.354 -7.568 1.00 88.44 391 PRO A C 1
ATOM 3289 O O . PRO A 1 391 ? -14.782 -7.946 -8.510 1.00 88.44 391 PRO A O 1
ATOM 3292 N N . TYR A 1 392 ? -14.325 -7.818 -6.318 1.00 94.00 392 TYR A N 1
ATOM 3293 C CA . TYR A 1 392 ? -15.005 -9.069 -5.989 1.00 94.00 392 TYR A CA 1
ATOM 3294 C C . TYR A 1 392 ? -15.919 -8.912 -4.775 1.00 94.00 392 TYR A C 1
ATOM 3296 O O . TYR A 1 392 ? -15.450 -8.736 -3.645 1.00 94.00 392 TYR A O 1
ATOM 3304 N N . VAL A 1 393 ? -17.225 -9.018 -5.015 1.00 95.81 393 VAL A N 1
ATOM 3305 C CA . VAL A 1 393 ? -18.266 -9.069 -3.982 1.00 95.81 393 VAL A CA 1
ATOM 3306 C C . VAL A 1 393 ? -19.002 -10.403 -4.095 1.00 95.81 393 VAL A C 1
ATOM 3308 O O . VAL A 1 393 ? -19.283 -10.861 -5.198 1.00 95.81 393 VAL A O 1
ATOM 3311 N N . SER A 1 394 ? -19.331 -11.047 -2.978 1.00 96.06 394 SER A N 1
ATOM 3312 C CA . SER A 1 394 ? -20.113 -12.292 -2.985 1.00 96.06 394 SER A CA 1
ATOM 3313 C C . SER A 1 394 ? -20.936 -12.464 -1.714 1.00 96.06 394 SER A C 1
ATOM 3315 O O . SER A 1 394 ? -20.515 -12.011 -0.649 1.00 96.06 394 SER A O 1
ATOM 3317 N N . ILE A 1 395 ? -22.062 -13.175 -1.802 1.00 97.06 395 ILE A N 1
ATOM 3318 C CA . ILE A 1 395 ? -22.860 -13.571 -0.632 1.00 97.06 395 ILE A CA 1
ATOM 3319 C C . ILE A 1 395 ? -22.673 -15.064 -0.368 1.00 97.06 395 ILE A C 1
ATOM 3321 O O . ILE A 1 395 ? -22.789 -15.892 -1.277 1.00 97.06 395 ILE A O 1
ATOM 3325 N N . LEU A 1 396 ? -22.389 -15.394 0.889 1.00 95.12 396 LEU A N 1
ATOM 3326 C CA . LEU A 1 396 ? -22.240 -16.744 1.415 1.00 95.12 396 LEU A CA 1
ATOM 3327 C C . LEU A 1 396 ? -23.351 -17.051 2.426 1.00 95.12 396 LEU A C 1
ATOM 3329 O O . LEU A 1 396 ? -23.745 -16.194 3.225 1.00 95.12 396 LEU A O 1
ATOM 3333 N N . ASP A 1 397 ? -23.787 -18.308 2.454 1.00 91.88 397 ASP A N 1
ATOM 3334 C CA . ASP A 1 397 ? -24.486 -18.862 3.612 1.00 91.88 397 ASP A CA 1
ATOM 3335 C C . ASP A 1 397 ? -23.484 -19.040 4.773 1.00 91.88 397 ASP A C 1
ATOM 3337 O O . ASP A 1 397 ? -22.545 -19.833 4.643 1.00 91.88 397 ASP A O 1
ATOM 3341 N N . PRO A 1 398 ? -23.654 -18.357 5.922 1.00 89.50 398 PRO A N 1
ATOM 3342 C CA . PRO A 1 398 ? -22.754 -18.509 7.064 1.00 89.50 398 PRO A CA 1
ATOM 3343 C C . PRO A 1 398 ? -22.828 -19.899 7.717 1.00 89.50 398 PRO A C 1
ATOM 3345 O O . PRO A 1 398 ? -21.911 -20.257 8.457 1.00 89.50 398 PRO A O 1
ATOM 3348 N N . ARG A 1 399 ? -23.893 -20.682 7.477 1.00 85.75 399 ARG A N 1
ATOM 3349 C CA . ARG A 1 399 ? -24.119 -22.011 8.078 1.00 85.75 399 ARG A CA 1
ATOM 3350 C C . ARG A 1 399 ? -23.374 -23.120 7.335 1.00 85.75 399 ARG A C 1
ATOM 3352 O O . ARG A 1 399 ? -22.801 -23.994 7.976 1.00 85.75 399 ARG A O 1
ATOM 3359 N N . THR A 1 400 ? -23.372 -23.093 6.001 1.00 84.81 400 THR A N 1
ATOM 3360 C CA . THR A 1 400 ? -22.669 -24.090 5.165 1.00 84.81 400 THR A CA 1
ATOM 3361 C C . THR A 1 400 ? -21.336 -23.608 4.595 1.00 84.81 400 THR A C 1
ATOM 3363 O O . THR A 1 400 ? -20.542 -24.431 4.142 1.00 84.81 400 THR A O 1
ATOM 3366 N N . GLY A 1 401 ? -21.082 -22.296 4.571 1.00 85.69 401 GLY A N 1
ATOM 3367 C CA . GLY A 1 401 ? -19.966 -21.705 3.827 1.00 85.69 401 GLY A CA 1
ATOM 3368 C C . GLY A 1 401 ? -20.161 -21.725 2.305 1.00 85.69 401 GLY A C 1
ATOM 3369 O O . GLY A 1 401 ? -19.225 -21.431 1.565 1.00 85.69 401 GLY A O 1
ATOM 3370 N N . GLN A 1 402 ? -21.349 -22.076 1.799 1.00 87.88 402 GLN A N 1
ATOM 3371 C CA . GLN A 1 402 ? -21.603 -22.087 0.363 1.00 87.88 402 GLN A CA 1
ATOM 3372 C C . GLN A 1 402 ? -21.678 -20.655 -0.189 1.00 87.88 402 GLN A C 1
ATOM 3374 O O . GLN A 1 402 ? -22.490 -19.849 0.265 1.00 87.88 402 GLN A O 1
ATOM 3379 N N . LYS A 1 403 ? -20.875 -20.358 -1.221 1.00 93.44 403 LYS A N 1
ATOM 3380 C CA . LYS A 1 403 ? -21.045 -19.165 -2.064 1.00 93.44 403 LYS A CA 1
ATOM 3381 C C . LYS A 1 403 ? -22.345 -19.296 -2.860 1.00 93.44 403 LYS A C 1
ATOM 3383 O O . LYS A 1 403 ? -22.510 -20.272 -3.591 1.00 93.44 403 LYS A O 1
ATOM 3388 N N . LEU A 1 404 ? -23.247 -18.329 -2.709 1.00 92.81 404 LEU A N 1
ATOM 3389 C CA . LEU A 1 404 ? -24.558 -18.311 -3.364 1.00 92.81 404 LEU A CA 1
ATOM 3390 C C . LEU A 1 404 ? -24.539 -17.455 -4.637 1.00 92.81 404 LEU A C 1
ATOM 3392 O O . LEU A 1 404 ? -24.985 -17.913 -5.683 1.00 92.81 404 LEU A O 1
ATOM 3396 N N . VAL A 1 405 ? -23.962 -16.250 -4.564 1.00 93.88 405 VAL A N 1
ATOM 3397 C CA . VAL A 1 405 ? -23.806 -15.319 -5.699 1.00 93.88 405 VAL A CA 1
ATOM 3398 C C . VAL A 1 405 ? -22.444 -14.622 -5.669 1.00 93.88 405 VAL A C 1
ATOM 3400 O O . VAL A 1 405 ? -21.848 -14.466 -4.599 1.00 93.88 405 VAL A O 1
ATOM 3403 N N . GLU A 1 406 ? -21.961 -14.187 -6.834 1.00 94.06 406 GLU A N 1
ATOM 3404 C CA . GLU A 1 406 ? -20.744 -13.382 -7.002 1.00 94.06 406 GLU A CA 1
ATOM 3405 C C . GLU A 1 406 ? -20.946 -12.261 -8.031 1.00 94.06 406 GLU A C 1
ATOM 3407 O O . GLU A 1 406 ? -21.642 -12.444 -9.030 1.00 94.06 406 GLU A O 1
ATOM 3412 N N . TRP A 1 407 ? -20.343 -11.100 -7.773 1.00 93.31 407 TRP A N 1
ATOM 3413 C CA . TRP A 1 407 ? -20.534 -9.862 -8.524 1.00 93.31 407 TRP A CA 1
ATOM 3414 C C . TRP A 1 407 ? -19.189 -9.159 -8.762 1.00 93.31 407 TRP A C 1
ATOM 3416 O O . TRP A 1 407 ? -18.457 -8.857 -7.816 1.00 93.31 407 TRP A O 1
ATOM 3426 N N . HIS A 1 408 ? -18.895 -8.866 -10.034 1.00 84.31 408 HIS A N 1
ATOM 3427 C CA . HIS A 1 408 ? -17.634 -8.249 -10.483 1.00 84.31 408 HIS A CA 1
ATOM 3428 C C . HIS A 1 408 ? -17.781 -6.806 -10.990 1.00 84.31 408 HIS A C 1
ATOM 3430 O O . HIS A 1 408 ? -16.797 -6.084 -11.118 1.00 84.31 408 HIS A O 1
ATOM 3436 N N . GLN A 1 409 ? -19.002 -6.364 -11.296 1.00 82.31 409 GLN A N 1
ATOM 3437 C CA . GLN A 1 409 ? -19.316 -4.973 -11.627 1.00 82.31 409 GLN A CA 1
ATOM 3438 C C . GLN A 1 409 ? -20.585 -4.594 -10.877 1.00 82.31 409 GLN A C 1
ATOM 3440 O O . GLN A 1 409 ? -21.562 -5.343 -10.894 1.00 82.31 409 GLN A O 1
ATOM 3445 N N . LEU A 1 410 ? -20.522 -3.489 -10.138 1.00 89.12 410 LEU A N 1
ATOM 3446 C CA . LEU A 1 410 ? -21.502 -3.182 -9.109 1.00 89.12 410 LEU A CA 1
ATOM 3447 C C . LEU A 1 410 ? -21.516 -1.673 -8.832 1.00 89.12 410 LEU A C 1
ATOM 3449 O O . LEU A 1 410 ? -20.500 -1.084 -8.467 1.00 89.12 410 LEU A O 1
ATOM 3453 N N . ASP A 1 411 ? -22.678 -1.063 -9.020 1.00 91.94 411 ASP A N 1
ATOM 3454 C CA . ASP A 1 411 ? -22.999 0.326 -8.690 1.00 91.94 411 ASP A CA 1
ATOM 3455 C C . ASP A 1 411 ? -24.188 0.357 -7.710 1.00 91.94 411 ASP A C 1
ATOM 3457 O O . ASP A 1 411 ? -24.699 -0.687 -7.309 1.00 91.94 411 ASP A O 1
ATOM 3461 N N . VAL A 1 412 ? -24.643 1.543 -7.295 1.00 92.69 412 VAL A N 1
ATOM 3462 C CA . VAL A 1 412 ? -25.761 1.671 -6.340 1.00 92.69 412 VAL A CA 1
ATOM 3463 C C . VAL A 1 412 ? -27.051 1.032 -6.866 1.00 92.69 412 VAL A C 1
ATOM 3465 O O . VAL A 1 412 ? -27.748 0.360 -6.110 1.00 92.69 412 VAL A O 1
ATOM 3468 N N . SER A 1 413 ? -27.386 1.222 -8.142 1.00 93.62 413 SER A N 1
ATOM 3469 C CA . SER A 1 413 ? -28.619 0.699 -8.734 1.00 93.62 413 SER A CA 1
ATOM 3470 C C . SER A 1 413 ? -28.538 -0.811 -8.930 1.00 93.62 413 SER A C 1
ATOM 3472 O O . SER A 1 413 ? -29.468 -1.522 -8.554 1.00 93.62 413 SER A O 1
ATOM 3474 N N . SER A 1 414 ? -27.426 -1.308 -9.478 1.00 94.75 414 SER A N 1
ATOM 3475 C CA . SER A 1 414 ? -27.232 -2.747 -9.696 1.00 94.75 414 SER A CA 1
ATOM 3476 C C . SER A 1 414 ? -27.033 -3.523 -8.389 1.00 94.75 414 SER A C 1
ATOM 3478 O O . SER A 1 414 ? -27.463 -4.672 -8.307 1.00 94.75 414 SER A O 1
ATOM 3480 N N . PHE A 1 415 ? -26.468 -2.921 -7.336 1.00 96.06 415 PHE A N 1
ATOM 3481 C CA . PHE A 1 415 ? -26.457 -3.514 -5.993 1.00 96.06 415 PHE A CA 1
ATOM 3482 C C . PHE A 1 415 ? -27.874 -3.672 -5.431 1.00 96.06 415 PHE A C 1
ATOM 3484 O O . PHE A 1 415 ? -28.221 -4.749 -4.950 1.00 96.06 415 PHE A O 1
ATOM 3491 N N . LEU A 1 416 ? -28.691 -2.612 -5.478 1.00 94.00 416 LEU A N 1
ATOM 3492 C CA . LEU A 1 416 ? -30.041 -2.629 -4.906 1.00 94.00 416 LEU A CA 1
ATOM 3493 C C . LEU A 1 416 ? -30.937 -3.656 -5.610 1.00 94.00 416 LEU A C 1
ATOM 3495 O O . LEU A 1 416 ? -31.636 -4.410 -4.934 1.00 94.00 416 LEU A O 1
ATOM 3499 N N . ASP A 1 417 ? -30.871 -3.731 -6.938 1.00 93.44 417 ASP A N 1
ATOM 3500 C CA . ASP A 1 417 ? -31.609 -4.711 -7.744 1.00 93.44 417 ASP A CA 1
ATOM 3501 C C . ASP A 1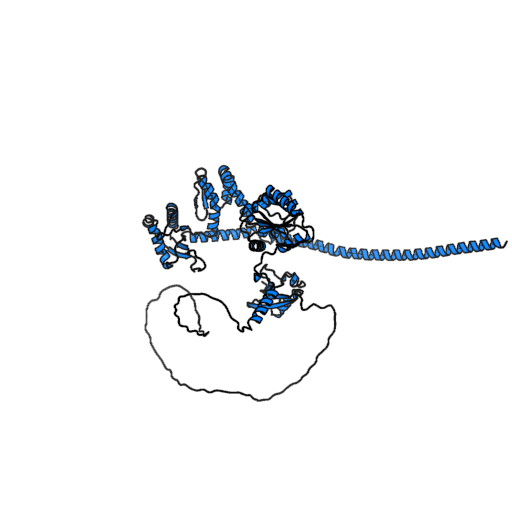 417 ? -31.184 -6.155 -7.402 1.00 93.44 417 ASP A C 1
ATOM 3503 O O . ASP A 1 417 ? -32.006 -6.970 -6.984 1.00 93.44 417 ASP A O 1
ATOM 3507 N N . GLN A 1 418 ? -29.878 -6.452 -7.437 1.00 95.06 418 GLN A N 1
ATOM 3508 C CA . GLN A 1 418 ? -29.364 -7.803 -7.168 1.00 95.06 418 GLN A CA 1
ATOM 3509 C C . GLN A 1 418 ? -29.553 -8.251 -5.708 1.00 95.06 418 GLN A C 1
ATOM 3511 O O . GLN A 1 418 ? -29.834 -9.425 -5.464 1.00 95.06 418 GLN A O 1
ATOM 3516 N N . VAL A 1 419 ? -29.441 -7.349 -4.724 1.00 95.06 419 VAL A N 1
ATOM 3517 C CA . VAL A 1 419 ? -29.685 -7.682 -3.308 1.00 95.06 419 VAL A CA 1
ATOM 3518 C C . VAL A 1 419 ? -31.170 -7.849 -3.006 1.00 95.06 419 VAL A C 1
ATOM 3520 O O . VAL A 1 419 ? -31.521 -8.765 -2.264 1.00 95.06 419 VAL A O 1
ATOM 3523 N N . THR A 1 420 ? -32.055 -7.020 -3.565 1.00 92.38 420 THR A N 1
ATOM 3524 C CA . THR A 1 420 ? -33.503 -7.205 -3.349 1.00 92.38 420 THR A CA 1
ATOM 3525 C C . THR A 1 420 ? -34.033 -8.444 -4.070 1.00 92.38 420 THR A C 1
ATOM 3527 O O . THR A 1 420 ? -34.856 -9.151 -3.492 1.00 92.38 420 THR A O 1
ATOM 3530 N N . GLY A 1 421 ? -33.488 -8.785 -5.244 1.00 92.81 421 GLY A N 1
ATOM 3531 C CA . GLY A 1 421 ? -33.694 -10.086 -5.888 1.00 92.81 421 GLY A CA 1
ATOM 3532 C C . GLY A 1 421 ? -33.237 -11.249 -5.001 1.00 92.81 421 GLY A C 1
ATOM 3533 O O . GLY A 1 421 ? -34.050 -12.097 -4.641 1.00 92.81 421 GLY A O 1
ATOM 3534 N N . PHE A 1 422 ? -31.975 -11.242 -4.551 1.00 94.81 422 PHE A N 1
ATOM 3535 C CA . PHE A 1 422 ? -31.425 -12.275 -3.661 1.00 94.81 422 PHE A CA 1
ATOM 3536 C C . PHE A 1 422 ? -32.258 -12.464 -2.380 1.00 94.81 422 PHE A C 1
ATOM 3538 O O . PHE A 1 422 ? -32.580 -13.591 -2.010 1.00 94.81 422 PHE A O 1
ATOM 3545 N N . LEU A 1 423 ? -32.647 -11.376 -1.706 1.00 92.81 423 LEU A N 1
ATOM 3546 C CA . LEU A 1 423 ? -33.465 -11.442 -0.489 1.00 92.81 423 LEU A CA 1
ATOM 3547 C C . LEU A 1 423 ? -34.913 -11.876 -0.772 1.00 92.81 423 LEU A C 1
ATOM 3549 O O . LEU A 1 423 ? -35.542 -12.469 0.102 1.00 92.81 423 LEU A O 1
ATOM 3553 N N . GLY A 1 424 ? -35.436 -11.627 -1.975 1.00 89.06 424 GLY A N 1
ATOM 3554 C CA . GLY A 1 424 ? -36.731 -12.142 -2.425 1.00 89.06 424 GLY A CA 1
ATOM 3555 C C . GLY A 1 424 ? -36.717 -13.643 -2.735 1.00 89.06 424 GLY A C 1
ATOM 3556 O O . GLY A 1 424 ? -37.703 -14.325 -2.464 1.00 89.06 424 GLY A O 1
ATOM 3557 N N . GLU A 1 425 ? -35.607 -14.166 -3.262 1.00 90.44 425 GLU A N 1
ATOM 3558 C CA . GLU A 1 425 ? -35.438 -15.592 -3.585 1.00 90.44 425 GLU A CA 1
ATOM 3559 C C . GLU A 1 425 ? -35.039 -16.446 -2.369 1.00 90.44 425 GLU A C 1
ATOM 3561 O O . GLU A 1 425 ? -35.520 -17.571 -2.224 1.00 90.44 425 GLU A O 1
ATOM 3566 N N . HIS A 1 426 ? -34.181 -15.924 -1.484 1.00 84.88 426 HIS A N 1
ATOM 3567 C CA . HIS A 1 426 ? -33.605 -16.671 -0.357 1.00 84.88 426 HIS A CA 1
ATOM 3568 C C . HIS A 1 426 ? -34.161 -16.290 1.026 1.00 84.88 426 HIS A C 1
ATOM 3570 O O . HIS A 1 426 ? -33.994 -17.059 1.972 1.00 84.88 426 HIS A O 1
ATOM 3576 N N . GLY A 1 427 ? -34.833 -15.142 1.161 1.00 79.50 427 GLY A N 1
ATOM 3577 C CA . GLY A 1 427 ? -35.458 -14.700 2.410 1.00 79.50 427 GLY A CA 1
ATOM 3578 C C . GLY A 1 427 ? -34.482 -14.316 3.532 1.00 79.50 427 GLY A C 1
ATOM 3579 O O . GLY A 1 427 ? -33.305 -14.014 3.314 1.00 79.50 427 GLY A O 1
ATOM 3580 N N . GLN A 1 428 ? -35.000 -14.314 4.764 1.00 72.31 428 GLN A N 1
ATOM 3581 C CA . GLN A 1 428 ? -34.202 -14.234 5.993 1.00 72.31 428 GLN A CA 1
ATOM 3582 C C . GLN A 1 428 ? -33.817 -15.649 6.461 1.00 72.31 428 GLN A C 1
ATOM 3584 O O . GLN A 1 428 ? -34.473 -16.628 6.107 1.00 72.31 428 GLN A O 1
ATOM 3589 N N . LEU A 1 429 ? -32.749 -15.772 7.257 1.00 70.25 429 LEU A N 1
ATOM 3590 C CA . LEU A 1 429 ? -32.202 -17.055 7.734 1.00 70.25 429 LEU A CA 1
ATOM 3591 C C . LEU A 1 429 ? -33.042 -17.679 8.871 1.00 70.25 429 LEU A C 1
ATOM 3593 O O . LEU A 1 429 ? -32.517 -18.093 9.906 1.00 70.25 429 LEU A O 1
ATOM 3597 N N . ASP A 1 430 ? -34.356 -17.776 8.697 1.00 52.72 430 ASP A N 1
ATOM 3598 C CA . ASP A 1 430 ? -35.266 -18.248 9.738 1.00 52.72 430 ASP A CA 1
ATOM 3599 C C . ASP A 1 430 ? -35.244 -19.776 9.900 1.00 52.72 430 ASP A C 1
ATOM 3601 O O . ASP A 1 430 ? -35.690 -20.541 9.045 1.00 52.72 430 ASP A O 1
ATOM 3605 N N . GLY A 1 431 ? -34.773 -20.228 11.064 1.00 46.91 431 GLY A N 1
ATOM 3606 C CA . GLY A 1 431 ? -34.952 -21.603 11.534 1.00 46.91 431 GLY A CA 1
ATOM 3607 C C . GLY A 1 431 ? -33.915 -22.632 11.065 1.00 46.91 431 GLY A C 1
ATOM 3608 O O . GLY A 1 431 ? -32.958 -22.339 10.346 1.00 46.91 431 GLY A O 1
ATOM 3609 N N . LEU A 1 432 ? -34.094 -23.860 11.564 1.00 44.09 432 LEU A N 1
ATOM 3610 C CA . LEU A 1 432 ? -33.182 -24.993 11.380 1.00 44.09 432 LEU A CA 1
ATOM 3611 C C . LEU A 1 432 ? -33.094 -25.407 9.905 1.00 44.09 432 LEU A C 1
ATOM 3613 O O . LEU A 1 432 ? -34.112 -25.691 9.275 1.00 44.09 432 LEU A O 1
ATOM 3617 N N . SER A 1 433 ? -31.869 -25.489 9.377 1.00 39.19 433 SER A N 1
ATOM 3618 C CA . SER A 1 433 ? -31.621 -25.863 7.980 1.00 39.19 433 SER A CA 1
ATOM 3619 C C . SER A 1 433 ? -32.196 -27.246 7.662 1.00 39.19 433 SER A C 1
ATOM 3621 O O . SER A 1 433 ? -31.815 -28.244 8.280 1.00 39.19 433 SER A O 1
ATOM 3623 N N . SER A 1 434 ? -33.116 -27.306 6.695 1.00 41.44 434 SER A N 1
ATOM 3624 C CA . SER A 1 434 ? -33.732 -28.552 6.239 1.00 41.44 434 SER A CA 1
ATOM 3625 C C . SER A 1 434 ? -33.229 -28.922 4.841 1.00 41.44 434 SER A C 1
ATOM 3627 O O . SER A 1 434 ? -33.229 -28.102 3.928 1.00 41.44 434 SER A O 1
ATOM 3629 N N . SER A 1 435 ? -32.811 -30.183 4.697 1.00 34.19 435 SER A N 1
ATOM 3630 C CA . SER A 1 435 ? -32.073 -30.763 3.561 1.00 34.19 435 SER A CA 1
ATOM 3631 C C . SER A 1 435 ? -30.649 -30.200 3.329 1.00 34.19 435 SER A C 1
ATOM 3633 O O . SER A 1 435 ? -30.484 -29.020 3.033 1.00 34.19 435 SER A O 1
ATOM 3635 N N . PRO A 1 436 ? -29.589 -31.032 3.419 1.00 34.53 436 PRO A N 1
ATOM 3636 C CA . PRO A 1 436 ? -28.264 -30.643 2.946 1.00 34.53 436 PRO A CA 1
ATOM 3637 C C . PRO A 1 436 ? -28.210 -30.696 1.405 1.00 34.53 436 PRO A C 1
ATOM 3639 O O . PRO A 1 436 ? -28.806 -31.601 0.806 1.00 34.53 436 PRO A O 1
ATOM 3642 N N . PRO A 1 437 ? -27.468 -29.792 0.737 1.00 37.69 437 PRO A N 1
ATOM 3643 C CA . PRO A 1 437 ? -27.276 -29.860 -0.708 1.00 37.69 437 PRO A CA 1
ATOM 3644 C C . PRO A 1 437 ? -26.550 -31.153 -1.113 1.00 37.69 437 PRO A C 1
ATOM 3646 O O . PRO A 1 437 ? -25.782 -31.739 -0.344 1.00 37.69 437 PRO A O 1
ATOM 3649 N N . LYS A 1 438 ? -26.795 -31.618 -2.346 1.00 40.31 438 LYS A N 1
ATOM 3650 C CA . LYS A 1 438 ? -26.201 -32.859 -2.871 1.00 40.31 438 LYS A CA 1
ATOM 3651 C C . LYS A 1 438 ? -24.674 -32.791 -2.791 1.00 40.31 438 LYS A C 1
ATOM 3653 O O . LYS A 1 438 ? -24.070 -31.922 -3.417 1.00 40.31 438 LYS A O 1
ATOM 3658 N N . LYS A 1 439 ? -24.052 -33.748 -2.090 1.00 34.47 439 LYS A N 1
ATOM 3659 C CA . LYS A 1 439 ? -22.592 -33.920 -2.087 1.00 34.47 439 LYS A CA 1
ATOM 3660 C C . LYS A 1 439 ? -22.091 -34.088 -3.524 1.00 34.47 439 LYS A C 1
ATOM 3662 O O . LYS A 1 439 ? -22.284 -35.144 -4.124 1.00 34.47 439 LYS A O 1
ATOM 3667 N N . CYS A 1 440 ? -21.405 -33.077 -4.051 1.00 34.31 440 CYS A N 1
ATOM 3668 C CA . CYS A 1 440 ? -20.435 -33.310 -5.112 1.00 34.31 440 CYS A CA 1
ATOM 3669 C C . CYS A 1 440 ? -19.283 -34.136 -4.513 1.00 34.31 440 CYS A C 1
ATOM 3671 O O . CYS A 1 440 ? -18.961 -33.975 -3.332 1.00 34.31 440 CYS A O 1
ATOM 3673 N N . ALA A 1 441 ? -18.698 -35.056 -5.280 1.00 36.22 441 ALA A N 1
ATOM 3674 C CA . ALA A 1 441 ? -17.684 -35.965 -4.753 1.00 36.22 441 ALA A CA 1
ATOM 3675 C C . ALA A 1 441 ? -16.401 -35.194 -4.396 1.00 36.22 441 ALA A C 1
ATOM 3677 O O . ALA A 1 441 ? -15.645 -34.786 -5.277 1.00 36.22 441 ALA A O 1
ATOM 3678 N N . ARG A 1 442 ? -16.154 -34.993 -3.095 1.00 38.28 442 ARG A N 1
ATOM 3679 C CA . ARG A 1 442 ? -14.882 -34.464 -2.591 1.00 38.28 442 ARG A CA 1
ATOM 3680 C C . ARG A 1 442 ? -13.811 -35.524 -2.833 1.00 38.28 442 ARG A C 1
ATOM 3682 O O . ARG A 1 442 ? -13.876 -36.597 -2.244 1.00 38.28 442 ARG A O 1
ATOM 3689 N N . SER A 1 443 ? -12.821 -35.216 -3.664 1.00 41.06 443 SER A N 1
ATOM 3690 C CA . SER A 1 443 ? -11.534 -35.906 -3.602 1.00 41.06 443 SER A CA 1
ATOM 3691 C C . SER A 1 443 ? -10.920 -35.602 -2.237 1.00 41.06 443 SER A C 1
ATOM 3693 O O . SER A 1 443 ? -10.636 -34.435 -1.951 1.00 41.06 443 SER A O 1
ATOM 3695 N N . GLU A 1 444 ? -10.766 -36.610 -1.381 1.00 37.88 444 GLU A N 1
ATOM 3696 C CA . GLU A 1 444 ? -10.159 -36.427 -0.063 1.00 37.88 444 GLU A CA 1
ATOM 3697 C C . GLU A 1 444 ? -8.690 -36.031 -0.232 1.00 37.88 444 GLU A C 1
ATOM 3699 O O . GLU A 1 444 ? -7.846 -36.818 -0.656 1.00 37.88 444 GLU A O 1
ATOM 3704 N N . SER A 1 445 ? -8.407 -34.760 0.047 1.00 43.44 445 SER A N 1
ATOM 3705 C CA . SER A 1 445 ? -7.057 -34.216 0.062 1.00 43.44 445 SER A CA 1
ATOM 3706 C C . SER A 1 445 ? -6.504 -34.378 1.473 1.00 43.44 445 SER A C 1
ATOM 3708 O O . SER A 1 445 ? -7.121 -33.903 2.426 1.00 43.44 445 SER A O 1
ATOM 3710 N N . LEU A 1 446 ? -5.346 -35.032 1.607 1.00 39.16 446 LEU A N 1
ATOM 3711 C CA . LEU A 1 446 ? -4.750 -35.424 2.897 1.00 39.16 446 LEU A CA 1
ATOM 3712 C C . LEU A 1 446 ? -4.541 -34.257 3.885 1.00 39.16 446 LEU A C 1
ATOM 3714 O O . LEU A 1 446 ? -4.467 -34.481 5.086 1.00 39.16 446 LEU A O 1
ATOM 3718 N N . ILE A 1 447 ? -4.491 -33.021 3.381 1.00 46.91 447 ILE A N 1
ATOM 3719 C CA . ILE A 1 447 ? -4.350 -31.774 4.150 1.00 46.91 447 ILE A CA 1
ATOM 3720 C C . ILE A 1 447 ? -5.594 -31.359 4.957 1.00 46.91 447 ILE A C 1
ATOM 3722 O O . ILE A 1 447 ? -5.449 -30.559 5.875 1.00 46.91 447 ILE A O 1
ATOM 3726 N N . ASP A 1 448 ? -6.789 -31.878 4.649 1.00 51.75 448 ASP A N 1
ATOM 3727 C CA . ASP A 1 448 ? -8.044 -31.475 5.315 1.00 51.75 448 ASP A CA 1
ATOM 3728 C C . ASP A 1 448 ? -8.494 -32.429 6.447 1.00 51.75 448 ASP A C 1
ATOM 3730 O O . ASP A 1 448 ? -9.562 -32.237 7.035 1.00 51.75 448 ASP A O 1
ATOM 3734 N N . ALA A 1 449 ? -7.721 -33.479 6.743 1.00 53.59 449 ALA A N 1
ATOM 3735 C CA . ALA A 1 449 ? -7.960 -34.362 7.885 1.00 53.59 449 ALA A CA 1
ATOM 3736 C C . ALA A 1 449 ? -7.338 -33.774 9.166 1.00 53.59 449 ALA A C 1
ATOM 3738 O O . ALA A 1 449 ? -6.287 -33.136 9.102 1.00 53.59 449 ALA A O 1
ATOM 3739 N N . SER A 1 450 ? -7.943 -34.010 10.337 1.00 65.88 450 SER A N 1
ATOM 3740 C CA . SER A 1 450 ? -7.330 -33.632 11.621 1.00 65.88 450 SER A CA 1
ATOM 3741 C C . SER A 1 450 ? -6.008 -34.375 11.843 1.00 65.88 450 SER A C 1
ATOM 3743 O O . SER A 1 450 ? -5.829 -35.479 11.330 1.00 65.88 450 SER A O 1
ATOM 3745 N N . GLU A 1 451 ? -5.095 -33.795 12.626 1.00 62.25 451 GLU A N 1
ATOM 3746 C CA . GLU A 1 451 ? -3.774 -34.382 12.904 1.00 62.25 451 GLU A CA 1
ATOM 3747 C C . GLU A 1 451 ? -3.893 -35.811 13.467 1.00 62.25 451 GLU A C 1
ATOM 3749 O O . GLU A 1 451 ? -3.266 -36.729 12.941 1.00 62.25 451 GLU A O 1
ATOM 3754 N N . ASP A 1 452 ? -4.815 -36.038 14.411 1.00 65.88 452 ASP A N 1
ATOM 3755 C CA . ASP A 1 452 ? -5.150 -37.373 14.931 1.00 65.88 452 ASP A CA 1
ATOM 3756 C C . ASP A 1 452 ? -5.644 -38.338 13.840 1.00 65.88 452 ASP A C 1
ATOM 3758 O O . ASP A 1 452 ? -5.283 -39.512 13.835 1.00 65.88 452 ASP A O 1
ATOM 3762 N N . SER A 1 453 ? -6.448 -37.862 12.881 1.00 72.50 453 SER A N 1
ATOM 3763 C CA . SER A 1 453 ? -6.964 -38.697 11.789 1.00 72.50 453 SER A CA 1
ATOM 3764 C C . SER A 1 453 ? -5.902 -38.999 10.728 1.00 72.50 453 SER A C 1
ATOM 3766 O O . SER A 1 453 ? -5.971 -40.053 10.094 1.00 72.50 453 SER A O 1
ATOM 3768 N N . GLN A 1 454 ? -4.928 -38.105 10.525 1.00 72.50 454 GLN A N 1
ATOM 3769 C CA . GLN A 1 454 ? -3.748 -38.369 9.696 1.00 72.50 454 GLN A CA 1
ATOM 3770 C C . GLN A 1 454 ? -2.823 -39.380 10.391 1.00 72.50 454 GLN A C 1
ATOM 3772 O O . GLN A 1 454 ? -2.346 -40.319 9.752 1.00 72.50 454 GLN A O 1
ATOM 3777 N N . LEU A 1 455 ? -2.630 -39.240 11.706 1.00 72.00 455 LEU A N 1
ATOM 3778 C CA . LEU A 1 455 ? -1.834 -40.147 12.532 1.00 72.00 455 LEU A CA 1
ATOM 3779 C C . LEU A 1 455 ? -2.454 -41.551 12.607 1.00 72.00 455 LEU A C 1
ATOM 3781 O O . LEU A 1 455 ? -1.752 -42.536 12.379 1.00 72.00 455 LEU A O 1
ATOM 3785 N N . GLU A 1 456 ? -3.767 -41.666 12.833 1.00 70.88 456 GLU A N 1
ATOM 3786 C CA . GLU A 1 456 ? -4.481 -42.945 12.746 1.00 70.88 456 GLU A CA 1
ATOM 3787 C C . GLU A 1 456 ? -4.335 -43.587 11.364 1.00 70.88 456 GLU A C 1
ATOM 3789 O O . GLU A 1 456 ? -4.103 -44.792 11.279 1.00 70.88 456 GLU A O 1
ATOM 3794 N N . ALA A 1 457 ? -4.475 -42.813 10.282 1.00 69.12 457 ALA A N 1
ATOM 3795 C CA . ALA A 1 457 ? -4.338 -43.331 8.923 1.00 69.12 457 ALA A CA 1
ATOM 3796 C C . ALA A 1 457 ? -2.913 -43.843 8.650 1.00 69.12 457 ALA A C 1
ATOM 3798 O O . ALA A 1 457 ? -2.759 -44.926 8.084 1.00 69.12 457 ALA A O 1
ATOM 3799 N N . ALA A 1 458 ? -1.886 -43.124 9.112 1.00 68.88 458 ALA A N 1
ATOM 3800 C CA . ALA A 1 458 ? -0.490 -43.543 9.009 1.00 68.88 458 ALA A CA 1
ATOM 3801 C C . ALA A 1 458 ? -0.215 -44.830 9.808 1.00 68.88 458 ALA A C 1
ATOM 3803 O O . ALA A 1 458 ? 0.317 -45.789 9.254 1.00 68.88 458 ALA A O 1
ATOM 3804 N N . ILE A 1 459 ? -0.656 -44.905 11.070 1.00 68.69 459 ILE A N 1
ATOM 3805 C CA . ILE A 1 459 ? -0.531 -46.112 11.908 1.00 68.69 459 ILE A CA 1
ATOM 3806 C C . ILE A 1 459 ? -1.258 -47.302 11.259 1.00 68.69 459 ILE A C 1
ATOM 3808 O O . ILE A 1 459 ? -0.726 -48.411 11.208 1.00 68.69 459 ILE A O 1
ATOM 3812 N N . ARG A 1 460 ? -2.461 -47.077 10.722 1.00 72.62 460 ARG A N 1
ATOM 3813 C CA . ARG A 1 460 ? -3.282 -48.098 10.054 1.00 72.62 460 ARG A CA 1
ATOM 3814 C C . ARG A 1 460 ? -2.645 -48.598 8.753 1.00 72.62 460 ARG A C 1
ATOM 3816 O O . ARG A 1 460 ? -2.764 -49.786 8.468 1.00 72.62 460 ARG A O 1
ATOM 3823 N N . ALA A 1 461 ? -1.938 -47.740 8.016 1.00 72.25 461 ALA A N 1
ATOM 3824 C CA . ALA A 1 461 ? -1.139 -48.129 6.854 1.00 72.25 461 ALA A CA 1
ATOM 3825 C C . ALA A 1 461 ? 0.105 -48.942 7.262 1.00 72.25 461 ALA A C 1
ATOM 3827 O O . ALA A 1 461 ? 0.294 -50.050 6.763 1.00 72.25 461 ALA A O 1
ATOM 3828 N N . SER A 1 462 ? 0.892 -48.470 8.237 1.00 65.56 462 SER A N 1
ATOM 3829 C CA . SER A 1 462 ? 2.079 -49.190 8.733 1.00 65.56 462 SER A CA 1
ATOM 3830 C C . SER A 1 462 ? 1.755 -50.567 9.327 1.00 65.56 462 SER A C 1
ATOM 3832 O O . SER A 1 462 ? 2.573 -51.479 9.252 1.00 65.56 462 SER A O 1
ATOM 3834 N N . LEU A 1 463 ? 0.554 -50.753 9.887 1.00 65.69 463 LEU A N 1
ATOM 3835 C CA . LEU A 1 463 ? 0.080 -52.064 10.344 1.00 65.69 463 LEU A CA 1
ATOM 3836 C C . LEU A 1 463 ? -0.276 -53.019 9.187 1.00 65.69 463 LEU A C 1
ATOM 3838 O O . LEU A 1 463 ? -0.216 -54.233 9.374 1.00 65.69 463 LEU A O 1
ATOM 3842 N N . GLN A 1 464 ? -0.619 -52.509 8.000 1.00 56.50 464 GLN A N 1
ATOM 3843 C CA . GLN A 1 464 ? -1.011 -53.326 6.842 1.00 56.50 464 GLN A CA 1
ATOM 3844 C C . GLN A 1 464 ? 0.182 -53.787 5.988 1.00 56.50 464 GLN A C 1
ATOM 3846 O O . GLN A 1 464 ? 0.116 -54.865 5.401 1.00 56.50 464 GLN A O 1
ATOM 3851 N N . GLU A 1 465 ? 1.303 -53.060 5.979 1.00 49.19 465 GLU A N 1
ATOM 3852 C CA . GLU A 1 465 ? 2.506 -53.433 5.204 1.00 49.19 465 GLU A CA 1
ATOM 3853 C C . GLU A 1 465 ? 3.250 -54.682 5.729 1.00 49.19 465 GLU A C 1
ATOM 3855 O O . GLU A 1 465 ? 4.191 -55.154 5.096 1.00 49.19 465 GLU A O 1
ATOM 3860 N N . THR A 1 466 ? 2.824 -55.267 6.855 1.00 46.03 466 THR A N 1
ATOM 3861 C CA . THR A 1 466 ? 3.457 -56.471 7.437 1.00 46.03 466 THR A CA 1
ATOM 3862 C C . THR A 1 466 ? 2.869 -57.805 6.957 1.00 46.03 466 THR A C 1
ATOM 3864 O O . THR A 1 466 ? 3.404 -58.857 7.306 1.00 46.03 466 THR A O 1
ATOM 3867 N N . HIS A 1 467 ? 1.818 -57.795 6.126 1.00 40.50 467 HIS A N 1
ATOM 3868 C CA . HIS A 1 467 ? 1.222 -59.009 5.551 1.00 40.50 467 HIS A CA 1
ATOM 3869 C C . HIS A 1 467 ? 0.971 -58.887 4.040 1.00 40.50 467 HIS A C 1
ATOM 3871 O O . HIS A 1 467 ? -0.126 -58.552 3.597 1.00 40.50 467 HIS A O 1
ATOM 3877 N N . PHE A 1 468 ? 1.978 -59.258 3.245 1.00 31.55 468 PHE A N 1
ATOM 3878 C CA . PHE A 1 468 ? 1.793 -59.632 1.843 1.00 31.55 468 PHE A CA 1
ATOM 3879 C C . PHE A 1 468 ? 1.941 -61.152 1.701 1.00 31.55 468 PHE A C 1
ATOM 3881 O O . PHE A 1 468 ? 3.032 -61.687 1.891 1.00 31.55 468 PHE A O 1
ATOM 3888 N N . ASP A 1 469 ? 0.854 -61.843 1.358 1.00 30.34 469 ASP A N 1
ATOM 3889 C CA . ASP A 1 469 ? 0.873 -63.241 0.913 1.00 30.34 469 ASP A CA 1
ATOM 3890 C C . ASP A 1 469 ? -0.080 -63.419 -0.287 1.00 30.34 469 ASP A C 1
ATOM 3892 O O . ASP A 1 469 ? -0.860 -62.525 -0.624 1.00 30.34 469 ASP A O 1
ATOM 3896 N N . SER A 1 470 ? 0.068 -64.528 -1.004 1.00 32.66 470 SER A N 1
ATOM 3897 C CA . SER A 1 470 ? -0.159 -64.615 -2.447 1.00 32.66 470 SER A CA 1
ATOM 3898 C C . SER A 1 470 ? -1.457 -65.328 -2.866 1.00 32.66 470 SER A C 1
ATOM 3900 O O . SER A 1 470 ? -2.149 -65.966 -2.072 1.00 32.66 470 SER A O 1
ATOM 3902 N N . SER A 1 471 ? -1.704 -65.317 -4.184 1.00 29.83 471 SER A N 1
ATOM 3903 C CA . SER A 1 471 ? -2.768 -66.015 -4.934 1.00 29.83 471 SER A CA 1
ATOM 3904 C C . SER A 1 471 ? -4.182 -65.373 -4.883 1.00 29.83 471 SER A C 1
ATOM 3906 O O . SER A 1 471 ? -4.509 -64.656 -3.950 1.00 29.83 471 SER A O 1
ATOM 3908 N N . GLN A 1 472 ? -5.068 -65.533 -5.887 1.00 31.77 472 GLN A N 1
ATOM 3909 C CA . GLN A 1 472 ? -5.049 -66.498 -7.002 1.00 31.77 472 GLN A CA 1
ATOM 3910 C C . GLN A 1 472 ? -5.808 -66.022 -8.286 1.00 31.77 472 GLN A C 1
ATOM 3912 O O . GLN A 1 472 ? -7.018 -65.848 -8.275 1.00 31.77 472 GLN A O 1
ATOM 3917 N N . THR A 1 473 ? -5.076 -65.901 -9.408 1.00 28.66 473 THR A N 1
ATOM 3918 C CA . THR A 1 473 ? -5.422 -66.269 -10.819 1.00 28.66 473 THR A CA 1
ATOM 3919 C C . THR A 1 473 ? -6.686 -65.807 -11.600 1.00 28.66 473 THR A C 1
ATOM 3921 O O . THR A 1 473 ? -7.800 -66.153 -11.228 1.00 28.66 473 THR A O 1
ATOM 3924 N N . LYS A 1 474 ? -6.421 -65.389 -12.867 1.00 30.55 474 LYS A N 1
ATOM 3925 C CA . LYS A 1 474 ? -7.124 -65.720 -14.156 1.00 30.55 474 LYS A CA 1
ATOM 3926 C C . LYS A 1 474 ? -8.535 -65.135 -14.412 1.00 30.55 474 LYS A C 1
ATOM 3928 O O . LYS A 1 474 ? -9.297 -64.950 -13.480 1.00 30.55 474 LYS A O 1
ATOM 3933 N N . GLN A 1 475 ? -8.991 -64.862 -15.647 1.00 28.56 475 GLN A N 1
ATOM 3934 C CA . GLN A 1 475 ? -8.464 -64.845 -17.048 1.00 28.56 475 GLN A CA 1
ATOM 3935 C C . GLN A 1 475 ? -9.330 -63.795 -17.830 1.00 28.56 475 GLN A C 1
ATOM 3937 O O . GLN A 1 475 ? -10.218 -63.221 -17.204 1.00 28.56 475 GLN A O 1
ATOM 3942 N N . ASP A 1 476 ? -9.230 -63.403 -19.111 1.00 28.58 476 ASP A N 1
ATOM 3943 C CA . ASP A 1 476 ? -8.582 -63.792 -20.395 1.00 28.58 476 ASP A CA 1
ATOM 3944 C C . ASP A 1 476 ? -8.661 -62.533 -21.334 1.00 28.58 476 ASP A C 1
ATOM 3946 O O . ASP A 1 476 ? -9.357 -61.590 -20.965 1.00 28.58 476 ASP A O 1
ATOM 3950 N N . SER A 1 477 ? -8.126 -62.366 -22.560 1.00 32.44 477 SER A N 1
ATOM 3951 C CA . SER A 1 477 ? -7.211 -63.074 -23.496 1.00 32.44 477 SER A CA 1
ATOM 3952 C C . SER A 1 477 ? -6.839 -62.101 -24.664 1.00 32.44 477 SER A C 1
ATOM 3954 O O . SER A 1 477 ? -7.346 -60.981 -24.673 1.00 32.44 477 SER A O 1
ATOM 3956 N N . ARG A 1 478 ? -6.083 -62.564 -25.687 1.00 29.03 478 ARG A N 1
ATOM 3957 C CA . ARG A 1 478 ? -5.805 -61.948 -27.026 1.00 29.03 478 ARG A CA 1
ATOM 3958 C C . ARG A 1 478 ? -4.825 -60.744 -27.062 1.00 29.03 478 ARG A C 1
ATOM 3960 O O . ARG A 1 478 ? -5.144 -59.711 -26.491 1.00 29.03 478 ARG A O 1
ATOM 3967 N N . SER A 1 479 ? -3.588 -60.818 -27.597 1.00 30.00 479 SER A N 1
ATOM 3968 C CA . SER A 1 479 ? -3.032 -61.271 -28.917 1.00 30.00 479 SER A CA 1
ATOM 3969 C C . SER A 1 479 ? -2.891 -60.097 -29.920 1.00 30.00 479 SER A C 1
ATOM 3971 O O . SER A 1 479 ? -3.913 -59.467 -30.191 1.00 30.00 479 SER A O 1
ATOM 3973 N N . ASP A 1 480 ? -1.741 -59.748 -30.527 1.00 32.94 480 ASP A N 1
ATOM 3974 C CA . ASP A 1 480 ? -0.420 -60.422 -30.660 1.00 32.94 480 ASP A CA 1
ATOM 3975 C C . ASP A 1 480 ? 0.741 -59.431 -30.999 1.00 32.94 480 ASP A C 1
ATOM 3977 O O . ASP A 1 480 ? 0.467 -58.438 -31.668 1.00 32.94 480 ASP A O 1
ATOM 3981 N N . GLU A 1 481 ? 1.985 -59.775 -30.584 1.00 34.19 481 GLU A N 1
ATOM 3982 C CA . GLU A 1 481 ? 3.352 -59.525 -31.167 1.00 34.19 481 GLU A CA 1
ATOM 3983 C C . GLU A 1 481 ? 3.825 -58.090 -31.586 1.00 34.19 481 GLU A C 1
ATOM 3985 O O . GLU A 1 481 ? 3.009 -57.220 -31.871 1.00 34.19 481 GLU A O 1
ATOM 3990 N N . GLU A 1 482 ? 5.115 -57.682 -31.649 1.00 31.44 482 GLU A N 1
ATOM 3991 C CA . GLU A 1 482 ? 6.493 -58.245 -31.448 1.00 31.44 482 GLU A CA 1
ATOM 3992 C C . GLU A 1 482 ? 7.278 -57.272 -30.486 1.00 31.44 482 GLU A C 1
ATOM 3994 O O . GLU A 1 482 ? 6.921 -56.094 -30.433 1.00 31.44 482 GLU A O 1
ATOM 3999 N N . SER A 1 483 ? 8.228 -57.598 -29.579 1.00 33.94 483 SER A N 1
ATOM 4000 C CA . SER A 1 483 ? 9.566 -58.271 -29.642 1.00 33.94 483 SER A CA 1
ATOM 4001 C C . SER A 1 483 ? 10.622 -57.446 -30.432 1.00 33.94 483 SER A C 1
ATOM 4003 O O . SER A 1 483 ? 10.290 -56.969 -31.508 1.00 33.94 483 SER A O 1
ATOM 4005 N N . GLU A 1 484 ? 11.866 -57.123 -30.005 1.00 30.41 484 GLU A N 1
ATOM 4006 C CA . GLU A 1 484 ? 12.887 -57.672 -29.056 1.00 30.41 484 GLU A CA 1
ATOM 4007 C C . GLU A 1 484 ? 13.728 -56.540 -28.350 1.00 30.41 484 GLU A C 1
ATOM 4009 O O . GLU A 1 484 ? 13.845 -55.453 -28.911 1.00 30.41 484 GLU A O 1
ATOM 4014 N N . SER A 1 485 ? 14.091 -56.607 -27.044 1.00 30.00 485 SER A N 1
ATOM 4015 C CA . SER A 1 485 ? 15.403 -56.940 -26.365 1.00 30.00 485 SER A CA 1
ATOM 4016 C C . SER A 1 485 ? 16.709 -56.253 -26.861 1.00 30.00 485 SER A C 1
ATOM 4018 O O . SER A 1 485 ? 16.788 -55.869 -28.017 1.00 30.00 485 SER A O 1
ATOM 4020 N N . GLU A 1 486 ? 17.787 -55.997 -26.086 1.00 31.39 486 GLU A N 1
ATOM 4021 C CA . GLU A 1 486 ? 18.339 -56.434 -24.761 1.00 31.39 486 GLU A CA 1
ATOM 4022 C C . GLU A 1 486 ? 18.634 -55.203 -23.828 1.00 31.39 486 GLU A C 1
ATOM 4024 O O . GLU A 1 486 ? 18.537 -54.072 -24.296 1.00 31.39 486 GLU A O 1
ATOM 4029 N N . LEU A 1 487 ? 18.847 -55.222 -22.491 1.00 27.39 487 LEU A N 1
ATOM 4030 C CA . LEU A 1 487 ? 19.733 -55.983 -21.563 1.00 27.39 487 LEU A CA 1
ATOM 4031 C C . LEU A 1 487 ? 21.255 -55.771 -21.829 1.00 27.39 487 LEU A C 1
ATOM 4033 O O . LEU A 1 487 ? 21.639 -55.586 -22.972 1.00 27.39 487 LEU A O 1
ATOM 4037 N N . PHE A 1 488 ? 22.198 -55.702 -20.865 1.00 24.62 488 PHE A N 1
ATOM 4038 C CA . PHE A 1 488 ? 22.246 -56.028 -19.417 1.00 24.62 488 PHE A CA 1
ATOM 4039 C C . PHE A 1 488 ? 23.244 -55.100 -18.642 1.00 24.62 488 PHE A C 1
ATOM 4041 O O . PHE A 1 488 ? 24.012 -54.366 -19.256 1.00 24.62 488 PHE A O 1
ATOM 4048 N N . SER A 1 489 ? 23.322 -55.254 -17.306 1.00 27.77 489 SER A N 1
ATOM 4049 C CA . SER A 1 489 ? 24.383 -54.794 -16.360 1.00 27.77 489 SER A CA 1
ATOM 4050 C C . SER A 1 489 ? 24.379 -53.308 -15.935 1.00 27.77 489 SER A C 1
ATOM 4052 O O . SER A 1 489 ? 24.389 -52.417 -16.772 1.00 27.77 489 SER A O 1
ATOM 4054 N N . GLY A 1 490 ? 24.432 -52.931 -14.648 1.00 25.22 490 GLY A N 1
ATOM 4055 C CA . GLY A 1 490 ? 24.316 -53.707 -13.400 1.00 25.22 490 GLY A CA 1
ATOM 4056 C C . GLY A 1 490 ? 25.611 -53.807 -12.580 1.00 25.22 490 GLY A C 1
ATOM 4057 O O . GLY A 1 490 ? 26.452 -54.646 -12.890 1.00 25.22 490 GLY A O 1
ATOM 4058 N N . SER A 1 491 ? 25.720 -52.985 -11.527 1.00 32.25 491 SER A N 1
ATOM 4059 C CA . SER A 1 491 ? 26.567 -53.178 -10.332 1.00 32.25 491 SER A CA 1
ATOM 4060 C C . SER A 1 491 ? 26.225 -52.113 -9.275 1.00 32.25 491 SER A C 1
ATOM 4062 O O . SER A 1 491 ? 26.349 -50.919 -9.551 1.00 32.25 491 SER A O 1
ATOM 4064 N N . GLU A 1 492 ? 25.810 -52.531 -8.083 1.00 30.25 492 GLU A N 1
ATOM 4065 C CA . GLU A 1 492 ? 25.652 -51.680 -6.890 1.00 30.25 492 GLU A CA 1
ATOM 4066 C C . GLU A 1 492 ? 26.968 -51.663 -6.088 1.00 30.25 492 GLU A C 1
ATOM 4068 O O . GLU A 1 492 ? 27.703 -52.642 -6.179 1.00 30.25 492 GLU A O 1
ATOM 4073 N N . GLU A 1 493 ? 27.249 -50.624 -5.279 1.00 26.83 493 GLU A N 1
ATOM 4074 C CA . GLU A 1 493 ? 27.705 -50.807 -3.878 1.00 26.83 493 GLU A CA 1
ATOM 4075 C C . GLU A 1 493 ? 27.865 -49.506 -3.054 1.00 26.83 493 GLU A C 1
ATOM 4077 O O . GLU A 1 493 ? 27.854 -48.389 -3.573 1.00 26.83 493 GLU A O 1
ATOM 4082 N N . PHE A 1 494 ? 28.001 -49.693 -1.733 1.00 25.31 494 PHE A N 1
ATOM 4083 C CA . PHE A 1 494 ? 28.078 -48.700 -0.651 1.00 25.31 494 PHE A CA 1
ATOM 4084 C C . PHE A 1 494 ? 29.166 -49.153 0.360 1.00 25.31 494 PHE A C 1
ATOM 4086 O O . PHE A 1 494 ? 29.401 -50.348 0.483 1.00 25.31 494 PHE A O 1
ATOM 4093 N N . ILE A 1 495 ? 29.853 -48.323 1.158 1.00 29.34 495 ILE A N 1
ATOM 4094 C CA . ILE A 1 495 ? 29.801 -46.868 1.404 1.00 29.34 495 ILE A CA 1
ATOM 4095 C C . ILE A 1 495 ? 31.203 -46.375 1.841 1.00 29.34 495 ILE A C 1
ATOM 4097 O O . ILE A 1 495 ? 32.042 -47.193 2.215 1.00 29.34 495 ILE A O 1
ATOM 4101 N N . SER A 1 496 ? 31.460 -45.059 1.900 1.00 25.66 496 SER A N 1
ATOM 4102 C CA . SER A 1 496 ? 32.560 -44.522 2.732 1.00 25.66 496 SER A CA 1
ATOM 4103 C C . SER A 1 496 ? 32.325 -43.073 3.184 1.00 25.66 496 SER A C 1
ATOM 4105 O O . SER A 1 496 ? 31.726 -42.286 2.450 1.00 25.66 496 SER A O 1
ATOM 4107 N N . VAL A 1 497 ? 32.765 -42.733 4.406 1.00 25.97 497 VAL A N 1
ATOM 4108 C CA . VAL A 1 497 ? 32.482 -41.470 5.120 1.00 25.97 497 VAL A CA 1
ATOM 4109 C C . VAL A 1 497 ? 33.652 -41.065 6.046 1.00 25.97 497 VAL A C 1
ATOM 4111 O O . VAL A 1 497 ? 34.108 -41.881 6.839 1.00 25.97 497 VAL A O 1
ATOM 4114 N N . CYS A 1 498 ? 34.013 -39.769 6.017 1.00 24.36 498 CYS A N 1
ATOM 4115 C CA . CYS A 1 498 ? 34.874 -39.006 6.955 1.00 24.36 498 CYS A CA 1
ATOM 4116 C C . CYS A 1 498 ? 36.401 -39.277 7.025 1.00 24.36 498 CYS A C 1
ATOM 4118 O O . CYS A 1 498 ? 36.889 -40.339 6.660 1.00 24.36 498 CYS A O 1
ATOM 4120 N N . GLY A 1 499 ? 37.135 -38.261 7.528 1.00 26.36 499 GLY A N 1
ATOM 4121 C CA . GLY A 1 499 ? 38.607 -38.182 7.621 1.00 26.36 499 GLY A CA 1
ATOM 4122 C C . GLY A 1 499 ? 39.202 -37.248 6.551 1.00 26.36 499 GLY A C 1
ATOM 4123 O O . GLY A 1 499 ? 39.614 -37.735 5.507 1.00 26.36 499 GLY A O 1
ATOM 4124 N N . SER A 1 500 ? 39.035 -35.919 6.604 1.00 28.81 500 SER A N 1
ATOM 4125 C CA . SER A 1 500 ? 39.602 -34.929 7.556 1.00 28.81 500 SER A CA 1
ATOM 4126 C C . SER A 1 500 ? 41.083 -34.611 7.314 1.00 28.81 500 SER A C 1
ATOM 4128 O O . SER A 1 500 ? 41.896 -35.521 7.369 1.00 28.81 500 SER A O 1
ATOM 4130 N N . ASP A 1 501 ? 41.395 -33.324 7.118 1.00 27.38 501 ASP A N 1
ATOM 4131 C CA . ASP A 1 501 ? 42.626 -32.642 7.564 1.00 27.38 501 ASP A CA 1
ATOM 4132 C C . ASP A 1 501 ? 42.437 -31.108 7.450 1.00 27.38 501 ASP A C 1
ATOM 4134 O O . ASP A 1 501 ? 41.656 -30.628 6.621 1.00 27.38 501 ASP A O 1
ATOM 4138 N N . GLU A 1 502 ? 43.119 -30.358 8.319 1.00 28.30 502 GLU A N 1
ATOM 4139 C CA . GLU A 1 502 ? 43.135 -28.881 8.426 1.00 28.30 502 GLU A CA 1
ATOM 4140 C C . GLU A 1 502 ? 44.446 -28.350 7.745 1.00 28.30 502 GLU A C 1
ATOM 4142 O O . GLU A 1 502 ? 45.151 -29.138 7.118 1.00 28.30 502 GLU A O 1
ATOM 4147 N N . GLU A 1 503 ? 44.858 -27.076 7.656 1.00 27.23 503 GLU A N 1
ATOM 4148 C CA . GLU A 1 503 ? 44.638 -25.853 8.446 1.00 27.23 503 GLU A CA 1
ATOM 4149 C C . GLU A 1 503 ? 44.666 -24.568 7.562 1.00 27.23 503 GLU A C 1
ATOM 4151 O O . GLU A 1 503 ? 45.239 -24.548 6.473 1.00 27.23 503 GLU A O 1
ATOM 4156 N N . GLU A 1 504 ? 43.988 -23.523 8.058 1.00 27.53 504 GLU A N 1
ATOM 4157 C CA . GLU A 1 504 ? 44.332 -22.076 8.180 1.00 27.53 504 GLU A CA 1
ATOM 4158 C C . GLU A 1 504 ? 45.353 -21.389 7.217 1.00 27.53 504 GLU A C 1
ATOM 4160 O O . GLU A 1 504 ? 46.382 -21.937 6.847 1.00 27.53 504 GLU A O 1
ATOM 4165 N N . GLU A 1 505 ? 45.048 -20.212 6.630 1.00 25.02 505 GLU A N 1
ATOM 4166 C CA . GLU A 1 505 ? 45.229 -18.822 7.163 1.00 25.02 505 GLU A CA 1
ATOM 4167 C C . GLU A 1 505 ? 46.734 -18.370 7.128 1.00 25.02 505 GLU A C 1
ATOM 4169 O O . GLU A 1 505 ? 47.626 -19.201 7.063 1.00 25.02 505 GLU A O 1
ATOM 4174 N N . ILE A 1 506 ? 47.196 -17.114 6.981 1.00 26.47 506 ILE A N 1
ATOM 4175 C CA . ILE A 1 506 ? 46.776 -15.790 7.471 1.00 26.47 506 ILE A CA 1
ATOM 4176 C C . ILE A 1 506 ? 47.108 -14.659 6.457 1.00 26.47 506 ILE A C 1
ATOM 4178 O O . ILE A 1 506 ? 48.161 -14.638 5.827 1.00 26.47 506 ILE A O 1
ATOM 4182 N N . GLU A 1 507 ? 46.170 -13.713 6.346 1.00 25.45 507 GLU A N 1
ATOM 4183 C CA . GLU A 1 507 ? 46.265 -12.238 6.209 1.00 25.45 507 GLU A CA 1
ATOM 4184 C C . GLU A 1 507 ? 47.574 -11.481 5.784 1.00 25.45 507 GLU A C 1
ATOM 4186 O O . GLU A 1 507 ? 48.695 -11.798 6.168 1.00 25.45 507 GLU A O 1
ATOM 4191 N N . ASN A 1 508 ? 47.363 -10.292 5.178 1.00 25.22 508 ASN A N 1
ATOM 4192 C CA . ASN A 1 508 ? 47.842 -8.963 5.654 1.00 25.22 508 ASN A CA 1
ATOM 4193 C C . ASN A 1 508 ? 48.632 -7.988 4.717 1.00 25.22 508 ASN A C 1
ATOM 4195 O O . ASN A 1 508 ? 48.868 -8.214 3.532 1.00 25.22 508 ASN A O 1
ATOM 4199 N N . LEU A 1 509 ? 48.871 -6.785 5.263 1.00 24.92 509 LEU A N 1
ATOM 4200 C CA . LEU A 1 509 ? 48.922 -5.451 4.637 1.00 24.92 509 LEU A CA 1
ATOM 4201 C C . LEU A 1 509 ? 50.239 -4.959 3.964 1.00 24.92 509 LEU A C 1
ATOM 4203 O O . LEU A 1 509 ? 51.348 -5.306 4.341 1.00 24.92 509 LEU A O 1
ATOM 4207 N N . ALA A 1 510 ? 50.053 -3.911 3.139 1.00 26.66 510 ALA A N 1
ATOM 4208 C CA . ALA A 1 510 ? 50.881 -2.685 3.013 1.00 26.66 510 ALA A CA 1
ATOM 4209 C C . ALA A 1 510 ? 52.119 -2.572 2.071 1.00 26.66 510 ALA A C 1
ATOM 4211 O O . ALA A 1 510 ? 53.232 -2.998 2.340 1.00 26.66 510 ALA A O 1
ATOM 4212 N N . LYS A 1 511 ? 51.930 -1.719 1.047 1.00 27.77 511 LYS A N 1
ATOM 4213 C CA . LYS A 1 511 ? 52.763 -0.554 0.645 1.00 27.77 511 LYS A CA 1
ATOM 4214 C C . LYS A 1 511 ? 54.313 -0.591 0.805 1.00 27.77 511 LYS A C 1
ATOM 4216 O O . LYS A 1 511 ? 54.840 -0.253 1.855 1.00 27.77 511 LYS A O 1
ATOM 4221 N N . SER A 1 512 ? 54.965 -0.491 -0.365 1.00 24.12 512 SER A N 1
ATOM 4222 C CA . SER A 1 512 ? 55.935 0.580 -0.728 1.00 24.12 512 SER A CA 1
ATOM 4223 C C . SER A 1 512 ? 57.441 0.482 -0.360 1.00 24.12 512 SER A C 1
ATOM 4225 O O . SER A 1 512 ? 57.830 0.688 0.781 1.00 24.12 512 SER A O 1
ATOM 4227 N N . ARG A 1 513 ? 58.260 0.546 -1.436 1.00 26.05 513 ARG A N 1
ATOM 4228 C CA . ARG A 1 513 ? 59.655 1.063 -1.583 1.00 26.05 513 ARG A CA 1
ATOM 4229 C C . ARG A 1 513 ? 60.866 0.150 -1.282 1.00 26.05 513 ARG A C 1
ATOM 4231 O O . ARG A 1 513 ? 61.329 0.052 -0.161 1.00 26.05 513 ARG A O 1
ATOM 4238 N N . LYS A 1 514 ? 61.514 -0.226 -2.397 1.00 26.00 514 LYS A N 1
ATOM 4239 C CA . LYS A 1 514 ? 62.964 -0.129 -2.701 1.00 26.00 514 LYS A CA 1
ATOM 4240 C C . LYS A 1 514 ? 63.996 -0.685 -1.697 1.00 26.00 514 LYS A C 1
ATOM 4242 O O . LYS A 1 514 ? 64.381 -0.001 -0.755 1.00 26.00 514 LYS A O 1
ATOM 4247 N N . SER A 1 515 ? 64.693 -1.726 -2.145 1.00 23.73 515 SER A N 1
ATOM 4248 C CA . SER A 1 515 ? 66.154 -1.862 -2.018 1.00 23.73 515 SER A CA 1
ATOM 4249 C C . SER A 1 515 ? 66.731 -2.535 -3.280 1.00 23.73 515 SER A C 1
ATOM 4251 O O . SER A 1 515 ? 65.972 -3.131 -4.051 1.00 23.73 515 SER A O 1
ATOM 4253 N N . PRO A 1 516 ? 68.041 -2.395 -3.550 1.00 41.53 516 PRO A N 1
ATOM 4254 C CA . PRO A 1 516 ? 68.762 -3.335 -4.410 1.00 41.53 516 PRO A CA 1
ATOM 4255 C C . PRO A 1 516 ? 70.063 -3.873 -3.774 1.00 41.53 516 PRO A C 1
ATOM 4257 O O . PRO A 1 516 ? 70.679 -3.197 -2.956 1.00 41.53 516 PRO A O 1
ATOM 4260 N N . HIS A 1 517 ? 70.520 -5.026 -4.286 1.00 28.25 517 HIS A N 1
ATOM 4261 C CA . HIS A 1 517 ? 71.855 -5.646 -4.120 1.00 28.25 517 HIS A CA 1
ATOM 4262 C C . HIS A 1 517 ? 72.206 -6.256 -2.736 1.00 28.25 517 HIS A C 1
ATOM 4264 O O . HIS A 1 517 ? 72.197 -5.569 -1.727 1.00 28.25 517 HIS A O 1
ATOM 4270 N N . LYS A 1 518 ? 72.400 -7.588 -2.633 1.00 29.72 518 LYS A N 1
ATOM 4271 C CA . LYS A 1 518 ? 73.593 -8.405 -3.020 1.00 29.72 518 LYS A CA 1
ATOM 4272 C C . LYS A 1 518 ? 74.623 -8.459 -1.862 1.00 29.72 518 LYS A C 1
ATOM 4274 O O . LYS A 1 518 ? 74.982 -7.393 -1.387 1.00 29.72 518 LYS A O 1
ATOM 4279 N N . ASP A 1 519 ? 75.223 -9.569 -1.409 1.00 25.81 519 ASP A N 1
ATOM 4280 C CA . ASP A 1 519 ? 75.096 -11.042 -1.586 1.00 25.81 519 ASP A CA 1
ATOM 4281 C C . ASP A 1 519 ? 76.185 -11.716 -0.683 1.00 25.81 519 ASP A C 1
ATOM 4283 O O . ASP A 1 519 ? 77.036 -11.000 -0.156 1.00 25.81 519 ASP A O 1
ATOM 4287 N N . LEU A 1 520 ? 76.226 -13.056 -0.600 1.00 28.80 520 LEU A N 1
ATOM 4288 C CA . LEU A 1 520 ? 77.317 -13.935 -0.103 1.00 28.80 520 LEU A CA 1
ATOM 4289 C C . LEU A 1 520 ? 77.559 -14.092 1.426 1.00 28.80 520 LEU A C 1
ATOM 4291 O O . LEU A 1 520 ? 77.735 -13.127 2.159 1.00 28.80 520 LEU A O 1
ATOM 4295 N N . GLY A 1 521 ? 77.712 -15.360 1.865 1.00 25.14 521 GLY A N 1
ATOM 4296 C CA . GLY A 1 521 ? 78.173 -15.785 3.210 1.00 25.14 521 GLY A CA 1
ATOM 4297 C C . GLY A 1 521 ? 77.259 -16.839 3.884 1.00 25.14 521 GLY A C 1
ATOM 4298 O O . GLY A 1 521 ? 76.261 -16.453 4.469 1.00 25.14 521 GLY A O 1
ATOM 4299 N N . HIS A 1 522 ? 77.382 -18.173 3.730 1.00 28.05 522 HIS A N 1
ATOM 4300 C CA . HIS A 1 522 ? 78.395 -19.110 4.290 1.00 28.05 522 HIS A CA 1
ATOM 4301 C C . HIS A 1 522 ? 78.540 -19.055 5.841 1.00 28.05 522 HIS A C 1
ATOM 4303 O O . HIS A 1 522 ? 78.732 -17.970 6.366 1.00 28.05 522 HIS A O 1
ATOM 4309 N N . ARG A 1 523 ? 78.545 -20.162 6.628 1.00 28.47 523 ARG A N 1
ATOM 4310 C CA . ARG A 1 523 ? 78.540 -21.631 6.339 1.00 28.47 523 ARG A CA 1
ATOM 4311 C C . ARG A 1 523 ? 78.385 -22.480 7.645 1.00 28.47 523 ARG A C 1
ATOM 4313 O O . ARG A 1 523 ? 78.973 -22.071 8.637 1.00 28.47 523 ARG A O 1
ATOM 4320 N N . LYS A 1 524 ? 77.820 -23.714 7.580 1.00 29.22 524 LYS A N 1
ATOM 4321 C CA . LYS A 1 524 ? 77.976 -24.849 8.565 1.00 29.22 524 LYS A CA 1
ATOM 4322 C C . LYS A 1 524 ? 77.443 -24.586 10.011 1.00 29.22 524 LYS A C 1
ATOM 4324 O O . LYS A 1 524 ? 76.936 -23.498 10.235 1.00 29.22 524 LYS A O 1
ATOM 4329 N N . GLU A 1 525 ? 77.389 -25.490 11.012 1.00 29.06 525 GLU A N 1
ATOM 4330 C CA . GLU A 1 525 ? 77.945 -26.843 11.338 1.00 29.06 525 GLU A CA 1
ATOM 4331 C C . GLU A 1 525 ? 77.087 -27.467 12.498 1.00 29.06 525 GLU A C 1
ATOM 4333 O O . GLU A 1 525 ? 76.618 -26.675 13.309 1.00 29.06 525 GLU A O 1
ATOM 4338 N N . GLU A 1 526 ? 76.857 -28.769 12.782 1.00 28.78 526 GLU A N 1
ATOM 4339 C CA . GLU A 1 526 ? 76.656 -30.041 12.032 1.00 28.78 526 GLU A CA 1
ATOM 4340 C C . GLU A 1 526 ? 75.901 -31.077 12.955 1.00 28.78 526 GLU A C 1
ATOM 4342 O O . GLU A 1 526 ? 75.678 -30.782 14.121 1.00 28.78 526 GLU A O 1
ATOM 4347 N N . ASN A 1 527 ? 75.562 -32.284 12.450 1.00 25.38 527 ASN A N 1
ATOM 4348 C CA . ASN A 1 527 ? 75.116 -33.567 13.088 1.00 25.38 527 ASN A CA 1
ATOM 4349 C C . ASN A 1 527 ? 73.987 -33.650 14.182 1.00 25.38 527 ASN A C 1
ATOM 4351 O O . ASN A 1 527 ? 74.016 -32.898 15.142 1.00 25.38 527 ASN A O 1
ATOM 4355 N N . ARG A 1 528 ? 72.970 -34.559 14.209 1.00 27.94 528 ARG A N 1
ATOM 4356 C CA . ARG A 1 528 ? 72.553 -35.824 13.500 1.00 27.94 528 ARG A CA 1
ATOM 4357 C C . ARG A 1 528 ? 72.815 -37.154 14.261 1.00 27.94 528 ARG A C 1
ATOM 4359 O O . ARG A 1 528 ? 73.888 -37.314 14.829 1.00 27.94 528 ARG A O 1
ATOM 4366 N N . ARG A 1 529 ? 71.913 -38.145 14.036 1.00 28.52 529 ARG A N 1
ATOM 4367 C CA . ARG A 1 529 ? 71.948 -39.624 14.314 1.00 28.52 529 ARG A CA 1
ATOM 4368 C C . ARG A 1 529 ? 71.248 -40.086 15.619 1.00 28.52 529 ARG A C 1
ATOM 4370 O O . ARG A 1 529 ? 71.379 -39.389 16.609 1.00 28.52 529 ARG A O 1
ATOM 4377 N N . LEU A 1 530 ? 70.553 -41.241 15.710 1.00 23.36 530 LEU A N 1
ATOM 4378 C CA . LEU A 1 530 ? 70.028 -42.229 14.726 1.00 23.36 530 LEU A CA 1
ATOM 4379 C C . LEU A 1 530 ? 68.895 -43.107 15.363 1.00 23.36 530 LEU A C 1
ATOM 4381 O O . LEU A 1 530 ? 68.895 -43.290 16.573 1.00 23.36 530 LEU A O 1
ATOM 4385 N N . LEU A 1 531 ? 67.994 -43.625 14.501 1.00 25.91 531 LEU A N 1
ATOM 4386 C CA . LEU A 1 531 ? 67.214 -44.908 14.452 1.00 25.91 531 LEU A CA 1
ATOM 4387 C C . LEU A 1 531 ? 67.496 -46.019 15.518 1.00 25.91 531 LEU A C 1
ATOM 4389 O O . LEU A 1 531 ? 68.605 -46.080 16.035 1.00 25.91 531 LEU A O 1
ATOM 4393 N N . THR A 1 532 ? 66.622 -46.999 15.862 1.00 24.09 532 THR A N 1
ATOM 4394 C CA . THR A 1 532 ? 65.695 -47.895 15.077 1.00 24.09 532 THR A CA 1
ATOM 4395 C C . THR A 1 532 ? 64.772 -48.663 16.093 1.00 24.09 532 THR A C 1
ATOM 4397 O O . THR A 1 532 ? 65.320 -49.103 17.096 1.00 24.09 532 THR A O 1
ATOM 4400 N N . GLU A 1 533 ? 63.420 -48.687 16.058 1.00 23.62 533 GLU A N 1
ATOM 4401 C CA . GLU A 1 533 ? 62.433 -49.591 15.362 1.00 23.62 533 GLU A CA 1
ATOM 4402 C C . GLU A 1 533 ? 61.951 -50.863 16.191 1.00 23.62 533 GLU A C 1
ATOM 4404 O O . GLU A 1 533 ? 62.308 -50.897 17.368 1.00 23.62 533 GLU A O 1
ATOM 4409 N N . PRO A 1 534 ? 61.042 -51.800 15.757 1.00 42.38 534 PRO A N 1
ATOM 4410 C CA . PRO A 1 534 ? 59.928 -52.386 16.572 1.00 42.38 534 PRO A CA 1
ATOM 4411 C C . PRO A 1 534 ? 59.964 -53.960 16.611 1.00 42.38 534 PRO A C 1
ATOM 4413 O O . PRO A 1 534 ? 61.085 -54.468 16.541 1.00 42.38 534 PRO A O 1
ATOM 4416 N N . PRO A 1 535 ? 58.881 -54.811 16.622 1.00 39.59 535 PRO A N 1
ATOM 4417 C CA . PRO A 1 535 ? 57.420 -54.754 16.952 1.00 39.59 535 PRO A CA 1
ATOM 4418 C C . PRO A 1 535 ? 57.048 -55.862 18.021 1.00 39.59 535 PRO A C 1
ATOM 4420 O O . PRO A 1 535 ? 57.873 -56.016 18.919 1.00 39.59 535 PRO A O 1
ATOM 4423 N N . PRO A 1 536 ? 55.978 -56.730 17.991 1.00 38.41 536 PRO A N 1
ATOM 4424 C CA . PRO A 1 536 ? 54.578 -56.717 17.468 1.00 38.41 536 PRO A CA 1
ATOM 4425 C C . PRO A 1 536 ? 53.443 -57.213 18.451 1.00 38.41 536 PRO A C 1
ATOM 4427 O O . PRO A 1 536 ? 53.723 -57.724 19.524 1.00 38.41 536 PRO A O 1
ATOM 4430 N N . ARG A 1 537 ? 52.163 -57.125 18.004 1.00 25.69 537 ARG A N 1
ATOM 4431 C CA . ARG A 1 537 ? 50.910 -57.925 18.287 1.00 25.69 537 ARG A CA 1
ATOM 4432 C C . ARG A 1 537 ? 50.750 -58.808 19.561 1.00 25.69 537 ARG A C 1
ATOM 4434 O O . ARG A 1 537 ? 51.615 -59.635 19.823 1.00 25.69 537 ARG A O 1
ATOM 4441 N N . THR A 1 538 ? 49.531 -58.857 20.154 1.00 26.48 538 THR A N 1
ATOM 4442 C CA . THR A 1 538 ? 48.515 -59.979 20.115 1.00 26.48 538 THR A CA 1
ATOM 4443 C C . THR A 1 538 ? 47.265 -59.675 21.009 1.00 26.48 538 THR A C 1
ATOM 4445 O O . THR A 1 538 ? 47.357 -58.872 21.928 1.00 26.48 538 THR A O 1
ATOM 4448 N N . GLU A 1 539 ? 46.103 -60.282 20.705 1.00 23.25 539 GLU A N 1
ATOM 4449 C CA . GLU A 1 539 ? 44.797 -60.326 21.442 1.00 23.25 539 GLU A CA 1
ATOM 4450 C C . GLU A 1 539 ? 44.764 -61.462 22.519 1.00 23.25 539 GLU A C 1
ATOM 4452 O O . GLU A 1 539 ? 45.747 -62.199 22.596 1.00 23.25 539 GLU A O 1
ATOM 4457 N N . PRO A 1 540 ? 43.664 -61.797 23.248 1.00 37.38 540 PRO A N 1
ATOM 4458 C CA . PRO A 1 540 ? 42.524 -61.030 23.799 1.00 37.38 540 PRO A CA 1
ATOM 4459 C C . PRO A 1 540 ? 42.319 -61.255 25.339 1.00 37.38 540 PRO A C 1
ATOM 4461 O O . PRO A 1 540 ? 42.983 -62.088 25.949 1.00 37.38 540 PRO A O 1
ATOM 4464 N N . GLY A 1 541 ? 41.282 -60.644 25.947 1.00 23.64 541 GLY A N 1
ATOM 4465 C CA . GLY A 1 541 ? 40.427 -61.354 26.935 1.00 23.64 541 GLY A CA 1
ATOM 4466 C C . GLY A 1 541 ? 40.457 -61.012 28.449 1.00 23.64 541 GLY A C 1
ATOM 4467 O O . GLY A 1 541 ? 41.331 -61.457 29.177 1.00 23.64 541 GLY A O 1
ATOM 4468 N N . THR A 1 542 ? 39.347 -60.415 28.918 1.00 23.62 542 THR A N 1
ATOM 4469 C CA . THR A 1 542 ? 38.566 -60.695 30.166 1.00 23.62 542 THR A CA 1
ATOM 4470 C C . THR A 1 542 ? 39.148 -60.599 31.606 1.00 23.62 542 THR A C 1
ATOM 4472 O O . THR A 1 542 ? 40.257 -61.008 31.913 1.00 23.62 542 THR A O 1
ATOM 4475 N N . THR A 1 543 ? 38.253 -60.204 32.535 1.00 22.66 543 THR A N 1
ATOM 4476 C CA . THR A 1 543 ? 38.244 -60.397 34.017 1.00 22.66 543 THR A CA 1
ATOM 4477 C C . THR A 1 543 ? 39.292 -59.711 34.924 1.00 22.66 543 THR A C 1
ATOM 4479 O O . THR A 1 543 ? 40.425 -60.152 35.055 1.00 22.66 543 THR A O 1
ATOM 4482 N N . THR A 1 544 ? 38.821 -58.699 35.675 1.00 23.97 544 THR A N 1
ATOM 4483 C CA . THR A 1 544 ? 38.809 -58.595 37.168 1.00 23.97 544 THR A CA 1
ATOM 4484 C C . THR A 1 544 ? 39.675 -59.595 37.982 1.00 23.97 544 THR A C 1
ATOM 4486 O O . THR A 1 544 ? 39.575 -60.792 37.741 1.00 23.97 544 THR A O 1
ATOM 4489 N N . ASN A 1 545 ? 40.361 -59.242 39.089 1.00 27.50 545 ASN A N 1
ATOM 4490 C CA . ASN A 1 545 ? 39.887 -58.360 40.177 1.00 27.50 545 ASN A CA 1
ATOM 4491 C C . ASN A 1 545 ? 40.952 -57.986 41.262 1.00 27.50 545 ASN A C 1
ATOM 4493 O O . ASN A 1 545 ? 41.962 -58.665 41.402 1.00 27.50 545 ASN A O 1
ATOM 4497 N N . HIS A 1 546 ? 40.605 -57.000 42.108 1.00 27.83 546 HIS A N 1
ATOM 4498 C CA . HIS A 1 546 ? 41.023 -56.751 43.518 1.00 27.83 546 HIS A CA 1
ATOM 4499 C C . HIS A 1 546 ? 42.489 -56.501 43.970 1.00 27.83 546 HIS A C 1
ATOM 4501 O O . HIS A 1 546 ? 43.264 -57.428 44.178 1.00 27.83 546 HIS A O 1
ATOM 4507 N N . GLN A 1 547 ? 42.723 -55.261 44.431 1.00 27.47 547 GLN A N 1
ATOM 4508 C CA . GLN A 1 547 ? 43.114 -54.846 45.806 1.00 27.47 547 GLN A CA 1
ATOM 4509 C C . GLN A 1 547 ? 42.442 -53.459 46.031 1.00 27.47 547 GLN A C 1
ATOM 4511 O O . GLN A 1 547 ? 42.311 -52.717 45.063 1.00 27.47 547 GLN A O 1
ATOM 4516 N N . GLY A 1 548 ? 41.893 -53.022 47.176 1.00 24.81 548 GLY A N 1
ATOM 4517 C CA . GLY A 1 548 ? 41.932 -53.501 48.568 1.00 24.81 548 GLY A CA 1
ATOM 4518 C C . GLY A 1 548 ? 43.060 -52.808 49.349 1.00 24.81 548 GLY A C 1
ATOM 4519 O O . GLY A 1 548 ? 44.203 -52.966 48.949 1.00 24.81 548 GLY A O 1
ATOM 4520 N N . LEU A 1 549 ? 42.871 -52.048 50.441 1.00 26.77 549 LEU A N 1
ATOM 4521 C CA . LEU A 1 549 ? 41.745 -51.778 51.371 1.00 26.77 549 LEU A CA 1
ATOM 4522 C C . LEU A 1 549 ? 42.053 -50.441 52.133 1.00 26.77 549 LEU A C 1
ATOM 4524 O O . LEU A 1 549 ? 43.218 -50.056 52.143 1.00 26.77 549 LEU A O 1
ATOM 4528 N N . SER A 1 550 ? 41.185 -49.702 52.855 1.00 24.98 550 SER A N 1
ATOM 4529 C CA . SER A 1 550 ? 39.708 -49.566 52.995 1.00 24.98 550 SER A CA 1
ATOM 4530 C C . SER A 1 550 ? 39.381 -48.476 54.073 1.00 24.98 550 SER A C 1
ATOM 4532 O O . SER A 1 550 ? 40.317 -47.903 54.617 1.00 24.98 550 SER A O 1
ATOM 4534 N N . VAL A 1 551 ? 38.097 -48.323 54.476 1.00 27.36 551 VAL A N 1
ATOM 4535 C CA . VAL A 1 551 ? 37.580 -47.854 55.810 1.00 27.36 551 VAL A CA 1
ATOM 4536 C C . VAL A 1 551 ? 37.489 -46.338 56.111 1.00 27.36 551 VAL A C 1
ATOM 4538 O O . VAL A 1 551 ? 38.446 -45.627 55.835 1.00 27.36 551 VAL A O 1
ATOM 4541 N N . MET A 1 552 ? 36.454 -45.768 56.774 1.00 27.61 552 MET A N 1
ATOM 4542 C CA . MET A 1 552 ? 34.972 -45.977 56.955 1.00 27.61 552 MET A CA 1
ATOM 4543 C C . MET A 1 552 ? 34.374 -44.582 57.356 1.00 27.61 552 MET A C 1
ATOM 4545 O O . MET A 1 552 ? 35.161 -43.652 57.527 1.00 27.61 552 MET A O 1
ATOM 4549 N N . ASP A 1 553 ? 33.072 -44.244 57.362 1.00 25.17 553 ASP A N 1
ATOM 4550 C CA . ASP A 1 553 ? 31.839 -44.848 57.934 1.00 25.17 553 ASP A CA 1
ATOM 4551 C C . ASP A 1 553 ? 30.598 -44.608 57.022 1.00 25.17 553 ASP A C 1
ATOM 4553 O O . ASP A 1 553 ? 30.597 -43.642 56.261 1.00 25.17 553 ASP A O 1
ATOM 4557 N N . SER A 1 554 ? 29.618 -45.520 56.857 1.00 28.30 554 SER A N 1
ATOM 4558 C CA . SER A 1 554 ? 28.560 -46.039 57.782 1.00 28.30 554 SER A CA 1
ATOM 4559 C C . SER A 1 554 ? 27.433 -45.005 58.037 1.00 28.30 554 SER A C 1
ATOM 4561 O O . SER A 1 554 ? 27.753 -43.887 58.421 1.00 28.30 554 SER A O 1
ATOM 4563 N N . GLU A 1 555 ? 26.110 -45.222 57.887 1.00 25.97 555 GLU A N 1
ATOM 4564 C CA . GLU A 1 555 ? 25.196 -46.302 57.408 1.00 25.97 555 GLU A CA 1
ATOM 4565 C C . GLU A 1 555 ? 23.856 -45.607 56.944 1.00 25.97 555 GLU A C 1
ATOM 4567 O O . GLU A 1 555 ? 23.616 -44.472 57.349 1.00 25.97 555 GLU A O 1
ATOM 4572 N N . ILE A 1 556 ? 23.047 -46.038 55.945 1.00 25.94 556 ILE A N 1
ATOM 4573 C CA . ILE A 1 556 ? 22.075 -47.175 55.887 1.00 25.94 556 ILE A CA 1
ATOM 4574 C C . ILE A 1 556 ? 20.938 -47.001 56.946 1.00 25.94 556 ILE A C 1
ATOM 4576 O O . ILE A 1 556 ? 21.258 -46.792 58.107 1.00 25.94 556 ILE A O 1
ATOM 4580 N N . LEU A 1 557 ? 19.609 -47.022 56.680 1.00 25.52 557 LEU A N 1
ATOM 4581 C CA . LEU A 1 557 ? 18.758 -47.508 55.558 1.00 25.52 557 LEU A CA 1
ATOM 4582 C C . LEU A 1 557 ? 17.380 -46.753 55.454 1.00 25.52 557 LEU A C 1
ATOM 4584 O O . LEU A 1 557 ? 17.131 -45.803 56.186 1.00 25.52 557 LEU A O 1
ATOM 4588 N N . GLU A 1 558 ? 16.516 -47.204 54.526 1.00 26.39 558 GLU A N 1
ATOM 4589 C CA . GLU A 1 558 ? 15.066 -46.958 54.267 1.00 26.39 558 GLU A CA 1
ATOM 4590 C C . GLU A 1 558 ? 14.169 -46.170 55.259 1.00 26.39 558 GLU A C 1
ATOM 4592 O O . GLU A 1 558 ? 14.151 -46.453 56.451 1.00 26.39 558 GLU A O 1
ATOM 4597 N N . MET A 1 559 ? 13.244 -45.345 54.720 1.00 21.00 559 MET A N 1
ATOM 4598 C CA . MET A 1 559 ? 11.776 -45.606 54.724 1.00 21.00 559 MET A CA 1
ATOM 4599 C C . MET A 1 559 ? 10.937 -44.474 54.072 1.00 21.00 559 MET A C 1
ATOM 4601 O O . MET A 1 559 ? 11.346 -43.321 53.981 1.00 21.00 559 MET A O 1
ATOM 4605 N N . SER A 1 560 ? 9.720 -44.817 53.638 1.00 30.72 560 SER A N 1
ATOM 4606 C CA . SER A 1 560 ? 8.556 -43.925 53.421 1.00 30.72 560 SER A CA 1
ATOM 4607 C C . SER A 1 560 ? 7.399 -44.445 54.304 1.00 30.72 560 SER A C 1
ATOM 4609 O O . SER A 1 560 ? 7.505 -45.601 54.725 1.00 30.72 560 SER A O 1
ATOM 4611 N N . PRO A 1 561 ? 6.286 -43.714 54.561 1.00 42.09 561 PRO A N 1
ATOM 4612 C CA . PRO A 1 561 ? 5.837 -42.425 53.998 1.00 42.09 561 PRO A CA 1
ATOM 4613 C C . PRO A 1 561 ? 5.437 -41.381 55.080 1.00 42.09 561 PRO A C 1
ATOM 4615 O O . PRO A 1 561 ? 5.631 -41.629 56.261 1.00 42.09 561 PRO A O 1
ATOM 4618 N N . GLU A 1 562 ? 4.838 -40.240 54.694 1.00 23.53 562 GLU A N 1
ATOM 4619 C CA . GLU A 1 562 ? 3.472 -39.824 55.115 1.00 23.53 562 GLU A CA 1
ATOM 4620 C C . GLU A 1 562 ? 3.040 -38.468 54.500 1.00 23.53 562 GLU A C 1
ATOM 4622 O O . GLU A 1 562 ? 3.807 -37.829 53.779 1.00 23.53 562 GLU A O 1
ATOM 4627 N N . LYS A 1 563 ? 1.773 -38.073 54.710 1.00 34.09 563 LYS A N 1
ATOM 4628 C CA . LYS A 1 563 ? 1.136 -36.849 54.181 1.00 34.09 563 LYS A CA 1
ATOM 4629 C C . LYS A 1 563 ? 0.866 -35.815 55.283 1.00 34.09 563 LYS A C 1
ATOM 4631 O O . LYS A 1 563 ? 0.707 -36.172 56.445 1.00 34.09 563 LYS A O 1
ATOM 4636 N N . SER A 1 564 ? 0.595 -34.576 54.878 1.00 28.62 564 SER A N 1
ATOM 4637 C CA . SER A 1 564 ? -0.391 -33.719 55.552 1.00 28.62 564 SER A CA 1
ATOM 4638 C C . SER A 1 564 ? -1.243 -32.976 54.510 1.00 28.62 564 SER A C 1
ATOM 4640 O O . SER A 1 564 ? -0.742 -32.583 53.457 1.00 28.62 564 SER A O 1
ATOM 4642 N N . ASP A 1 565 ? -2.554 -32.875 54.754 1.00 27.45 565 ASP A N 1
ATOM 4643 C CA . ASP A 1 565 ? -3.554 -32.467 53.751 1.00 27.45 565 ASP A CA 1
ATOM 4644 C C . ASP A 1 565 ? -3.907 -30.965 53.795 1.00 27.45 565 ASP A C 1
ATOM 4646 O O . ASP A 1 565 ? -3.753 -30.301 54.821 1.00 27.45 565 ASP A O 1
ATOM 4650 N N . GLY A 1 566 ? -4.428 -30.429 52.679 1.00 24.89 566 GLY A N 1
ATOM 4651 C CA . GLY A 1 566 ? -4.733 -28.994 52.549 1.00 24.89 566 GLY A CA 1
ATOM 4652 C C . GLY A 1 566 ? -5.499 -28.550 51.289 1.00 24.89 566 GLY A C 1
ATOM 4653 O O . GLY A 1 566 ? -5.164 -27.504 50.753 1.00 24.89 566 GLY A O 1
ATOM 4654 N N . ILE A 1 567 ? -6.462 -29.363 50.817 1.00 30.06 567 ILE A N 1
ATOM 4655 C CA . ILE A 1 567 ? -7.634 -29.060 49.940 1.00 30.06 567 ILE A CA 1
ATOM 4656 C C . ILE A 1 567 ? -7.591 -27.696 49.194 1.00 30.06 567 ILE A C 1
ATOM 4658 O O . ILE A 1 567 ? -7.647 -26.647 49.826 1.00 30.06 567 ILE A O 1
ATOM 4662 N N . VAL A 1 568 ? -7.560 -27.661 47.853 1.00 30.06 568 VAL A N 1
ATOM 4663 C CA . VAL A 1 568 ? -8.764 -27.643 46.978 1.00 30.06 568 VAL A CA 1
ATOM 4664 C C . VAL A 1 568 ? -8.487 -28.289 45.607 1.00 30.06 568 VAL A C 1
ATOM 4666 O O . VAL A 1 568 ? -7.498 -27.954 44.971 1.00 30.06 568 VAL A O 1
ATOM 4669 N N . GLU A 1 569 ? -9.423 -29.161 45.200 1.00 31.69 569 GLU A N 1
ATOM 4670 C CA . GLU A 1 569 ? -9.837 -29.625 43.851 1.00 31.69 569 GLU A CA 1
ATOM 4671 C C . GLU A 1 569 ? -8.799 -30.017 42.768 1.00 31.69 569 GLU A C 1
ATOM 4673 O O . GLU A 1 569 ? -7.718 -29.460 42.612 1.00 31.69 569 GLU A O 1
ATOM 4678 N N . GLY A 1 570 ? -9.145 -31.060 42.002 1.00 35.97 570 GLY A N 1
ATOM 4679 C CA . GLY A 1 570 ? -8.243 -31.715 41.052 1.00 35.97 570 GLY A CA 1
ATOM 4680 C C . GLY A 1 570 ? -8.276 -31.118 39.644 1.00 35.97 570 GLY A C 1
ATOM 4681 O O . GLY A 1 570 ? -9.343 -30.846 39.101 1.00 35.97 570 GLY A O 1
ATOM 4682 N N . ILE A 1 571 ? -7.097 -31.000 39.028 1.00 40.19 571 ILE A N 1
ATOM 4683 C CA . ILE A 1 571 ? -6.932 -30.678 37.605 1.00 40.19 571 ILE A CA 1
ATOM 4684 C C . ILE A 1 571 ? -6.815 -31.991 36.821 1.00 40.19 571 ILE A C 1
ATOM 4686 O O . ILE A 1 571 ? -5.976 -32.832 37.147 1.00 40.19 571 ILE A O 1
ATOM 4690 N N . ASP A 1 572 ? -7.639 -32.160 35.784 1.00 36.50 572 ASP A N 1
ATOM 4691 C CA . ASP A 1 572 ? -7.571 -33.312 34.880 1.00 36.50 572 ASP A CA 1
ATOM 4692 C C . ASP A 1 572 ? -6.254 -33.302 34.080 1.00 36.50 572 ASP A C 1
ATOM 4694 O O . ASP A 1 572 ? -5.912 -32.335 33.395 1.00 36.50 572 ASP A O 1
ATOM 4698 N N . VAL A 1 573 ? -5.504 -34.403 34.155 1.00 48.12 573 VAL A N 1
ATOM 4699 C CA . VAL A 1 573 ? -4.173 -34.549 33.541 1.00 48.12 573 VAL A CA 1
ATOM 4700 C C . VAL A 1 573 ? -4.253 -34.721 32.008 1.00 48.12 573 VAL A C 1
ATOM 4702 O O . VAL A 1 573 ? -3.230 -34.634 31.312 1.00 48.12 573 VAL A O 1
ATOM 4705 N N . ASN A 1 574 ? -5.464 -34.903 31.469 1.00 53.53 574 ASN A N 1
ATOM 4706 C CA . ASN A 1 574 ? -5.769 -34.924 30.035 1.00 53.53 574 ASN A CA 1
ATOM 4707 C C . ASN A 1 574 ? -6.177 -33.557 29.451 1.00 53.53 574 ASN A C 1
ATOM 4709 O O . ASN A 1 574 ? -6.488 -33.486 28.263 1.00 53.53 574 ASN A O 1
ATOM 4713 N N . GLY A 1 575 ? -6.143 -32.468 30.232 1.00 65.38 575 GLY A N 1
ATOM 4714 C CA . GLY A 1 575 ? -6.396 -31.117 29.712 1.00 65.38 575 GLY A CA 1
ATOM 4715 C C . GLY A 1 575 ? -5.404 -30.676 28.611 1.00 65.38 575 GLY A C 1
ATOM 4716 O O . GLY A 1 575 ? -4.307 -31.245 28.520 1.00 65.38 575 GLY A O 1
ATOM 4717 N N . PRO A 1 576 ? -5.744 -29.663 27.783 1.00 77.31 576 PRO A N 1
ATOM 4718 C CA . PRO A 1 576 ? -4.888 -29.194 26.690 1.00 77.31 576 PRO A CA 1
ATOM 4719 C C . PRO A 1 576 ? -3.549 -28.622 27.174 1.00 77.31 576 PRO A C 1
ATOM 4721 O O . PRO A 1 576 ? -3.411 -28.159 28.311 1.00 77.31 576 PRO A O 1
ATOM 4724 N N . LYS A 1 577 ? -2.526 -28.676 26.311 1.00 89.25 577 LYS A N 1
ATOM 4725 C CA . LYS A 1 577 ? -1.128 -28.414 26.688 1.00 89.25 577 LYS A CA 1
ATOM 4726 C C . LYS A 1 577 ? -0.446 -27.474 25.696 1.00 89.25 577 LYS A C 1
ATOM 4728 O O . LYS A 1 577 ? -0.502 -27.688 24.490 1.00 89.25 577 LYS A O 1
ATOM 4733 N N . ALA A 1 578 ? 0.233 -26.461 26.226 1.00 91.81 578 ALA A N 1
ATOM 4734 C CA . ALA A 1 578 ? 1.112 -25.562 25.496 1.00 91.81 578 ALA A CA 1
ATOM 4735 C C . ALA A 1 578 ? 2.440 -26.265 25.174 1.00 91.81 578 ALA A C 1
ATOM 4737 O O . ALA A 1 578 ? 3.172 -26.657 26.089 1.00 91.81 578 ALA A O 1
ATOM 4738 N N . GLN A 1 579 ? 2.772 -26.391 23.890 1.00 94.25 579 GLN A N 1
ATOM 4739 C CA . GLN A 1 579 ? 4.084 -26.839 23.424 1.00 94.25 579 GLN A CA 1
ATOM 4740 C C . GLN A 1 579 ? 4.990 -25.628 23.173 1.00 94.25 579 GLN A C 1
ATOM 4742 O O . GLN A 1 579 ? 4.789 -24.873 22.223 1.00 94.25 579 GLN A O 1
ATOM 4747 N N . LEU A 1 580 ? 6.008 -25.432 24.008 1.00 95.19 580 LEU A N 1
ATOM 4748 C CA . LEU A 1 580 ? 6.858 -24.243 23.951 1.00 95.19 580 LEU A CA 1
ATOM 4749 C C . LEU A 1 580 ? 8.269 -24.602 23.492 1.00 95.19 580 LEU A C 1
ATOM 4751 O O . LEU A 1 580 ? 8.963 -25.390 24.135 1.00 95.19 580 LEU A O 1
ATOM 4755 N N . MET A 1 581 ? 8.701 -23.994 22.389 1.00 96.00 581 MET A N 1
ATOM 4756 C CA . MET A 1 581 ? 10.057 -24.117 21.855 1.00 96.00 581 MET A CA 1
ATOM 4757 C C . MET A 1 581 ? 10.924 -22.982 22.406 1.00 96.00 581 MET A C 1
ATOM 4759 O O . MET A 1 581 ? 10.928 -21.868 21.874 1.00 96.00 581 MET A O 1
ATOM 4763 N N . LEU A 1 582 ? 11.655 -23.260 23.483 1.00 96.12 582 LEU A N 1
ATOM 4764 C CA . LEU A 1 582 ? 12.599 -22.330 24.092 1.00 96.12 582 LEU A CA 1
ATOM 4765 C C . LEU A 1 582 ? 13.864 -22.210 23.241 1.00 96.12 582 LEU A C 1
ATOM 4767 O O . LEU A 1 582 ? 14.398 -23.208 22.750 1.00 96.12 582 LEU A O 1
ATOM 4771 N N . ARG A 1 583 ? 14.363 -20.983 23.079 1.00 95.75 583 ARG A N 1
ATOM 4772 C CA . ARG A 1 583 ? 15.622 -20.677 22.384 1.00 95.75 583 ARG A CA 1
ATOM 4773 C C . ARG A 1 583 ? 16.495 -19.799 23.265 1.00 95.75 583 ARG A C 1
ATOM 4775 O O . ARG A 1 583 ? 16.088 -18.692 23.609 1.00 95.75 583 ARG A O 1
ATOM 4782 N N . TYR A 1 584 ? 17.675 -20.292 23.619 1.00 95.62 584 TYR A N 1
ATOM 4783 C CA . TYR A 1 584 ? 18.566 -19.657 24.588 1.00 95.62 584 TYR A CA 1
ATOM 4784 C C . TYR A 1 584 ? 19.674 -18.818 23.914 1.00 95.62 584 TYR A C 1
ATOM 4786 O O . TYR A 1 584 ? 20.008 -19.071 22.751 1.00 95.62 584 TYR A O 1
ATOM 4794 N N . PRO A 1 585 ? 20.286 -17.843 24.623 1.00 91.44 585 PRO A N 1
ATOM 4795 C CA . PRO A 1 585 ? 21.368 -17.004 24.091 1.00 91.44 585 PRO A CA 1
ATOM 4796 C C . PRO A 1 585 ? 22.617 -17.772 23.638 1.00 91.44 585 PRO A C 1
ATOM 4798 O O . PRO A 1 585 ? 23.371 -17.275 22.809 1.00 91.44 585 PRO A O 1
ATOM 4801 N N . ASP A 1 586 ? 22.840 -18.978 24.164 1.00 88.81 586 ASP A N 1
ATOM 4802 C CA . ASP A 1 586 ? 23.954 -19.860 23.791 1.00 88.81 586 ASP A CA 1
ATOM 4803 C C . ASP A 1 586 ? 23.665 -20.714 22.536 1.00 88.81 586 ASP A C 1
ATOM 4805 O O . ASP A 1 586 ? 24.439 -21.604 22.186 1.00 88.81 586 ASP A O 1
ATOM 4809 N N . GLY A 1 587 ? 22.534 -20.466 21.867 1.00 85.62 587 GLY A N 1
ATOM 4810 C CA . GLY A 1 587 ? 22.092 -21.179 20.671 1.00 85.62 587 GLY A CA 1
ATOM 4811 C C . GLY A 1 587 ? 21.358 -22.496 20.942 1.00 85.62 587 GLY A C 1
ATOM 4812 O O . GLY A 1 587 ? 20.784 -23.056 19.998 1.00 85.62 587 GLY A O 1
ATOM 4813 N N . LYS A 1 588 ? 21.317 -22.983 22.193 1.00 91.06 588 LYS A N 1
ATOM 4814 C CA . LYS A 1 588 ? 20.564 -24.194 22.548 1.00 91.06 588 LYS A CA 1
ATOM 4815 C C . LYS A 1 588 ? 19.061 -23.983 22.379 1.00 91.06 588 LYS A C 1
ATOM 4817 O O . LYS A 1 588 ? 18.540 -22.864 22.406 1.00 91.06 588 LYS A O 1
ATOM 4822 N N . ARG A 1 589 ? 18.354 -25.099 22.209 1.00 93.81 589 ARG A N 1
ATOM 4823 C CA . ARG A 1 589 ? 16.895 -25.152 22.089 1.00 93.81 589 ARG A CA 1
ATOM 4824 C C . ARG A 1 589 ? 16.356 -26.254 22.981 1.00 93.81 589 ARG A C 1
ATOM 4826 O O . ARG A 1 589 ? 16.991 -27.298 23.098 1.00 93.81 589 ARG A O 1
ATOM 4833 N N . GLU A 1 590 ? 15.193 -26.026 23.566 1.00 94.44 590 GLU A N 1
ATOM 4834 C CA . GLU A 1 590 ? 14.508 -27.004 24.406 1.00 94.44 590 GLU A CA 1
ATOM 4835 C C . GLU A 1 590 ? 13.007 -26.940 24.141 1.00 94.44 590 GLU A C 1
ATOM 4837 O O . GLU A 1 590 ? 12.425 -25.858 24.119 1.00 94.44 590 GLU A O 1
ATOM 4842 N N . GLN A 1 591 ? 12.379 -28.095 23.928 1.00 94.75 591 GLN A N 1
ATOM 4843 C CA . GLN A 1 591 ? 10.929 -28.195 23.827 1.00 94.75 591 GLN A CA 1
ATOM 4844 C C . GLN A 1 591 ? 10.376 -28.601 25.188 1.00 94.75 591 GLN A C 1
ATOM 4846 O O . GLN A 1 591 ? 10.734 -29.656 25.710 1.00 94.75 591 GLN A O 1
ATOM 4851 N N . ILE A 1 592 ? 9.493 -27.779 25.748 1.00 93.94 592 ILE A N 1
ATOM 4852 C CA . ILE A 1 592 ? 8.779 -28.090 26.988 1.00 93.94 592 ILE A CA 1
ATOM 4853 C C . ILE A 1 592 ? 7.278 -28.159 26.731 1.00 93.94 592 ILE A C 1
ATOM 4855 O O . ILE A 1 592 ? 6.763 -27.549 25.795 1.00 93.94 592 ILE A O 1
ATOM 4859 N N . THR A 1 593 ? 6.574 -28.906 27.575 1.00 94.06 593 THR A N 1
ATOM 4860 C CA . THR A 1 593 ? 5.113 -29.016 27.540 1.00 94.06 593 THR A CA 1
ATOM 4861 C C . THR A 1 593 ? 4.560 -28.629 28.905 1.00 94.06 593 THR A C 1
ATOM 4863 O O . THR A 1 593 ? 4.998 -29.169 29.920 1.00 94.06 593 THR A O 1
ATOM 4866 N N . LEU A 1 594 ? 3.617 -27.689 28.936 1.00 92.50 594 LEU A N 1
ATOM 4867 C CA . LEU A 1 594 ? 2.946 -27.208 30.149 1.00 92.50 594 LEU A CA 1
ATOM 4868 C C . LEU A 1 594 ? 1.420 -27.242 29.932 1.00 92.50 594 LEU A C 1
ATOM 4870 O O . LEU A 1 594 ? 0.991 -27.063 28.796 1.00 92.50 594 LEU A O 1
ATOM 4874 N N . PRO A 1 595 ? 0.579 -27.454 30.962 1.00 93.19 595 PRO A N 1
ATOM 4875 C CA . PRO A 1 595 ? -0.875 -27.290 30.833 1.00 93.19 595 PRO A CA 1
ATOM 4876 C C . PRO A 1 595 ? -1.240 -25.887 30.330 1.00 93.19 595 PRO A C 1
ATOM 4878 O O . PRO A 1 595 ? -0.578 -24.921 30.710 1.00 93.19 595 PRO A O 1
ATOM 4881 N N . GLU A 1 596 ? -2.290 -25.737 29.520 1.00 88.88 596 GLU A N 1
ATOM 4882 C CA . GLU A 1 596 ? -2.706 -24.411 29.021 1.00 88.88 596 GLU A CA 1
ATOM 4883 C C . GLU A 1 596 ? -3.079 -23.442 30.161 1.00 88.88 596 GLU A C 1
ATOM 4885 O O . GLU A 1 596 ? -2.799 -22.246 30.073 1.00 88.88 596 GLU A O 1
ATOM 4890 N N . GLN A 1 597 ? -3.628 -23.974 31.264 1.00 90.31 597 GLN A N 1
ATOM 4891 C CA . GLN A 1 597 ? -4.020 -23.220 32.459 1.00 90.31 597 GLN A CA 1
ATOM 4892 C C . GLN A 1 597 ? -2.840 -22.977 33.419 1.00 90.31 597 GLN A C 1
ATOM 4894 O O . GLN A 1 597 ? -3.012 -22.375 34.480 1.00 90.31 597 GLN A O 1
ATOM 4899 N N . ALA A 1 598 ? -1.628 -23.438 33.085 1.00 92.25 598 ALA A N 1
ATOM 4900 C CA . ALA A 1 598 ? -0.440 -23.079 33.848 1.00 92.25 598 ALA A CA 1
ATOM 4901 C C . ALA A 1 598 ? -0.198 -21.568 33.740 1.00 92.25 598 ALA A C 1
ATOM 4903 O O . ALA A 1 598 ? -0.357 -20.973 32.676 1.00 92.25 598 ALA A O 1
ATOM 4904 N N . LYS A 1 599 ? 0.215 -20.938 34.841 1.00 95.56 599 LYS A N 1
ATOM 4905 C CA . LYS A 1 599 ? 0.528 -19.505 34.856 1.00 95.56 599 LYS A CA 1
ATOM 4906 C C . LYS A 1 599 ? 1.807 -19.199 34.078 1.00 95.56 599 LYS A C 1
ATOM 4908 O O . LYS A 1 599 ? 2.758 -19.983 34.121 1.00 95.56 599 LYS A O 1
ATOM 4913 N N . LEU A 1 600 ? 1.893 -18.018 33.468 1.00 94.56 600 LEU A N 1
ATOM 4914 C CA . LEU A 1 600 ? 3.098 -17.508 32.803 1.00 94.56 600 LEU A CA 1
ATOM 4915 C C . LEU A 1 600 ? 4.321 -17.510 33.747 1.00 94.56 600 LEU A C 1
ATOM 4917 O O . LEU A 1 600 ? 5.445 -17.778 33.318 1.00 94.56 600 LEU A O 1
ATOM 4921 N N . LEU A 1 601 ? 4.108 -17.336 35.057 1.00 93.44 601 LEU A N 1
ATOM 4922 C CA . LEU A 1 601 ? 5.135 -17.503 36.090 1.00 93.44 601 LEU A CA 1
ATOM 4923 C C . LEU A 1 601 ? 5.819 -18.888 36.079 1.00 93.44 601 LEU A C 1
ATOM 4925 O O . LEU A 1 601 ? 6.991 -18.984 36.445 1.00 93.44 601 LEU A O 1
ATOM 4929 N N . ALA A 1 602 ? 5.133 -19.961 35.670 1.00 93.62 602 ALA A N 1
ATOM 4930 C CA . ALA A 1 602 ? 5.722 -21.299 35.571 1.00 93.62 602 ALA A CA 1
ATOM 4931 C C . ALA A 1 602 ? 6.777 -21.374 34.453 1.00 93.62 602 ALA A C 1
ATOM 4933 O O . ALA A 1 602 ? 7.852 -21.937 34.660 1.00 93.62 602 ALA A O 1
ATOM 4934 N N . LEU A 1 603 ? 6.513 -20.729 33.312 1.00 94.81 603 LEU A N 1
ATOM 4935 C CA . LEU A 1 603 ? 7.467 -20.589 32.208 1.00 94.81 603 LEU A CA 1
ATOM 4936 C C . LEU A 1 603 ? 8.699 -19.774 32.631 1.00 94.81 603 LEU A C 1
ATOM 4938 O O . LEU A 1 603 ? 9.833 -20.184 32.385 1.00 94.81 603 LEU A O 1
ATOM 4942 N N . VAL A 1 604 ? 8.479 -18.656 33.331 1.00 94.62 604 VAL A N 1
ATOM 4943 C CA . VAL A 1 604 ? 9.554 -17.810 33.879 1.00 94.62 604 VAL A CA 1
ATOM 4944 C C . VAL A 1 604 ? 10.427 -18.597 34.865 1.00 94.62 604 VAL A C 1
ATOM 4946 O O . VAL A 1 604 ? 11.651 -18.587 34.739 1.00 94.62 604 VAL A O 1
ATOM 4949 N N . LYS A 1 605 ? 9.818 -19.336 35.804 1.00 94.44 605 LYS A N 1
ATOM 4950 C CA . LYS A 1 605 ? 10.539 -20.195 36.761 1.00 94.44 605 LYS A CA 1
ATOM 4951 C C . LYS A 1 605 ? 11.305 -21.327 36.073 1.00 94.44 605 LYS A C 1
ATOM 4953 O O . LYS A 1 605 ? 12.426 -21.626 36.479 1.00 94.44 605 LYS A O 1
ATOM 4958 N N . HIS A 1 606 ? 10.747 -21.924 35.017 1.00 94.75 606 HIS A N 1
ATOM 4959 C CA . HIS A 1 606 ? 11.458 -22.925 34.224 1.00 94.75 606 HIS A CA 1
ATOM 4960 C C . HIS A 1 606 ? 12.724 -22.325 33.593 1.00 94.75 606 HIS A C 1
ATOM 4962 O O . HIS A 1 606 ? 13.814 -22.855 33.796 1.00 94.75 606 HIS A O 1
ATOM 4968 N N . VAL A 1 607 ? 12.623 -21.187 32.899 1.00 94.88 607 VAL A N 1
ATOM 4969 C CA . VAL A 1 607 ? 13.787 -20.524 32.279 1.00 94.88 607 VAL A CA 1
ATOM 4970 C C . VAL A 1 607 ? 14.820 -20.077 33.327 1.00 94.88 607 VAL A C 1
ATOM 4972 O O . VAL A 1 607 ? 16.021 -20.263 33.123 1.00 94.88 607 VAL A O 1
ATOM 4975 N N . GLN A 1 608 ? 14.376 -19.605 34.495 1.00 94.50 608 GLN A N 1
ATOM 4976 C CA . GLN A 1 608 ? 15.256 -19.287 35.624 1.00 94.50 608 GLN A CA 1
ATOM 4977 C C . GLN A 1 608 ? 16.023 -20.522 36.133 1.00 94.50 608 GLN A C 1
ATOM 4979 O O . GLN A 1 608 ? 17.226 -20.427 36.375 1.00 94.50 608 GLN A O 1
ATOM 4984 N N . SER A 1 609 ? 15.379 -21.696 36.213 1.00 93.81 609 SER A N 1
ATOM 4985 C CA . SER A 1 609 ? 16.038 -22.958 36.605 1.00 93.81 609 SER A CA 1
ATOM 4986 C C . SER A 1 609 ? 17.131 -23.422 35.629 1.00 93.81 609 SER A C 1
ATOM 4988 O O . SER A 1 609 ? 18.010 -24.194 36.004 1.00 93.81 609 SER A O 1
ATOM 4990 N N . LYS A 1 610 ? 17.117 -22.908 34.392 1.00 93.00 610 LYS A N 1
ATOM 4991 C CA . LYS A 1 610 ? 18.103 -23.188 33.335 1.00 93.00 610 LYS A CA 1
ATOM 4992 C C . LYS A 1 610 ? 19.292 -22.217 33.341 1.00 93.00 610 LYS A C 1
ATOM 4994 O O . LYS A 1 610 ? 20.121 -22.270 32.439 1.00 93.00 610 LYS A O 1
ATOM 4999 N N . GLY A 1 611 ? 19.387 -21.343 34.347 1.00 92.75 611 GLY A N 1
ATOM 5000 C CA . GLY A 1 611 ? 20.478 -20.373 34.498 1.00 92.75 611 GLY A CA 1
ATOM 5001 C C . GLY A 1 611 ? 20.207 -18.994 33.888 1.00 92.75 611 GLY A C 1
ATOM 5002 O O . GLY A 1 611 ? 21.120 -18.172 33.842 1.00 92.75 611 GLY A O 1
ATOM 5003 N N . TYR A 1 612 ? 18.971 -18.713 33.460 1.00 94.38 612 TYR A N 1
ATOM 5004 C CA . TYR A 1 612 ? 18.577 -17.439 32.846 1.00 94.38 612 TYR A CA 1
ATOM 5005 C C . TYR A 1 612 ? 17.623 -16.648 33.767 1.00 94.38 612 TYR A C 1
ATOM 5007 O O . TYR A 1 612 ? 16.407 -16.672 33.570 1.00 94.38 612 TYR A O 1
ATOM 5015 N N . PRO A 1 613 ? 18.142 -15.968 34.810 1.00 92.56 613 PRO A N 1
ATOM 5016 C CA . PRO A 1 613 ? 17.334 -15.186 35.748 1.00 92.56 613 PRO A CA 1
ATOM 5017 C C . PRO A 1 613 ? 16.604 -14.023 35.063 1.00 92.56 613 PRO A C 1
ATOM 5019 O O . PRO A 1 613 ? 17.193 -13.298 34.257 1.00 92.56 613 PRO A O 1
ATOM 5022 N N . ASN A 1 614 ?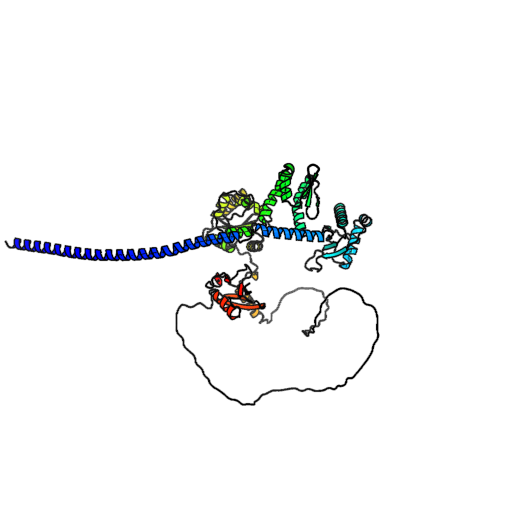 15.331 -13.813 35.417 1.00 89.56 614 ASN A N 1
ATOM 5023 C CA . ASN A 1 614 ? 14.465 -12.778 34.833 1.00 89.56 614 ASN A CA 1
ATOM 5024 C C . ASN A 1 614 ? 14.979 -11.353 35.123 1.00 89.56 614 ASN A C 1
ATOM 5026 O O . ASN A 1 614 ? 14.647 -10.408 34.424 1.00 89.56 614 ASN A O 1
ATOM 5030 N N . GLU A 1 615 ? 15.837 -11.180 36.123 1.00 89.69 615 GLU A N 1
ATOM 5031 C CA . GLU A 1 615 ? 16.527 -9.926 36.426 1.00 89.69 615 GLU A CA 1
ATOM 5032 C C . GLU A 1 615 ? 17.485 -9.498 35.297 1.00 89.69 615 GLU A C 1
ATOM 5034 O O . GLU A 1 615 ? 17.677 -8.304 35.076 1.00 89.69 615 GLU A O 1
ATOM 5039 N N . ARG A 1 616 ? 18.066 -10.465 34.569 1.00 91.62 616 ARG A N 1
ATOM 5040 C CA . ARG A 1 616 ? 19.065 -10.253 33.503 1.00 91.62 616 ARG A CA 1
ATOM 5041 C C . ARG A 1 616 ? 18.551 -10.609 32.106 1.00 91.62 616 ARG A C 1
ATOM 5043 O O . ARG A 1 616 ? 18.997 -10.019 31.127 1.00 91.62 616 ARG A O 1
ATOM 5050 N N . PHE A 1 617 ? 17.615 -11.546 32.005 1.00 93.44 617 PHE A N 1
ATOM 5051 C CA . PHE A 1 617 ? 17.058 -12.022 30.741 1.00 93.44 617 PHE A CA 1
ATOM 5052 C C . PHE A 1 617 ? 15.572 -11.666 30.616 1.00 93.44 617 PHE A C 1
ATOM 5054 O O . PHE A 1 617 ? 14.881 -11.435 31.608 1.00 93.44 617 PHE A O 1
ATOM 5061 N N . GLU A 1 618 ? 15.071 -11.596 29.388 1.00 94.25 618 GLU A N 1
ATOM 5062 C CA . GLU A 1 618 ? 13.654 -11.428 29.076 1.00 94.25 618 GLU A CA 1
ATOM 5063 C C . GLU A 1 618 ? 13.169 -12.473 28.067 1.00 94.25 618 GLU A C 1
ATOM 5065 O O . GLU A 1 618 ? 13.953 -13.043 27.306 1.00 94.25 618 GLU A O 1
ATOM 5070 N N . LEU A 1 619 ? 11.857 -12.719 28.079 1.00 94.75 619 LEU A N 1
ATOM 5071 C CA . LEU A 1 619 ? 11.187 -13.680 27.208 1.00 94.75 619 LEU A CA 1
ATOM 5072 C C . LEU A 1 619 ? 10.436 -12.952 26.087 1.00 94.75 619 LEU A C 1
ATOM 5074 O O . LEU A 1 619 ? 9.682 -12.008 26.346 1.00 94.75 619 LEU A O 1
ATOM 5078 N N . LEU A 1 620 ? 10.633 -13.403 24.849 1.00 93.50 620 LEU A N 1
ATOM 5079 C CA . LEU A 1 620 ? 10.154 -12.759 23.625 1.00 93.50 620 LEU A CA 1
ATOM 5080 C C . LEU A 1 620 ? 9.486 -13.768 22.680 1.00 93.50 620 LEU A C 1
ATOM 5082 O O . LEU A 1 620 ? 10.067 -14.813 22.399 1.00 93.50 620 LEU A O 1
ATOM 5086 N N . THR A 1 621 ? 8.323 -13.434 22.120 1.00 91.88 621 THR A N 1
ATOM 5087 C CA . THR A 1 621 ? 7.774 -14.130 20.935 1.00 91.88 621 THR A CA 1
ATOM 5088 C C . THR A 1 621 ? 8.345 -13.533 19.644 1.00 91.88 621 THR A C 1
ATOM 5090 O O . THR A 1 621 ? 8.880 -12.419 19.653 1.00 91.88 621 THR A O 1
ATOM 5093 N N . ASN A 1 622 ? 8.240 -14.246 18.516 1.00 74.19 622 ASN A N 1
ATOM 5094 C CA . ASN A 1 622 ? 8.809 -13.784 17.242 1.00 74.19 622 ASN A CA 1
ATOM 5095 C C . ASN A 1 622 ? 7.878 -12.836 16.464 1.00 74.19 622 ASN A C 1
ATOM 5097 O O . ASN A 1 622 ? 8.296 -11.744 16.079 1.00 74.19 622 ASN A O 1
ATOM 5101 N N . PHE A 1 623 ? 6.622 -13.236 16.231 1.00 53.78 623 PHE A N 1
ATOM 5102 C CA . PHE A 1 623 ? 5.663 -12.446 15.457 1.00 53.78 623 PHE A CA 1
ATOM 5103 C C . PHE A 1 623 ? 4.214 -12.650 15.949 1.00 53.78 623 PHE A C 1
ATOM 5105 O O . PHE A 1 623 ? 3.761 -13.789 15.963 1.00 53.78 623 PHE A O 1
ATOM 5112 N N . PRO A 1 624 ? 3.482 -11.580 16.321 1.00 69.56 624 PRO A N 1
ATOM 5113 C CA . PRO A 1 624 ? 3.999 -10.239 16.598 1.00 69.56 624 PRO A CA 1
ATOM 5114 C C . PRO A 1 624 ? 5.015 -10.292 17.752 1.00 69.56 624 PRO A C 1
ATOM 5116 O O . PRO A 1 624 ? 4.812 -11.013 18.728 1.00 69.56 624 PRO A O 1
ATOM 5119 N N . ARG A 1 625 ? 6.120 -9.538 17.652 1.00 84.25 625 ARG A N 1
ATOM 5120 C CA . ARG A 1 625 ? 7.203 -9.573 18.651 1.00 84.25 625 ARG A CA 1
ATOM 5121 C C . ARG A 1 625 ? 6.741 -8.959 19.976 1.00 84.25 625 ARG A C 1
ATOM 5123 O O . ARG A 1 625 ? 6.723 -7.737 20.117 1.00 84.25 625 ARG A O 1
ATOM 5130 N N . ARG A 1 626 ? 6.386 -9.794 20.955 1.00 91.44 626 ARG A N 1
ATOM 5131 C CA . ARG A 1 626 ? 5.897 -9.374 22.280 1.00 91.44 626 ARG A CA 1
ATOM 5132 C C . ARG A 1 626 ? 6.944 -9.673 23.350 1.00 91.44 626 ARG A C 1
ATOM 5134 O O . ARG A 1 626 ? 7.451 -10.787 23.429 1.00 91.44 626 ARG A O 1
ATOM 5141 N N . LYS A 1 627 ? 7.230 -8.684 24.202 1.00 91.12 627 LYS A N 1
ATOM 5142 C CA . LYS A 1 627 ? 7.938 -8.872 25.478 1.00 91.12 627 LYS A CA 1
ATOM 5143 C C . LYS A 1 627 ? 6.957 -9.474 26.483 1.00 91.12 627 LYS A C 1
ATOM 5145 O O . LYS A 1 627 ? 6.022 -8.795 26.899 1.00 91.12 627 LYS A O 1
ATOM 5150 N N . LEU A 1 628 ? 7.159 -10.727 26.883 1.00 89.62 628 LEU A N 1
ATOM 5151 C CA . LEU A 1 628 ? 6.299 -11.385 27.880 1.00 89.62 628 LEU A CA 1
ATOM 5152 C C . LEU A 1 628 ? 6.520 -10.815 29.293 1.00 89.62 628 LEU A C 1
ATOM 5154 O O . LEU A 1 628 ? 5.654 -10.940 30.148 1.00 89.62 628 LEU A O 1
ATOM 5158 N N . SER A 1 629 ? 7.630 -10.102 29.509 1.00 83.38 629 SER A N 1
ATOM 5159 C CA . SER A 1 629 ? 7.904 -9.273 30.692 1.00 83.38 629 SER A CA 1
ATOM 5160 C C . SER A 1 629 ? 6.984 -8.048 30.839 1.00 83.38 629 SER A C 1
ATOM 5162 O O . SER A 1 629 ? 7.044 -7.374 31.864 1.00 83.38 629 SER A O 1
ATOM 5164 N N . HIS A 1 630 ? 6.152 -7.736 29.834 1.00 85.44 630 HIS A N 1
ATOM 5165 C CA . HIS A 1 630 ? 5.110 -6.699 29.904 1.00 85.44 630 HIS A CA 1
ATOM 5166 C C . HIS A 1 630 ? 3.723 -7.264 30.269 1.00 85.44 630 HIS A C 1
ATOM 5168 O O . HIS A 1 630 ? 2.761 -6.502 30.357 1.00 85.44 630 HIS A O 1
ATOM 5174 N N . LEU A 1 631 ? 3.597 -8.585 30.425 1.00 87.62 631 LEU A N 1
ATOM 5175 C CA . LEU A 1 631 ? 2.367 -9.250 30.850 1.00 87.62 631 LEU A CA 1
ATOM 5176 C C . LEU A 1 631 ? 2.415 -9.503 32.361 1.00 87.62 631 LEU A C 1
ATOM 5178 O O . LEU A 1 631 ? 3.494 -9.637 32.939 1.00 87.62 631 LEU A O 1
ATOM 5182 N N . ASP A 1 632 ? 1.248 -9.598 32.993 1.00 86.88 632 ASP A N 1
ATOM 5183 C CA . ASP A 1 632 ? 1.161 -10.100 34.364 1.00 86.88 632 ASP A CA 1
ATOM 5184 C C . ASP A 1 632 ? 1.542 -11.593 34.374 1.00 86.88 632 ASP A C 1
ATOM 5186 O O . ASP A 1 632 ? 1.102 -12.361 33.520 1.00 86.88 632 ASP A O 1
ATOM 5190 N N . TYR A 1 633 ? 2.390 -12.013 35.314 1.00 91.06 633 TYR A N 1
ATOM 5191 C CA . TYR A 1 633 ? 2.838 -13.402 35.410 1.00 91.06 633 TYR A CA 1
ATOM 5192 C C . TYR A 1 633 ? 1.770 -14.342 35.988 1.00 91.06 633 TYR A C 1
ATOM 5194 O O . TYR A 1 633 ? 1.941 -15.563 35.901 1.00 91.06 633 TYR A O 1
ATOM 5202 N N . ASP A 1 634 ? 0.689 -13.802 36.559 1.00 90.50 634 ASP A N 1
ATOM 5203 C CA . ASP A 1 634 ? -0.428 -14.583 37.090 1.00 90.50 634 ASP A CA 1
ATOM 5204 C C . ASP A 1 634 ? -1.475 -15.008 36.039 1.00 90.50 634 ASP A C 1
ATOM 5206 O O . ASP A 1 634 ? -2.328 -15.833 36.371 1.00 90.50 634 ASP A O 1
ATOM 5210 N N . ILE A 1 635 ? -1.392 -14.535 34.786 1.00 93.25 635 ILE A N 1
ATOM 5211 C CA . ILE A 1 635 ? -2.239 -15.030 33.678 1.00 93.25 635 ILE A CA 1
ATOM 5212 C C . ILE A 1 635 ? -1.808 -16.428 33.217 1.00 93.25 635 ILE A C 1
ATOM 5214 O O . ILE A 1 635 ? -0.649 -16.821 33.383 1.00 93.25 635 ILE A O 1
ATOM 5218 N N . THR A 1 636 ? -2.718 -17.168 32.593 1.00 94.94 636 THR A N 1
ATOM 5219 C CA . THR A 1 636 ? -2.446 -18.480 31.984 1.00 94.94 636 THR A CA 1
ATOM 5220 C C . THR A 1 636 ? -1.598 -18.385 30.707 1.00 94.94 636 THR A C 1
ATOM 5222 O O . THR A 1 636 ? -1.520 -17.338 30.061 1.00 94.94 636 THR A O 1
ATOM 5225 N N . LEU A 1 637 ? -0.973 -19.492 30.288 1.00 91.69 637 LEU A N 1
ATOM 5226 C CA . LEU A 1 637 ? -0.288 -19.575 28.987 1.00 91.69 637 LEU A CA 1
ATOM 5227 C C . LEU A 1 637 ? -1.262 -19.374 27.812 1.00 91.69 637 LEU A C 1
ATOM 5229 O O . LEU A 1 637 ? -0.867 -18.825 26.780 1.00 91.69 637 LEU A O 1
ATOM 5233 N N . GLN A 1 638 ? -2.532 -19.751 27.990 1.00 90.06 638 GLN A N 1
ATOM 5234 C CA . GLN A 1 638 ? -3.605 -19.509 27.026 1.00 90.06 638 GLN A CA 1
ATOM 5235 C C . GLN A 1 638 ? -3.884 -18.002 26.865 1.00 90.06 638 GLN A C 1
ATOM 5237 O O . GLN A 1 638 ? -3.785 -17.479 25.756 1.00 90.06 638 GLN A O 1
ATOM 5242 N N . GLU A 1 639 ? -4.120 -17.273 27.962 1.00 90.62 639 GLU A N 1
ATOM 5243 C CA . GLU A 1 639 ? -4.342 -15.812 27.965 1.00 90.62 639 GLU A CA 1
ATOM 5244 C C . GLU A 1 639 ? -3.101 -15.016 27.531 1.00 90.62 639 GLU A C 1
ATOM 5246 O O . GLU A 1 639 ? -3.209 -13.969 26.888 1.00 90.62 639 GLU A O 1
ATOM 5251 N N . ALA A 1 640 ? -1.901 -15.522 27.829 1.00 89.19 640 ALA A N 1
ATOM 5252 C CA . ALA A 1 640 ? -0.661 -14.967 27.300 1.00 89.19 640 ALA A CA 1
ATOM 5253 C C . ALA A 1 640 ? -0.575 -15.087 25.765 1.00 89.19 640 ALA A C 1
ATOM 5255 O O . ALA A 1 640 ? 0.171 -14.325 25.142 1.00 89.19 640 ALA A O 1
ATOM 5256 N N . GLY A 1 641 ? -1.342 -15.986 25.139 1.00 89.19 641 GLY A N 1
ATOM 5257 C CA . GLY A 1 641 ? -1.286 -16.286 23.709 1.00 89.19 641 GLY A CA 1
ATOM 5258 C C . GLY A 1 641 ? -0.078 -17.149 23.343 1.00 89.19 641 GLY A C 1
ATOM 5259 O O . GLY A 1 641 ? 0.598 -16.851 22.365 1.00 89.19 641 GLY A O 1
ATOM 5260 N N . LEU A 1 642 ? 0.226 -18.158 24.167 1.00 90.38 642 LEU A N 1
ATOM 5261 C CA . LEU A 1 642 ? 1.339 -19.105 23.998 1.0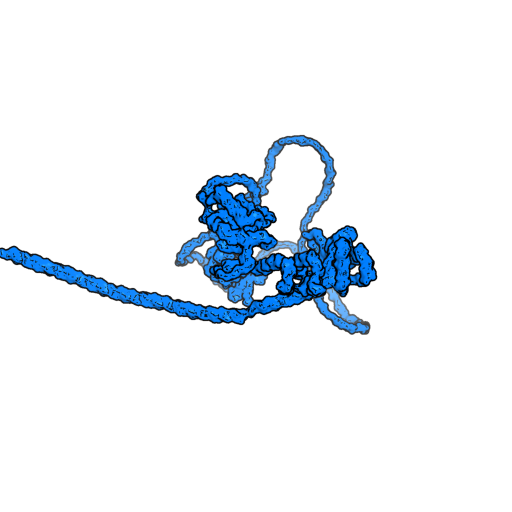0 90.38 642 LEU A CA 1
ATOM 5262 C C . LEU A 1 642 ? 0.847 -20.545 23.721 1.00 90.38 642 LEU A C 1
ATOM 5264 O O . LEU A 1 642 ? 1.620 -21.499 23.790 1.00 90.38 642 LEU A O 1
ATOM 5268 N N . CYS A 1 643 ? -0.446 -20.704 23.427 1.00 87.88 643 CYS A N 1
ATOM 5269 C CA . CYS A 1 643 ? -1.111 -21.972 23.121 1.00 87.88 643 CYS A CA 1
ATOM 5270 C C . CYS A 1 643 ? -1.653 -21.962 21.677 1.00 87.88 643 CYS A C 1
ATOM 5272 O O . CYS A 1 643 ? -2.064 -20.901 21.207 1.00 87.88 643 CYS A O 1
ATOM 5274 N N . PRO A 1 644 ? -1.718 -23.116 20.981 1.00 85.69 644 PRO A N 1
ATOM 5275 C CA . PRO A 1 644 ? -1.272 -24.442 21.423 1.00 85.69 644 PRO A CA 1
ATOM 5276 C C . PRO A 1 644 ? 0.247 -24.650 21.300 1.00 85.69 644 PRO A C 1
ATOM 5278 O O . PRO A 1 644 ? 0.806 -25.459 22.038 1.00 85.69 644 PRO A O 1
ATOM 5281 N N . GLN A 1 645 ? 0.928 -23.910 20.419 1.00 91.56 645 GLN A N 1
ATOM 5282 C CA . GLN A 1 645 ? 2.376 -23.994 20.215 1.00 91.56 645 GLN A CA 1
ATOM 5283 C C . GLN A 1 645 ? 2.971 -22.603 19.947 1.00 91.56 645 GLN A C 1
ATOM 5285 O O . GLN A 1 645 ? 2.404 -21.835 19.176 1.00 91.56 645 GLN A O 1
ATOM 5290 N N . GLU A 1 646 ? 4.121 -22.285 20.551 1.00 92.75 646 GLU A N 1
ATOM 5291 C CA . GLU A 1 646 ? 4.835 -21.012 20.342 1.00 92.75 646 GLU A CA 1
ATOM 5292 C C . GLU A 1 646 ? 6.357 -21.177 20.541 1.00 92.75 646 GLU A C 1
ATOM 5294 O O . GLU A 1 646 ? 6.832 -22.043 21.283 1.00 92.75 646 GLU A O 1
ATOM 5299 N N . THR A 1 647 ? 7.152 -20.336 19.876 1.00 94.56 647 THR A N 1
ATOM 5300 C CA . THR A 1 647 ? 8.604 -20.226 20.059 1.00 94.56 647 THR A CA 1
ATOM 5301 C C . THR A 1 647 ? 8.955 -19.018 20.925 1.00 94.56 647 THR A C 1
ATOM 5303 O O . THR A 1 64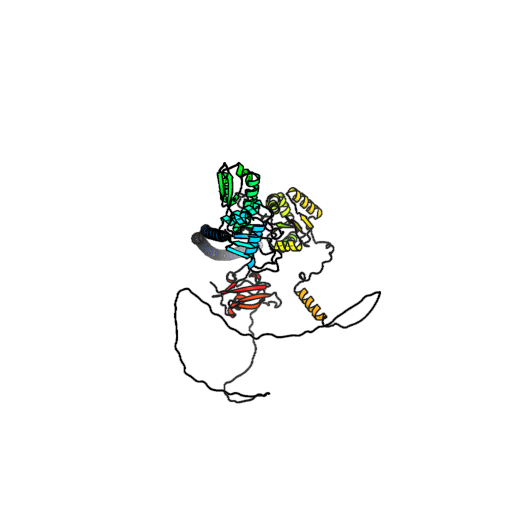7 ? 8.823 -17.869 20.497 1.00 94.56 647 THR A O 1
ATOM 5306 N N . VAL A 1 648 ? 9.496 -19.276 22.118 1.00 95.06 648 VAL A N 1
ATOM 5307 C CA . VAL A 1 648 ? 9.904 -18.235 23.069 1.00 95.06 648 VAL A CA 1
ATOM 5308 C C . VAL A 1 648 ? 11.426 -18.100 23.081 1.00 95.06 648 VAL A C 1
ATOM 5310 O O . VAL A 1 648 ? 12.166 -19.032 23.397 1.00 95.06 648 VAL A O 1
ATOM 5313 N N . PHE A 1 649 ? 11.898 -16.907 22.743 1.00 95.69 649 PHE A N 1
ATOM 5314 C CA . PHE A 1 649 ? 13.304 -16.532 22.740 1.00 95.69 649 PHE A CA 1
ATOM 5315 C C . PHE A 1 649 ? 13.670 -15.934 24.097 1.00 95.69 649 PHE A C 1
ATOM 5317 O O . PHE A 1 649 ? 13.020 -15.000 24.567 1.00 95.69 649 PHE A O 1
ATOM 5324 N N . VAL A 1 650 ? 14.729 -16.457 24.705 1.00 94.94 650 VAL A N 1
ATOM 5325 C CA . VAL A 1 650 ? 15.366 -15.894 25.895 1.00 94.94 650 VAL A CA 1
ATOM 5326 C C . VAL A 1 650 ? 16.472 -14.959 25.409 1.00 94.94 650 VAL A C 1
ATOM 5328 O O . VAL A 1 650 ? 17.422 -15.411 24.771 1.00 94.94 650 VAL A O 1
ATOM 5331 N N . GLN A 1 651 ? 16.351 -13.659 25.676 1.00 93.12 651 GLN A N 1
ATOM 5332 C CA . GLN A 1 651 ? 17.342 -12.645 25.292 1.00 93.12 651 GLN A CA 1
ATOM 5333 C C . GLN A 1 651 ? 17.878 -11.941 26.542 1.00 93.12 651 GLN A C 1
ATOM 5335 O O . GLN A 1 651 ? 17.150 -11.768 27.515 1.00 93.12 651 GLN A O 1
ATOM 5340 N N . GLU A 1 652 ? 19.145 -11.528 26.537 1.00 90.88 652 GLU A N 1
ATOM 5341 C CA . GLU A 1 652 ? 19.671 -10.629 27.569 1.00 90.88 652 GLU A CA 1
ATOM 5342 C C . GLU A 1 652 ? 18.998 -9.247 27.468 1.00 90.88 652 GLU A C 1
ATOM 5344 O O . GLU A 1 652 ? 18.694 -8.772 26.366 1.00 90.88 652 GLU A O 1
ATOM 5349 N N . ARG A 1 653 ? 18.718 -8.631 28.622 1.00 88.12 653 ARG A N 1
ATOM 5350 C CA . ARG A 1 653 ? 18.137 -7.287 28.720 1.00 88.12 653 ARG A CA 1
ATOM 5351 C C . ARG A 1 653 ? 19.209 -6.242 28.388 1.00 88.12 653 ARG A C 1
ATOM 5353 O O . ARG A 1 653 ? 20.254 -6.223 29.033 1.00 88.12 653 ARG A O 1
ATOM 5360 N N . ASN A 1 654 ? 18.919 -5.389 27.403 1.00 66.12 654 ASN A N 1
ATOM 5361 C CA . ASN A 1 654 ? 19.716 -4.201 27.060 1.00 66.12 654 ASN A CA 1
ATOM 5362 C C . ASN A 1 654 ? 19.522 -3.067 28.077 1.00 66.12 654 ASN A C 1
ATOM 5364 O O . ASN A 1 654 ? 18.378 -2.939 28.574 1.00 66.12 654 ASN A O 1
#

Nearest PDB structures (foldseek):
  2ykp-assembly1_A  TM=8.746E-01  e=7.163E-20  Homo sapiens
  2ykp-assembly1_C  TM=8.743E-01  e=4.069E-19  Homo sapiens
  2yko-assembly1_B  TM=8.400E-01  e=8.153E-19  Homo sapiens
  2ykq-assembly1_B  TM=7.438E-01  e=4.569E-19  Homo sapiens
  2ldy-assembly1_A  TM=5.833E-01  e=1.296E-18  Homo sapiens

Secondary structure (DSSP, 8-state):
-HHHHHHHHHHHHHHHHHHHHHHHHHHHHHHHHHHHHHHHHHHHHHHHHHHHHHHHHHHHHHHHHHHHHHHHHHHHHHS--HHHHHHHHHHHHHHHHHHHHHHHTTEEEEES--S-S-GGGGTHHHHHHHHHH-TTHHHHS----SEEEEESSS--TT--SPPEEEEE-S-HHHHHHHHHHHHHH--EEETTEEEEEEE---HHHHHHHHTTHHHHHHHHHTT---EEETTTEEEEEETTEEEEESSHHHHHHHHTT-HHHHHHHHHHHHHHHHHHHHHHHSHHHHHHHHHS----------TTGGGS--TTTB--S-HHHHHHHHHHHT-EEEEEEE-TT-HHHHHIIIIITT-HHHHHHHHHHEEEEEEETTSHHHHHHHHHHT--SSSEEEEE-TTT--EEEEESS--HHHHHHHHHHHHHHH----SS--SPPP-------GGGS-HHHHHHHHHHHHHHTT-------------------------------------------------------------------------------------------------------PPPTTS-EEEEEEE-TTS-EEEEEEETTSBHHHHHHHHHHTT--TTTEEEE-SSS--BGGGS-TTSBHHHHT--SEEEEEEEE--

pLDDT: mean 72.53, std 24.09, range [21.0, 97.56]